Protein AF-A0A4W5NTS2-F1 (afdb_monomer_lite)

Structure (mmCIF, N/CA/C/O backbone):
data_AF-A0A4W5NTS2-F1
#
_entry.id   AF-A0A4W5NTS2-F1
#
loop_
_atom_site.group_PDB
_atom_site.id
_atom_site.type_symbol
_atom_site.label_atom_id
_atom_site.label_alt_id
_atom_site.label_comp_id
_atom_site.label_asym_id
_atom_site.label_entity_id
_atom_site.label_seq_id
_atom_site.pdbx_PDB_ins_code
_atom_site.Cartn_x
_atom_site.Cartn_y
_atom_site.Cartn_z
_atom_site.occupancy
_atom_site.B_iso_or_equiv
_atom_site.auth_seq_id
_atom_site.auth_comp_id
_atom_site.auth_asym_id
_atom_site.auth_atom_i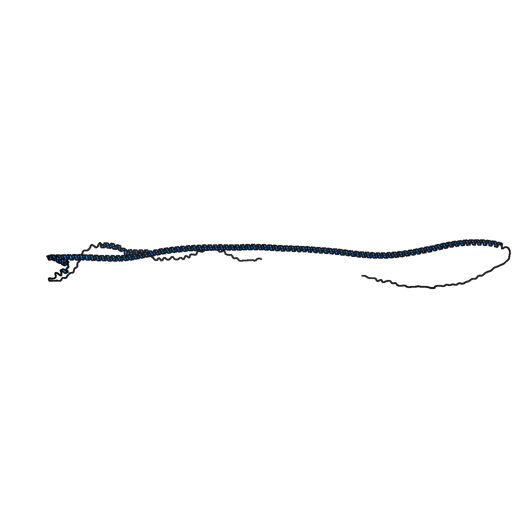d
_atom_site.pdbx_PDB_model_num
ATOM 1 N N . MET A 1 1 ? 4.007 -16.583 24.875 1.00 43.75 1 MET A N 1
ATOM 2 C CA . MET A 1 1 ? 4.146 -17.502 23.730 1.00 43.75 1 MET A CA 1
ATOM 3 C C . MET A 1 1 ? 5.255 -16.947 22.867 1.00 43.75 1 MET A C 1
ATOM 5 O O . MET A 1 1 ? 5.023 -16.055 22.067 1.00 43.75 1 MET A O 1
ATOM 9 N N . GLU A 1 2 ? 6.475 -17.385 23.153 1.00 40.34 2 GLU A N 1
ATOM 10 C CA . GLU A 1 2 ? 7.651 -17.094 22.343 1.00 40.34 2 GLU A CA 1
ATOM 11 C C . GLU A 1 2 ? 7.673 -18.106 21.200 1.00 40.34 2 GLU A C 1
ATOM 13 O O . GLU A 1 2 ? 7.729 -19.311 21.439 1.00 40.34 2 GLU A O 1
ATOM 18 N N . THR A 1 3 ? 7.603 -17.629 19.961 1.00 50.09 3 THR A N 1
ATOM 19 C CA . THR A 1 3 ? 7.915 -18.444 18.787 1.00 50.09 3 THR A CA 1
ATOM 20 C C . THR A 1 3 ? 9.036 -17.777 18.017 1.00 50.09 3 THR A C 1
ATOM 22 O O . THR A 1 3 ? 8.852 -16.801 17.295 1.00 50.09 3 THR A O 1
ATOM 25 N N . ASN A 1 4 ? 10.205 -18.355 18.261 1.00 42.41 4 ASN A N 1
ATOM 26 C CA . ASN A 1 4 ? 11.424 -18.355 17.478 1.00 42.41 4 ASN A CA 1
ATOM 27 C C . ASN A 1 4 ? 11.143 -18.469 15.964 1.00 42.41 4 ASN A C 1
ATOM 29 O O . ASN A 1 4 ? 10.501 -19.424 15.530 1.00 42.41 4 ASN A O 1
ATOM 33 N N . VAL A 1 5 ? 11.665 -17.529 15.172 1.00 49.34 5 VAL A N 1
ATOM 34 C CA . VAL A 1 5 ? 11.820 -17.681 13.719 1.00 49.34 5 VAL A CA 1
ATOM 35 C C . VAL A 1 5 ? 13.259 -17.318 13.366 1.00 49.34 5 VAL A C 1
ATOM 37 O O . VAL A 1 5 ? 13.614 -16.155 13.198 1.00 49.34 5 VAL A O 1
ATOM 40 N N . GLN A 1 6 ? 14.094 -18.349 13.265 1.00 46.59 6 GLN A N 1
ATOM 41 C CA . GLN A 1 6 ? 15.315 -18.321 12.470 1.00 46.59 6 GLN A CA 1
ATOM 42 C C . GLN A 1 6 ? 14.924 -18.395 10.993 1.00 46.59 6 GLN A C 1
ATOM 44 O O . GLN A 1 6 ? 14.276 -19.353 10.579 1.00 46.59 6 GLN A O 1
ATOM 49 N N . SER A 1 7 ? 15.356 -17.425 10.187 1.00 42.47 7 SER A N 1
ATOM 50 C CA . SER A 1 7 ? 15.433 -17.604 8.738 1.00 42.47 7 SER A CA 1
ATOM 51 C C . SER A 1 7 ? 16.663 -16.907 8.171 1.00 42.47 7 SER A C 1
ATOM 53 O O . SER A 1 7 ? 16.779 -15.687 8.192 1.00 42.47 7 SER A O 1
ATOM 55 N N . ALA A 1 8 ? 17.577 -17.772 7.741 1.00 40.56 8 ALA A N 1
ATOM 56 C CA . ALA A 1 8 ? 18.496 -17.694 6.616 1.00 40.56 8 ALA A CA 1
ATOM 57 C C . ALA A 1 8 ? 18.899 -16.317 6.059 1.00 40.56 8 ALA A C 1
ATOM 59 O O . ALA A 1 8 ? 18.120 -15.562 5.486 1.00 40.56 8 ALA A O 1
ATOM 60 N N . VAL A 1 9 ? 20.211 -16.120 6.140 1.00 45.34 9 VAL A N 1
ATOM 61 C CA . VAL A 1 9 ? 21.066 -15.272 5.316 1.00 45.34 9 VAL A CA 1
ATOM 62 C C . VAL A 1 9 ? 20.806 -15.503 3.821 1.00 45.34 9 VAL A C 1
ATOM 64 O O . VAL A 1 9 ? 21.000 -16.613 3.335 1.00 45.34 9 VAL A O 1
ATOM 67 N N . GLU A 1 10 ? 20.506 -14.435 3.084 1.00 36.31 10 GLU A N 1
ATOM 68 C CA . GLU A 1 10 ? 20.810 -14.339 1.654 1.00 36.31 10 GLU A CA 1
ATOM 69 C C . GLU A 1 10 ? 21.403 -12.948 1.388 1.00 36.31 10 GLU A C 1
ATOM 71 O O . GLU A 1 10 ? 20.713 -11.937 1.259 1.00 36.31 10 GLU A O 1
ATOM 76 N N . VAL A 1 11 ? 22.736 -12.886 1.424 1.00 43.81 11 VAL A N 1
ATOM 77 C CA . VAL A 1 11 ? 23.516 -11.709 1.036 1.00 43.81 11 VAL A CA 1
ATOM 78 C C . VAL A 1 11 ? 23.519 -11.664 -0.486 1.00 43.81 11 VAL A C 1
ATOM 80 O O . VAL A 1 11 ? 24.195 -12.456 -1.136 1.00 43.81 11 VAL A O 1
ATOM 83 N N . ILE A 1 12 ? 22.752 -10.736 -1.048 1.00 45.06 12 ILE A N 1
ATOM 84 C CA . ILE A 1 12 ? 22.774 -10.402 -2.473 1.00 45.06 12 ILE A CA 1
ATOM 85 C C . ILE A 1 12 ? 24.112 -9.700 -2.766 1.00 45.06 12 ILE A C 1
ATOM 87 O O . ILE A 1 12 ? 24.365 -8.636 -2.192 1.00 45.06 12 ILE A O 1
ATOM 91 N N . PRO A 1 13 ? 24.990 -10.230 -3.639 1.00 41.84 13 PRO A N 1
ATOM 92 C CA . PRO A 1 13 ? 26.181 -9.505 -4.036 1.00 41.84 13 PRO A CA 1
ATOM 93 C C . PRO A 1 13 ? 25.791 -8.457 -5.082 1.00 41.84 13 PRO A C 1
ATOM 95 O O . PRO A 1 13 ? 25.379 -8.779 -6.195 1.00 41.84 13 PRO A O 1
ATOM 98 N N . ALA A 1 14 ? 25.948 -7.182 -4.733 1.00 41.41 14 ALA A N 1
ATOM 99 C CA . ALA A 1 14 ? 25.940 -6.093 -5.697 1.00 41.41 14 ALA A CA 1
ATOM 100 C C . ALA A 1 14 ? 27.223 -6.164 -6.544 1.00 41.41 14 ALA A C 1
ATOM 102 O O . ALA A 1 14 ? 28.257 -5.601 -6.189 1.00 41.41 14 ALA A O 1
ATOM 103 N N . GLN A 1 15 ? 27.159 -6.878 -7.666 1.00 44.47 15 GLN A N 1
ATOM 104 C CA . GLN A 1 15 ? 28.092 -6.723 -8.778 1.00 44.47 15 GLN A CA 1
ATOM 105 C C . GLN A 1 15 ? 27.332 -6.169 -9.982 1.00 44.47 15 GLN A C 1
ATOM 107 O O . GLN A 1 15 ? 26.681 -6.897 -10.722 1.00 44.47 15 GLN A O 1
ATOM 112 N N . THR A 1 16 ? 27.452 -4.863 -10.198 1.00 39.44 16 THR A N 1
ATOM 113 C CA . THR A 1 16 ? 27.257 -4.250 -11.515 1.00 39.44 16 THR A CA 1
ATOM 114 C C . THR A 1 16 ? 28.528 -3.488 -11.851 1.00 39.44 16 THR A C 1
ATOM 116 O O . THR A 1 16 ? 28.622 -2.275 -11.674 1.00 39.44 16 THR A O 1
ATOM 119 N N . SER A 1 17 ? 29.544 -4.230 -12.291 1.00 37.09 17 SER A N 1
ATOM 120 C CA . SER A 1 17 ? 30.648 -3.685 -13.070 1.00 37.09 17 SER A CA 1
ATOM 121 C C . SER A 1 17 ? 30.093 -3.258 -14.427 1.00 37.09 17 SER A C 1
ATOM 123 O O . SER A 1 17 ? 29.791 -4.076 -15.297 1.00 37.09 17 SER A O 1
ATOM 125 N N . VAL A 1 18 ? 29.934 -1.948 -14.607 1.00 44.69 18 VAL A N 1
ATOM 126 C CA . VAL A 1 18 ? 29.717 -1.350 -15.924 1.00 44.69 18 VAL A CA 1
ATOM 127 C C . VAL A 1 18 ? 30.998 -1.579 -16.720 1.00 44.69 18 VAL A C 1
ATOM 129 O O . VAL A 1 18 ? 32.002 -0.898 -16.526 1.00 44.69 18 VAL A O 1
ATOM 132 N N . THR A 1 19 ? 30.978 -2.605 -17.564 1.00 41.19 19 THR A N 1
ATOM 133 C CA . THR A 1 19 ? 32.044 -2.886 -18.524 1.00 41.19 19 THR A CA 1
ATOM 134 C C . THR A 1 19 ? 31.707 -2.087 -19.786 1.00 41.19 19 THR A C 1
ATOM 136 O O . THR A 1 19 ? 30.581 -2.213 -20.273 1.00 41.19 19 THR A O 1
ATOM 139 N N . PRO A 1 20 ? 32.606 -1.237 -20.311 1.00 49.47 20 PRO A N 1
ATOM 140 C CA . PRO A 1 20 ? 32.353 -0.548 -21.569 1.00 49.47 20 PRO A CA 1
ATOM 141 C C . PRO A 1 20 ? 32.294 -1.574 -22.711 1.00 49.47 20 PRO A C 1
ATOM 143 O O . PRO A 1 20 ? 32.979 -2.600 -22.629 1.00 49.47 20 PRO A O 1
ATOM 146 N N . PRO A 1 21 ? 31.503 -1.337 -23.772 1.00 46.16 21 PRO A N 1
ATOM 147 C CA . PRO A 1 21 ? 31.478 -2.239 -24.911 1.00 46.16 21 PRO A CA 1
ATOM 148 C C . PRO A 1 21 ? 32.874 -2.263 -25.539 1.00 46.16 21 PRO A C 1
ATOM 150 O O . PRO A 1 21 ? 33.400 -1.235 -25.965 1.00 46.16 21 PRO A O 1
ATOM 153 N N . GLN A 1 22 ? 33.485 -3.447 -25.545 1.00 40.84 22 GLN A N 1
ATOM 154 C CA . GLN A 1 22 ? 34.707 -3.711 -26.286 1.00 40.84 22 GLN A CA 1
ATOM 155 C C . GLN A 1 22 ? 34.420 -3.478 -27.769 1.00 40.84 22 GLN A C 1
ATOM 157 O O . GLN A 1 22 ? 33.568 -4.139 -28.363 1.00 40.84 22 GLN A O 1
ATOM 162 N N . SER A 1 23 ? 35.130 -2.514 -28.349 1.00 41.50 23 SER A N 1
ATOM 163 C CA . SER A 1 23 ? 35.236 -2.329 -29.790 1.00 41.50 23 SER A CA 1
ATOM 164 C C . SER A 1 23 ? 35.627 -3.658 -30.445 1.00 41.50 23 SER A C 1
ATOM 166 O O . SER A 1 23 ? 36.499 -4.352 -29.908 1.00 41.50 23 SER A O 1
ATOM 168 N N . PRO A 1 24 ? 35.034 -4.036 -31.589 1.00 44.62 24 PRO A N 1
ATOM 169 C CA . PRO A 1 24 ? 35.482 -5.217 -32.303 1.00 44.62 24 PRO A CA 1
ATOM 170 C C . PRO A 1 24 ? 36.940 -5.007 -32.711 1.00 44.62 24 PRO A C 1
ATOM 172 O O . PRO A 1 24 ? 37.288 -4.013 -33.347 1.00 44.62 24 PRO A O 1
ATOM 175 N N . VAL A 1 25 ? 37.789 -5.947 -32.298 1.00 38.09 25 VAL A N 1
ATOM 176 C CA . VAL A 1 25 ? 39.155 -6.104 -32.786 1.00 38.09 25 VAL A CA 1
ATOM 177 C C . VAL A 1 25 ? 39.059 -6.294 -34.293 1.00 38.09 25 VAL A C 1
ATOM 179 O O . VAL A 1 25 ? 38.683 -7.362 -34.779 1.00 38.09 25 VAL A O 1
ATOM 182 N N . THR A 1 26 ? 39.358 -5.232 -35.036 1.00 35.19 26 THR A N 1
ATOM 183 C CA . THR A 1 26 ? 39.599 -5.297 -36.469 1.00 35.19 26 THR A CA 1
ATOM 184 C C . THR A 1 26 ? 40.774 -6.243 -36.653 1.00 35.19 26 THR A C 1
ATOM 186 O O . THR A 1 26 ? 41.913 -5.926 -36.319 1.00 35.19 26 THR A O 1
ATOM 189 N N . THR A 1 27 ? 40.479 -7.456 -37.105 1.00 36.06 27 THR A N 1
ATOM 190 C CA . THR A 1 27 ? 41.502 -8.377 -37.579 1.00 36.06 27 THR A CA 1
ATOM 191 C C . THR A 1 27 ? 42.070 -7.725 -38.833 1.00 36.06 27 THR A C 1
ATOM 193 O O . THR A 1 27 ? 41.413 -7.710 -39.873 1.00 36.06 27 THR A O 1
ATOM 196 N N . GLU A 1 28 ? 43.244 -7.104 -38.716 1.00 35.00 28 GLU A N 1
ATOM 197 C CA . GLU A 1 28 ? 44.073 -6.746 -39.862 1.00 35.00 28 GLU A CA 1
ATOM 198 C C . GLU A 1 28 ? 44.445 -8.045 -40.582 1.00 35.00 28 GLU A C 1
ATOM 200 O O . GLU A 1 28 ? 45.487 -8.653 -40.347 1.00 35.00 28 GLU A O 1
ATOM 205 N N . ASN A 1 29 ? 43.568 -8.490 -41.478 1.00 37.94 29 ASN A N 1
ATOM 206 C CA . ASN A 1 29 ? 43.998 -9.295 -42.602 1.00 37.94 29 ASN A CA 1
ATOM 207 C C . ASN A 1 29 ? 44.860 -8.376 -43.467 1.00 37.94 29 ASN A C 1
ATOM 209 O O . ASN A 1 29 ? 44.348 -7.611 -44.285 1.00 37.94 29 ASN A O 1
ATOM 213 N N . GLN A 1 30 ? 46.175 -8.452 -43.254 1.00 38.06 30 GLN A N 1
ATOM 214 C CA . GLN A 1 30 ? 47.163 -8.098 -44.261 1.00 38.06 30 GLN A CA 1
ATOM 215 C C . GLN A 1 30 ? 46.837 -8.895 -45.525 1.00 38.06 30 GLN A C 1
ATOM 217 O O . GLN A 1 30 ? 47.223 -10.051 -45.684 1.00 38.06 30 GLN A O 1
ATOM 222 N N . VAL A 1 31 ? 46.085 -8.270 -46.424 1.00 41.03 31 VAL A N 1
ATOM 223 C CA . VAL A 1 31 ? 46.102 -8.634 -47.833 1.00 41.03 31 VAL A CA 1
ATOM 224 C C . VAL A 1 31 ? 47.518 -8.292 -48.310 1.00 41.03 31 VAL A C 1
ATOM 226 O O . VAL A 1 31 ? 47.934 -7.141 -48.145 1.00 41.03 31 VAL A O 1
ATOM 229 N N . PRO A 1 32 ? 48.298 -9.255 -48.835 1.00 43.22 32 PRO A N 1
ATOM 230 C CA . PRO A 1 32 ? 49.589 -8.939 -49.425 1.00 43.22 32 PRO A CA 1
ATOM 231 C C . PRO A 1 32 ? 49.357 -7.901 -50.528 1.00 43.22 32 PRO A C 1
ATOM 233 O O . PRO A 1 32 ? 48.352 -8.012 -51.238 1.00 43.22 32 PRO A O 1
ATOM 236 N N . PRO A 1 33 ? 50.240 -6.902 -50.704 1.00 41.69 33 PRO A N 1
ATOM 237 C CA . PRO A 1 33 ? 50.120 -5.999 -51.840 1.00 41.69 33 PRO A CA 1
ATOM 238 C C . PRO A 1 33 ? 50.031 -6.853 -53.112 1.00 41.69 33 PRO A C 1
ATOM 240 O O . PRO A 1 33 ? 50.764 -7.848 -53.205 1.00 41.69 33 PRO A O 1
ATOM 243 N N . PRO A 1 34 ? 49.151 -6.525 -54.079 1.00 42.44 34 PRO A N 1
ATOM 244 C CA . PRO A 1 34 ? 49.198 -7.187 -55.367 1.00 42.44 34 PRO A CA 1
ATOM 245 C C . PRO A 1 34 ? 50.619 -6.985 -55.872 1.00 42.44 34 PRO A C 1
ATOM 247 O O . PRO A 1 34 ? 51.061 -5.848 -56.045 1.00 42.44 34 PRO A O 1
ATOM 250 N N . GLN A 1 35 ? 51.358 -8.084 -56.017 1.00 37.28 35 GLN A N 1
ATOM 251 C CA . GLN A 1 35 ? 52.607 -8.074 -56.748 1.00 37.28 35 GLN A CA 1
ATOM 252 C C . GLN A 1 35 ? 52.262 -7.482 -58.106 1.00 37.28 35 GLN A C 1
ATOM 254 O O . GLN A 1 35 ? 51.579 -8.117 -58.911 1.00 37.28 35 GLN A O 1
ATOM 259 N N . ALA A 1 36 ? 52.680 -6.236 -58.317 1.00 38.81 36 ALA A N 1
ATOM 260 C CA . ALA A 1 36 ? 52.790 -5.674 -59.636 1.00 38.81 36 ALA A CA 1
ATOM 261 C C . ALA A 1 36 ? 53.751 -6.607 -60.365 1.00 38.81 36 ALA A C 1
ATOM 263 O O . ALA A 1 36 ? 54.966 -6.552 -60.189 1.00 38.81 36 ALA A O 1
ATOM 264 N N . GLN A 1 37 ? 53.186 -7.544 -61.120 1.00 36.75 37 GLN A N 1
ATOM 265 C CA . GLN A 1 37 ? 53.881 -8.080 -62.263 1.00 36.75 37 GLN A CA 1
ATOM 266 C C . GLN A 1 37 ? 54.134 -6.854 -63.131 1.00 36.75 37 GLN A C 1
ATOM 268 O O . GLN A 1 37 ? 53.241 -6.386 -63.834 1.00 36.75 37 GLN A O 1
ATOM 273 N N . GLU A 1 38 ? 55.338 -6.298 -63.008 1.00 38.47 38 GLU A N 1
ATOM 274 C CA . GLU A 1 38 ? 55.969 -5.474 -64.028 1.00 38.47 38 GLU A CA 1
ATOM 275 C C . GLU A 1 38 ? 56.100 -6.352 -65.278 1.00 38.47 38 GLU A C 1
ATOM 277 O O . GLU A 1 38 ? 57.172 -6.808 -65.668 1.00 38.47 38 GLU A O 1
ATOM 282 N N . ALA A 1 39 ? 54.963 -6.644 -65.910 1.00 37.28 39 ALA A N 1
ATOM 283 C CA . ALA A 1 39 ? 54.946 -6.826 -67.334 1.00 37.28 39 ALA A CA 1
ATOM 284 C C . ALA A 1 39 ? 55.526 -5.522 -67.867 1.00 37.28 39 ALA A C 1
ATOM 286 O O . ALA A 1 39 ? 55.004 -4.445 -67.579 1.00 37.28 39 ALA A O 1
ATOM 287 N N . GLN A 1 40 ? 56.648 -5.628 -68.569 1.00 45.22 40 GLN A N 1
ATOM 288 C CA . GLN A 1 40 ? 57.203 -4.566 -69.390 1.00 45.22 40 GLN A CA 1
ATOM 289 C C . GLN A 1 40 ? 56.165 -4.219 -70.463 1.00 45.22 40 GLN A C 1
ATOM 291 O O . GLN A 1 40 ? 56.273 -4.612 -71.619 1.00 45.22 40 GLN A O 1
ATOM 296 N N . HIS A 1 41 ? 55.098 -3.543 -70.057 1.00 48.09 41 HIS A N 1
ATOM 297 C CA . HIS A 1 41 ? 54.136 -2.942 -70.942 1.00 48.09 41 HIS A CA 1
ATOM 298 C C . HIS A 1 41 ? 54.815 -1.666 -71.403 1.00 48.09 41 HIS A C 1
ATOM 300 O O . HIS A 1 41 ? 54.695 -0.619 -70.767 1.00 48.09 41 HIS A O 1
ATOM 306 N N . MET A 1 42 ? 55.630 -1.792 -72.452 1.00 58.00 42 MET A N 1
ATOM 307 C CA . MET A 1 42 ? 56.110 -0.626 -73.182 1.00 58.00 42 MET A CA 1
ATOM 308 C C . MET A 1 42 ? 54.893 0.252 -73.461 1.00 58.00 42 MET A C 1
ATOM 310 O O . MET A 1 42 ? 53.845 -0.256 -73.871 1.00 58.00 42 MET A O 1
ATOM 314 N N . ASP A 1 43 ? 54.994 1.539 -73.134 1.00 76.94 43 ASP A N 1
ATOM 315 C CA . ASP A 1 43 ? 53.912 2.476 -73.400 1.00 76.94 43 ASP A CA 1
ATOM 316 C C . ASP A 1 43 ? 53.601 2.378 -74.904 1.00 76.94 43 ASP A C 1
ATOM 318 O O . ASP A 1 43 ? 54.517 2.541 -75.716 1.00 76.94 43 ASP A O 1
ATOM 322 N N . PRO A 1 44 ? 52.356 2.078 -75.316 1.00 79.62 44 PRO A N 1
ATOM 323 C CA . PRO A 1 44 ? 52.009 1.996 -76.731 1.00 79.62 44 PRO A CA 1
ATOM 324 C C . PRO A 1 44 ? 52.373 3.277 -77.499 1.00 79.62 44 PRO A C 1
ATOM 326 O O . PRO A 1 44 ? 52.594 3.237 -78.709 1.00 79.62 44 PRO A O 1
ATOM 329 N N . MET A 1 45 ? 52.476 4.416 -76.802 1.00 82.19 45 MET A N 1
ATOM 330 C CA . MET A 1 45 ? 52.984 5.670 -77.358 1.00 82.19 45 MET A CA 1
ATOM 331 C C . MET A 1 45 ? 54.498 5.642 -77.623 1.00 82.19 45 MET A C 1
ATOM 333 O O . MET A 1 45 ? 54.968 6.199 -78.616 1.00 82.19 45 MET A O 1
ATOM 337 N N . GLU A 1 46 ? 55.264 4.978 -76.760 1.00 85.94 46 GLU A N 1
ATOM 338 C CA . GLU A 1 46 ? 56.704 4.774 -76.915 1.00 85.94 46 GLU A CA 1
ATOM 339 C C . GLU A 1 46 ? 57.003 3.793 -78.061 1.00 85.94 46 GLU A C 1
ATOM 341 O O . GLU A 1 46 ? 57.908 4.032 -78.862 1.00 85.94 46 GLU A O 1
ATOM 346 N N . GLU A 1 47 ? 56.200 2.734 -78.210 1.00 85.50 47 GLU A N 1
ATOM 347 C CA . GLU A 1 47 ? 56.302 1.792 -79.332 1.00 85.50 47 GLU A CA 1
ATOM 348 C C . GLU A 1 47 ? 55.935 2.450 -80.675 1.00 85.50 47 GLU A C 1
ATOM 350 O O . GLU A 1 47 ? 56.671 2.307 -81.655 1.00 85.50 47 GLU A O 1
ATOM 355 N N . PHE A 1 48 ? 54.870 3.260 -80.706 1.00 88.62 48 PHE A N 1
ATOM 356 C CA . PHE A 1 48 ? 54.508 4.080 -81.867 1.00 88.62 48 PHE A CA 1
ATOM 357 C C . PHE A 1 48 ? 55.648 5.027 -82.278 1.00 88.62 48 PHE A C 1
ATOM 359 O O . PHE A 1 48 ? 55.967 5.138 -83.464 1.00 88.62 48 PHE A O 1
ATOM 366 N N . GLY A 1 49 ? 56.287 5.685 -81.301 1.00 87.38 49 GLY A N 1
ATOM 367 C CA . GLY A 1 49 ? 57.426 6.575 -81.534 1.00 87.38 49 GLY A CA 1
ATOM 368 C C . GLY A 1 49 ? 58.602 5.863 -82.206 1.00 87.38 49 GLY A C 1
ATOM 369 O O . GLY A 1 49 ? 59.118 6.351 -83.214 1.00 87.38 49 GLY A O 1
ATOM 370 N N . ARG A 1 50 ? 58.974 4.673 -81.715 1.00 89.50 50 ARG A N 1
ATOM 371 C CA . ARG A 1 50 ? 60.061 3.864 -82.299 1.00 89.50 50 ARG A CA 1
ATOM 372 C C . ARG A 1 50 ? 59.750 3.412 -83.726 1.00 89.50 50 ARG A C 1
ATOM 374 O O . ARG A 1 50 ? 60.603 3.520 -84.604 1.00 89.50 50 ARG A O 1
ATOM 381 N N . GLN A 1 51 ? 58.532 2.933 -83.978 1.00 87.81 51 GLN A N 1
ATOM 382 C CA . GLN A 1 51 ? 58.128 2.481 -85.313 1.00 87.81 51 GLN A CA 1
ATOM 383 C C . GLN A 1 51 ? 58.068 3.640 -86.324 1.00 87.81 51 GLN A C 1
ATOM 385 O O . GLN A 1 51 ? 58.420 3.467 -87.494 1.00 87.81 51 GLN A O 1
ATOM 390 N N . LEU A 1 52 ? 57.668 4.841 -85.889 1.00 89.25 52 LEU A N 1
ATOM 391 C CA . LEU A 1 52 ? 57.695 6.043 -86.725 1.00 89.25 52 LEU A CA 1
ATOM 392 C C . LEU A 1 52 ? 59.132 6.429 -87.105 1.00 89.25 52 LEU A C 1
ATOM 394 O O . LEU A 1 52 ? 59.408 6.717 -88.272 1.00 89.25 52 LEU A O 1
ATOM 398 N N . GLU A 1 53 ? 60.051 6.388 -86.141 1.00 89.38 53 GLU A N 1
ATOM 399 C CA . GLU A 1 53 ? 61.474 6.666 -86.353 1.00 89.38 53 GLU A CA 1
ATOM 400 C C . GLU A 1 53 ? 62.124 5.646 -87.308 1.00 89.38 53 GLU A C 1
ATOM 402 O O . GLU A 1 53 ? 62.873 6.025 -88.211 1.00 89.38 53 GLU A O 1
ATOM 407 N N . GLU A 1 54 ? 61.762 4.363 -87.213 1.00 90.12 54 GLU A N 1
ATOM 408 C CA . GLU A 1 54 ? 62.212 3.316 -88.142 1.00 90.12 54 GLU A CA 1
ATOM 409 C C . GLU A 1 54 ? 61.758 3.580 -89.592 1.00 90.12 54 GLU A C 1
ATOM 411 O O . GLU A 1 54 ? 62.537 3.420 -90.542 1.00 90.12 54 GLU A O 1
ATOM 416 N N . ILE A 1 55 ? 60.511 4.024 -89.788 1.00 87.88 55 ILE A N 1
ATOM 417 C CA . ILE A 1 55 ? 59.990 4.382 -91.116 1.00 87.88 55 ILE A CA 1
ATOM 418 C C . ILE A 1 55 ? 60.730 5.600 -91.674 1.00 87.88 55 ILE A C 1
ATOM 420 O O . ILE A 1 55 ? 6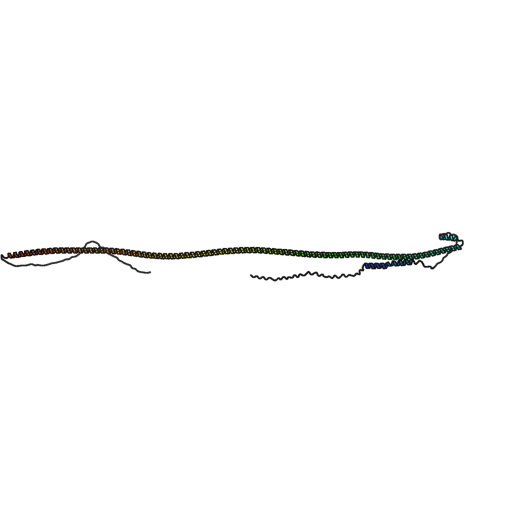1.120 5.590 -92.844 1.00 87.88 55 ILE A O 1
ATOM 424 N N . ILE A 1 56 ? 60.957 6.628 -90.852 1.00 85.38 56 ILE A N 1
ATOM 425 C CA . ILE A 1 56 ? 61.699 7.829 -91.257 1.00 85.38 56 ILE A CA 1
ATOM 426 C C . ILE A 1 56 ? 63.127 7.455 -91.673 1.00 85.38 56 ILE A C 1
ATOM 428 O O . ILE A 1 56 ? 63.562 7.842 -92.758 1.00 85.38 56 ILE A O 1
ATOM 432 N N . ASN A 1 57 ? 63.824 6.631 -90.890 1.00 86.56 57 ASN A N 1
ATOM 433 C CA . ASN A 1 57 ? 65.189 6.198 -91.195 1.00 86.56 57 ASN A CA 1
ATOM 434 C C . ASN A 1 57 ? 65.271 5.351 -92.478 1.00 86.56 57 ASN A C 1
ATOM 436 O O . ASN A 1 57 ? 66.170 5.536 -93.299 1.00 86.56 57 ASN A O 1
ATOM 440 N N . THR A 1 58 ? 64.307 4.455 -92.699 1.00 84.38 58 THR A N 1
ATOM 441 C CA . THR A 1 58 ? 64.317 3.533 -93.850 1.00 84.38 58 THR A CA 1
ATOM 442 C C . THR A 1 58 ? 63.885 4.215 -95.157 1.00 84.38 58 THR A C 1
ATOM 444 O O . THR A 1 58 ? 64.424 3.943 -96.237 1.00 84.38 58 THR A O 1
ATOM 447 N N . TYR A 1 59 ? 62.912 5.128 -95.101 1.00 83.19 59 TYR A N 1
ATOM 448 C CA . TYR A 1 59 ? 62.265 5.696 -96.291 1.00 83.19 59 TYR A CA 1
ATOM 449 C C . TYR A 1 59 ? 62.565 7.189 -96.522 1.00 83.19 59 TYR A C 1
ATOM 451 O O . TYR A 1 59 ? 62.459 7.645 -97.658 1.00 83.19 59 TYR A O 1
ATOM 459 N N . GLY A 1 60 ? 63.019 7.935 -95.509 1.00 71.88 60 GLY A N 1
ATOM 460 C CA . GLY A 1 60 ? 63.278 9.382 -95.585 1.00 71.88 60 GLY A CA 1
ATOM 461 C C . GLY A 1 60 ? 64.528 9.789 -96.376 1.00 71.88 60 GLY A C 1
ATOM 462 O O . GLY A 1 60 ? 64.627 10.921 -96.841 1.00 71.88 60 GLY A O 1
ATOM 463 N N . SER A 1 61 ? 65.463 8.865 -96.617 1.00 64.75 61 SER A N 1
ATOM 464 C CA . SER A 1 61 ? 66.720 9.145 -97.336 1.00 64.75 61 SER A CA 1
ATOM 465 C C . SER A 1 61 ? 66.544 9.436 -98.847 1.00 64.75 61 SER A C 1
ATOM 467 O O . SER A 1 61 ? 67.486 9.862 -99.511 1.00 64.75 61 SER A O 1
ATOM 469 N N . ALA A 1 62 ? 65.340 9.264 -99.410 1.00 57.34 62 ALA A N 1
ATOM 470 C CA . ALA A 1 62 ? 65.066 9.510 -100.833 1.00 57.34 62 ALA A CA 1
ATOM 471 C C . ALA A 1 62 ? 65.289 10.976 -101.277 1.00 57.34 62 ALA A C 1
ATOM 473 O O . ALA A 1 62 ? 65.699 11.206 -102.411 1.00 57.34 62 ALA A O 1
ATOM 474 N N . ALA A 1 63 ? 65.111 11.963 -100.389 1.00 55.69 63 ALA A N 1
ATOM 475 C CA . ALA A 1 63 ? 65.295 13.381 -100.729 1.00 55.69 63 ALA A CA 1
ATOM 476 C C . ALA A 1 63 ? 66.754 13.748 -101.078 1.00 55.69 63 ALA A C 1
ATOM 478 O O . ALA A 1 63 ? 66.987 14.604 -101.926 1.00 55.69 63 ALA A O 1
ATOM 479 N N . SER A 1 64 ? 67.740 13.062 -100.486 1.00 56.88 64 SER A N 1
ATOM 480 C CA . SER A 1 64 ? 69.170 13.313 -100.740 1.00 56.88 64 SER A CA 1
ATOM 481 C C . SER A 1 64 ? 69.659 12.742 -102.081 1.00 56.88 64 SER A C 1
ATOM 483 O O . SER A 1 64 ? 70.689 13.173 -102.600 1.00 56.88 64 SER A O 1
ATOM 485 N N . LEU A 1 65 ? 68.937 11.774 -102.659 1.00 55.44 65 LEU A N 1
ATOM 486 C CA . LEU A 1 65 ? 69.319 11.138 -103.924 1.00 55.44 65 LEU A CA 1
ATOM 487 C C . LEU A 1 65 ? 68.936 11.996 -105.140 1.00 55.44 65 LEU A C 1
ATOM 489 O O . LEU A 1 65 ? 69.715 12.090 -106.086 1.00 55.44 65 LEU A O 1
ATOM 493 N N . ILE A 1 66 ? 67.793 12.687 -105.072 1.00 59.78 66 ILE A N 1
ATOM 494 C CA . ILE A 1 66 ? 67.304 13.600 -106.119 1.00 59.78 66 ILE A CA 1
ATOM 495 C C . ILE A 1 66 ? 68.280 14.770 -106.329 1.00 59.78 66 ILE A C 1
ATOM 497 O O . ILE A 1 66 ? 68.580 15.131 -107.464 1.00 59.78 66 ILE A O 1
ATOM 501 N N . GLU A 1 67 ? 68.849 15.308 -105.246 1.00 57.03 67 GLU A N 1
ATOM 502 C CA . GLU A 1 67 ? 69.824 16.409 -105.299 1.00 57.03 67 GLU A CA 1
ATOM 503 C C . GLU A 1 67 ? 71.132 16.008 -106.007 1.00 57.03 67 GLU A C 1
ATOM 505 O O . GLU A 1 67 ? 71.728 16.808 -106.724 1.00 57.03 67 GLU A O 1
ATOM 510 N N . LYS A 1 68 ? 71.547 14.738 -105.890 1.00 58.16 68 LYS A N 1
ATOM 511 C CA . LYS A 1 68 ? 72.712 14.201 -106.613 1.00 58.16 68 LYS A CA 1
ATOM 512 C C . LYS A 1 68 ? 72.421 13.893 -108.084 1.00 58.16 68 LYS A C 1
ATOM 514 O O . LYS A 1 68 ? 73.329 14.000 -108.903 1.00 58.16 68 LYS A O 1
ATOM 519 N N . GLN A 1 69 ? 71.187 13.521 -108.427 1.00 56.53 69 GLN A N 1
ATOM 520 C CA . GLN A 1 69 ? 70.810 13.145 -109.794 1.00 56.53 69 GLN A CA 1
ATOM 521 C C . GLN A 1 69 ? 70.736 14.366 -110.735 1.00 56.53 69 GLN A C 1
ATOM 523 O O . GLN A 1 69 ? 71.141 14.260 -111.891 1.00 56.53 69 GLN A O 1
ATOM 528 N N . CYS A 1 70 ? 70.312 15.539 -110.240 1.00 51.62 70 CYS A N 1
ATOM 529 C CA . CYS A 1 70 ? 70.285 16.786 -111.024 1.00 51.62 70 CYS A CA 1
ATOM 530 C C . CYS A 1 70 ? 71.680 17.240 -111.497 1.00 51.62 70 CYS A C 1
ATOM 532 O O . CYS A 1 70 ? 71.805 17.789 -112.586 1.00 51.62 70 CYS A O 1
ATOM 534 N N . ILE A 1 71 ? 72.732 16.964 -110.719 1.00 55.47 71 ILE A N 1
ATOM 535 C CA . ILE A 1 71 ? 74.114 17.383 -111.022 1.00 55.47 71 ILE A CA 1
ATOM 536 C C . ILE A 1 71 ? 74.722 16.565 -112.180 1.00 55.47 71 ILE A C 1
ATOM 538 O O . ILE A 1 71 ? 75.539 17.071 -112.948 1.00 55.47 71 ILE A O 1
ATOM 542 N N . VAL A 1 72 ? 74.313 15.302 -112.338 1.00 55.66 72 VAL A N 1
ATOM 543 C CA . VAL A 1 72 ? 74.851 14.403 -113.377 1.00 55.66 72 VAL A CA 1
ATOM 544 C C . VAL A 1 72 ? 74.285 14.732 -114.765 1.00 55.66 72 VAL A C 1
ATOM 546 O O . VAL A 1 72 ? 74.986 14.584 -115.762 1.00 55.66 72 VAL A O 1
ATOM 549 N N . LEU A 1 73 ? 73.056 15.251 -114.849 1.00 53.66 73 LEU A N 1
ATOM 550 C CA . LEU A 1 73 ? 72.448 15.665 -116.121 1.00 53.66 73 LEU A CA 1
ATOM 551 C C . LEU A 1 73 ? 73.088 16.931 -116.725 1.00 53.66 73 LEU A C 1
ATOM 553 O O . LEU A 1 73 ? 73.002 17.125 -117.934 1.00 53.66 73 LEU A O 1
ATOM 557 N N . GLU A 1 74 ? 73.757 17.768 -115.925 1.00 54.06 74 GLU A N 1
ATOM 558 C CA . GLU A 1 74 ? 74.430 18.990 -116.403 1.00 54.06 74 GLU A CA 1
ATOM 559 C C . GLU A 1 74 ? 75.867 18.754 -116.912 1.00 54.06 74 GLU A C 1
ATOM 561 O O . GLU A 1 74 ? 76.451 19.650 -117.519 1.00 54.06 74 GLU A O 1
ATOM 566 N N . THR A 1 75 ? 76.455 17.570 -116.698 1.00 50.59 75 THR A N 1
ATOM 567 C CA . THR A 1 75 ? 77.898 17.331 -116.920 1.00 50.59 75 THR A CA 1
ATOM 568 C C . THR A 1 75 ? 78.256 16.366 -118.062 1.00 50.59 75 THR A C 1
ATOM 570 O O . THR A 1 75 ? 79.434 16.252 -118.388 1.00 50.59 75 THR A O 1
ATOM 573 N N . GLU A 1 76 ? 77.293 15.732 -118.745 1.00 49.31 76 GLU A N 1
ATOM 574 C CA . GLU A 1 76 ? 77.558 14.734 -119.812 1.00 49.31 76 GLU A CA 1
ATOM 575 C C . GLU A 1 76 ? 77.495 15.267 -121.275 1.00 49.31 76 GLU A C 1
ATOM 577 O O . GLU A 1 76 ? 77.443 14.472 -122.214 1.00 49.31 76 GLU A O 1
ATOM 582 N N . GLU A 1 77 ? 77.527 16.586 -121.523 1.00 44.12 77 GLU A N 1
ATOM 583 C CA . GLU A 1 77 ? 77.437 17.166 -122.890 1.00 44.12 77 GLU A CA 1
ATOM 584 C C . GLU A 1 77 ? 78.782 17.336 -123.638 1.00 44.12 77 GLU A C 1
ATOM 586 O O . GLU A 1 77 ? 78.775 17.704 -124.812 1.00 44.12 77 GLU A O 1
ATOM 591 N N . VAL A 1 78 ? 79.948 17.048 -123.046 1.00 39.72 78 VAL A N 1
ATOM 592 C CA . VAL A 1 78 ? 81.240 17.223 -123.742 1.00 39.72 78 VAL A CA 1
ATOM 593 C C . VAL A 1 78 ? 82.203 16.092 -123.394 1.00 39.72 78 VAL A C 1
ATOM 595 O O . VAL A 1 78 ? 82.900 16.196 -122.396 1.00 39.72 78 VAL A O 1
ATOM 598 N N . ASP A 1 79 ? 82.243 15.027 -124.205 1.00 33.03 79 ASP A N 1
ATOM 599 C CA . ASP A 1 79 ? 83.507 14.340 -124.513 1.00 33.03 79 ASP A CA 1
ATOM 600 C C . ASP A 1 79 ? 83.403 13.249 -125.601 1.00 33.03 79 ASP A C 1
ATOM 602 O O . ASP A 1 79 ? 82.389 12.559 -125.746 1.00 33.03 79 ASP A O 1
ATOM 606 N N . GLU A 1 80 ? 84.541 13.097 -126.295 1.00 35.47 80 GLU A N 1
ATOM 607 C CA . GLU A 1 80 ? 85.044 11.962 -127.097 1.00 35.47 80 GLU A CA 1
ATOM 608 C C . GLU A 1 80 ? 84.892 11.964 -128.641 1.00 35.47 80 GLU A C 1
ATOM 610 O O . GLU A 1 80 ? 83.941 11.450 -129.241 1.00 35.47 80 GLU A O 1
ATOM 615 N N . GLU A 1 81 ? 85.971 12.440 -129.283 1.00 29.67 81 GLU A N 1
ATOM 616 C CA . GLU A 1 81 ? 86.560 11.920 -130.527 1.00 29.67 81 GLU A CA 1
ATOM 617 C C . GLU A 1 81 ? 87.469 10.705 -130.230 1.00 29.67 81 GLU A C 1
ATOM 619 O O . GLU A 1 81 ? 88.365 10.835 -129.407 1.00 29.67 81 GLU A O 1
ATOM 624 N N . ALA A 1 82 ? 87.318 9.591 -130.971 1.00 31.27 82 ALA A N 1
ATOM 625 C CA . ALA A 1 82 ? 88.399 8.827 -131.643 1.00 31.27 82 ALA A CA 1
ATOM 626 C C . ALA A 1 82 ? 87.993 7.373 -132.007 1.00 31.27 82 ALA A C 1
ATOM 628 O O . ALA A 1 82 ? 87.961 6.460 -131.190 1.00 31.27 82 ALA A O 1
ATOM 629 N N . SER A 1 83 ? 87.720 7.182 -133.302 1.00 30.53 83 SER A N 1
ATOM 630 C CA . SER A 1 83 ? 88.105 6.074 -134.200 1.00 30.53 83 SER A CA 1
ATOM 631 C C . SER A 1 83 ? 88.315 4.630 -133.698 1.00 30.53 83 SER A C 1
ATOM 633 O O . SER A 1 83 ? 89.244 4.347 -132.950 1.00 30.53 83 SER A O 1
ATOM 635 N N . ARG A 1 84 ? 87.658 3.672 -134.379 1.00 32.06 84 ARG A N 1
ATOM 636 C CA . ARG A 1 84 ? 88.351 2.653 -135.209 1.00 32.06 84 ARG A CA 1
ATOM 637 C C . ARG A 1 84 ? 87.393 1.874 -136.120 1.00 32.06 84 ARG A C 1
ATOM 639 O O . ARG A 1 84 ? 86.303 1.479 -135.720 1.00 32.06 84 ARG A O 1
ATOM 646 N N . GLU A 1 85 ? 87.845 1.712 -137.358 1.00 29.61 85 GLU A N 1
ATOM 647 C CA . GLU A 1 85 ? 87.244 0.976 -138.470 1.00 29.61 85 GLU A CA 1
ATOM 648 C C . GLU A 1 85 ? 87.442 -0.543 -138.335 1.00 29.61 85 GLU A C 1
ATOM 650 O O . GLU A 1 85 ? 88.428 -0.989 -137.751 1.00 29.61 85 GLU A O 1
ATOM 655 N N . GLN A 1 86 ? 86.574 -1.323 -138.982 1.00 33.16 86 GLN A N 1
ATOM 656 C CA . GLN A 1 86 ? 86.962 -2.557 -139.673 1.00 33.16 86 GLN A CA 1
ATOM 657 C C . GLN A 1 86 ? 85.940 -2.848 -140.779 1.00 33.16 86 GLN A C 1
ATOM 659 O O . GLN A 1 86 ? 84.733 -2.833 -140.536 1.00 33.16 86 GLN A O 1
ATOM 664 N N . GLY A 1 87 ? 86.443 -3.009 -142.002 1.00 26.50 87 GLY A N 1
ATOM 665 C CA . GLY A 1 87 ? 85.678 -3.371 -143.190 1.00 26.50 87 GLY A CA 1
ATOM 666 C C . GLY A 1 87 ? 85.691 -4.873 -143.463 1.00 26.50 87 GLY A C 1
ATOM 667 O O . GLY A 1 87 ? 86.430 -5.609 -142.819 1.00 26.50 87 GLY A O 1
ATOM 668 N N . ASP A 1 88 ? 84.876 -5.278 -144.435 1.00 29.05 88 ASP A N 1
ATOM 669 C CA . ASP A 1 88 ? 85.013 -6.496 -145.249 1.00 29.05 88 ASP A CA 1
ATOM 670 C C . ASP A 1 88 ? 84.070 -6.289 -146.462 1.00 29.05 88 ASP A C 1
ATOM 672 O O . ASP A 1 88 ? 82.888 -6.002 -146.267 1.00 29.05 88 ASP A O 1
ATOM 676 N N . GLU A 1 89 ? 84.509 -5.977 -147.684 1.00 26.00 89 GLU A N 1
ATOM 677 C CA . GLU A 1 89 ? 85.257 -6.720 -148.718 1.00 26.00 89 GLU A CA 1
ATOM 678 C C . GLU A 1 89 ? 84.410 -7.704 -149.578 1.00 26.00 89 GLU A C 1
ATOM 680 O O . GLU A 1 89 ? 83.808 -8.649 -149.089 1.00 26.00 89 GLU A O 1
ATOM 685 N N . VAL A 1 90 ? 84.442 -7.436 -150.901 1.00 26.64 90 VAL A N 1
ATOM 686 C CA . VAL A 1 90 ? 84.278 -8.308 -152.102 1.00 26.64 90 VAL A CA 1
ATOM 687 C C . VAL A 1 90 ? 82.916 -9.013 -152.321 1.00 26.64 90 VAL A C 1
ATOM 689 O O . VAL A 1 90 ? 82.429 -9.785 -151.514 1.00 26.64 90 VAL A O 1
ATOM 692 N N . THR A 1 91 ? 82.244 -8.887 -153.473 1.00 27.92 91 THR A N 1
ATOM 693 C CA . THR A 1 91 ? 82.654 -9.578 -154.711 1.00 27.92 91 THR A CA 1
ATOM 694 C C . THR A 1 91 ? 81.847 -9.152 -155.940 1.00 27.92 91 THR A C 1
ATOM 696 O O . THR A 1 91 ? 80.629 -8.999 -155.916 1.00 27.92 91 THR A O 1
ATOM 699 N N . ALA A 1 92 ? 82.580 -8.998 -157.041 1.00 29.25 92 ALA A N 1
ATOM 700 C CA . ALA A 1 92 ? 82.129 -8.673 -158.385 1.00 29.25 92 ALA A CA 1
ATOM 701 C C . ALA A 1 92 ? 81.658 -9.906 -159.179 1.00 29.25 92 ALA A C 1
ATOM 703 O O . ALA A 1 92 ? 82.201 -10.988 -158.995 1.00 29.25 92 ALA A O 1
ATOM 704 N N . THR A 1 93 ? 80.763 -9.708 -160.155 1.00 29.73 93 THR A N 1
ATOM 705 C CA . THR A 1 93 ? 80.705 -10.431 -161.451 1.00 29.73 93 THR A CA 1
ATOM 706 C C . THR A 1 93 ? 80.017 -9.498 -162.472 1.00 29.73 93 THR A C 1
ATOM 708 O O . THR A 1 93 ? 78.971 -8.936 -162.168 1.00 29.73 93 THR A O 1
ATOM 711 N N . LYS A 1 94 ? 80.719 -9.015 -163.516 1.00 28.42 94 LYS A N 1
ATOM 712 C CA . LYS A 1 94 ? 80.815 -9.559 -164.899 1.00 28.42 94 LYS A CA 1
ATOM 713 C C . LYS A 1 94 ? 79.454 -9.846 -165.553 1.00 28.42 94 LYS A C 1
ATOM 715 O O . LYS A 1 94 ? 78.627 -10.488 -164.933 1.00 28.42 94 LYS A O 1
ATOM 720 N N . ASP A 1 95 ? 79.158 -9.556 -166.817 1.00 25.33 95 ASP A N 1
ATOM 721 C CA . ASP A 1 95 ? 79.801 -8.845 -167.927 1.00 25.33 95 ASP A CA 1
ATOM 722 C C . ASP A 1 95 ? 78.724 -8.704 -169.035 1.00 25.33 95 ASP A C 1
ATOM 724 O O . ASP A 1 95 ? 77.815 -9.525 -169.123 1.00 25.33 95 ASP A O 1
ATOM 728 N N . ALA A 1 96 ? 78.906 -7.712 -169.908 1.00 27.38 96 ALA A N 1
ATOM 729 C CA . ALA A 1 96 ? 78.525 -7.682 -171.329 1.00 27.38 96 ALA A CA 1
ATOM 730 C C . ALA A 1 96 ? 77.041 -7.678 -171.797 1.00 27.38 96 ALA A C 1
ATOM 732 O O . ALA A 1 96 ? 76.362 -8.695 -171.861 1.00 27.38 96 ALA A O 1
ATOM 733 N N . SER A 1 97 ? 76.679 -6.525 -172.390 1.00 32.66 97 SER A N 1
ATOM 734 C CA . SER A 1 97 ? 76.001 -6.352 -173.698 1.00 32.66 97 SER A CA 1
ATOM 735 C C . SER A 1 97 ? 74.583 -6.938 -173.869 1.00 32.66 97 SER A C 1
ATOM 737 O O . SER A 1 97 ? 74.371 -8.138 -173.841 1.00 32.66 97 SER A O 1
ATOM 739 N N . THR A 1 98 ? 73.536 -6.171 -174.164 1.00 34.84 98 THR A N 1
ATOM 740 C CA . THR A 1 98 ? 73.347 -5.406 -175.406 1.00 34.84 98 THR A CA 1
ATOM 741 C C . THR A 1 98 ? 72.095 -4.522 -175.265 1.00 34.84 98 THR A C 1
ATOM 743 O O . THR A 1 98 ? 71.045 -4.967 -174.819 1.00 34.84 98 THR A O 1
ATOM 746 N N . ASP A 1 99 ? 72.249 -3.248 -175.619 1.00 39.97 99 ASP A N 1
ATOM 747 C CA . ASP A 1 99 ? 71.263 -2.265 -176.094 1.00 39.97 99 ASP A CA 1
ATOM 748 C C . ASP A 1 99 ? 69.746 -2.579 -175.943 1.00 39.97 99 ASP A C 1
ATOM 750 O O . ASP A 1 99 ? 69.047 -2.797 -176.934 1.00 39.97 99 ASP A O 1
ATOM 754 N N . LYS A 1 100 ? 69.205 -2.610 -174.706 1.00 42.34 100 LYS A N 1
ATOM 755 C CA . LYS A 1 100 ? 67.742 -2.485 -174.446 1.00 42.34 100 LYS A CA 1
ATOM 756 C C . LYS A 1 100 ? 67.279 -2.152 -173.005 1.00 42.34 100 LYS A C 1
ATOM 758 O O . LYS A 1 100 ? 66.074 -2.016 -172.793 1.00 42.34 100 LYS A O 1
ATOM 763 N N . ASP A 1 101 ? 68.177 -1.945 -172.029 1.00 47.06 101 ASP A N 1
ATOM 764 C CA . ASP A 1 101 ? 67.838 -1.903 -170.581 1.00 47.06 101 ASP A CA 1
ATOM 765 C C . ASP A 1 101 ? 67.863 -0.531 -169.863 1.00 47.06 101 ASP A C 1
ATOM 767 O O . ASP A 1 101 ? 67.535 -0.438 -168.675 1.00 47.06 101 ASP A O 1
ATOM 771 N N . THR A 1 102 ? 68.139 0.580 -170.552 1.00 52.38 102 THR A N 1
ATOM 772 C CA . THR A 1 102 ? 68.228 1.922 -169.926 1.00 52.38 102 THR A CA 1
ATOM 773 C C . THR A 1 102 ? 66.939 2.390 -169.229 1.00 52.38 102 THR A C 1
ATOM 775 O O . THR A 1 102 ? 66.986 3.231 -168.330 1.00 52.38 102 THR A O 1
ATOM 778 N N . LYS A 1 103 ? 65.773 1.818 -169.566 1.00 56.62 103 LYS A N 1
ATOM 779 C CA . LYS A 1 103 ? 64.473 2.226 -168.999 1.00 56.62 103 LYS A CA 1
ATOM 780 C C . LYS A 1 103 ? 64.089 1.511 -167.692 1.00 56.62 103 LYS A C 1
ATOM 782 O O . LYS A 1 103 ? 63.304 2.067 -166.926 1.00 56.62 103 LYS A O 1
ATOM 787 N N . LYS A 1 104 ? 64.626 0.314 -167.399 1.00 59.91 104 LYS A N 1
ATOM 788 C CA . LYS A 1 104 ? 64.340 -0.417 -166.139 1.00 59.91 104 LYS A CA 1
ATOM 789 C C . LYS A 1 104 ? 65.200 0.073 -164.972 1.00 59.91 104 LYS A C 1
ATOM 791 O O . LYS A 1 104 ? 64.681 0.210 -163.866 1.00 59.91 104 LYS A O 1
ATOM 796 N N . LEU A 1 105 ? 66.461 0.427 -165.230 1.00 58.69 105 LEU A N 1
ATOM 797 C CA . LEU A 1 105 ? 67.382 0.957 -164.217 1.00 58.69 105 LEU A CA 1
ATOM 798 C C . LEU A 1 105 ? 66.864 2.265 -163.584 1.00 58.69 105 LEU A C 1
ATOM 800 O O . LEU A 1 105 ? 66.881 2.420 -162.366 1.00 58.69 105 LEU A O 1
ATOM 804 N N . MET A 1 106 ? 66.292 3.160 -164.397 1.00 57.12 106 MET A N 1
ATOM 805 C CA . MET A 1 106 ? 65.699 4.424 -163.932 1.00 57.12 106 MET A CA 1
ATOM 806 C C . MET A 1 106 ? 64.509 4.241 -162.977 1.00 57.12 106 MET A C 1
ATOM 808 O O . MET A 1 106 ? 64.242 5.119 -162.165 1.00 57.12 106 MET A O 1
ATOM 812 N N . LYS A 1 107 ? 63.793 3.108 -163.037 1.00 63.97 107 LYS A N 1
ATOM 813 C CA . LYS A 1 107 ? 62.650 2.850 -162.144 1.00 63.97 107 LYS A CA 1
ATOM 814 C C . LYS A 1 107 ? 63.084 2.310 -160.776 1.00 63.97 107 LYS A C 1
ATOM 816 O O . LYS A 1 107 ? 62.403 2.575 -159.792 1.00 63.97 107 LYS A O 1
ATOM 821 N N . ALA A 1 108 ? 64.201 1.584 -160.711 1.00 60.31 108 ALA A N 1
ATOM 822 C CA . ALA A 1 108 ? 64.730 1.009 -159.472 1.00 60.31 108 ALA A CA 1
ATOM 823 C C . ALA A 1 108 ? 65.461 2.041 -158.593 1.00 60.31 108 ALA A C 1
ATOM 825 O O . ALA A 1 108 ? 65.402 1.951 -157.373 1.00 60.31 108 ALA A O 1
ATOM 826 N N . LEU A 1 109 ? 66.093 3.052 -159.200 1.00 59.44 109 LEU A N 1
ATOM 827 C CA . LEU A 1 109 ? 66.841 4.096 -158.483 1.00 59.44 109 LEU A CA 1
ATOM 828 C C . LEU A 1 109 ? 65.949 5.220 -157.902 1.00 59.44 109 LEU A C 1
ATOM 830 O O . LEU A 1 109 ? 66.450 6.184 -157.325 1.00 59.44 109 LEU A O 1
ATOM 834 N N . GLY A 1 110 ? 64.624 5.115 -158.043 1.00 70.25 110 GLY A N 1
ATOM 835 C CA . GLY A 1 110 ? 63.670 6.077 -157.490 1.00 70.25 110 GLY A CA 1
ATOM 836 C C . GLY A 1 110 ? 63.770 7.490 -158.086 1.00 70.25 110 GLY A C 1
ATOM 837 O O . GLY A 1 110 ? 64.489 7.760 -159.053 1.00 70.25 110 GLY A O 1
ATOM 838 N N . LYS A 1 111 ? 63.002 8.427 -157.515 1.00 70.00 111 LYS A N 1
ATOM 839 C CA . LYS A 1 111 ? 62.959 9.827 -157.979 1.00 70.00 111 LYS A CA 1
ATOM 840 C C . LYS A 1 111 ? 64.318 10.524 -157.847 1.00 70.00 111 LYS A C 1
ATOM 842 O O . LYS A 1 111 ? 64.691 11.283 -158.737 1.00 70.00 111 LYS A O 1
ATOM 847 N N . GLU A 1 112 ? 65.074 10.224 -156.794 1.00 68.75 112 GLU A N 1
ATOM 848 C CA . GLU A 1 112 ? 66.414 10.782 -156.585 1.00 68.75 112 GLU A CA 1
ATOM 849 C C . GLU A 1 112 ? 67.435 10.254 -157.587 1.00 68.75 112 GLU A C 1
ATOM 851 O O . GLU A 1 112 ? 68.183 11.037 -158.168 1.00 68.75 112 GLU A O 1
ATOM 856 N N . GLY A 1 113 ? 67.413 8.954 -157.884 1.00 66.44 113 GLY A N 1
ATOM 857 C CA . GLY A 1 113 ? 68.271 8.391 -158.919 1.00 66.44 113 GLY A CA 1
ATOM 858 C C . GLY A 1 113 ? 67.988 8.948 -160.311 1.00 66.44 113 GLY A C 1
ATOM 859 O O . GLY A 1 113 ? 68.912 9.169 -161.093 1.00 66.44 113 GLY A O 1
ATOM 860 N N . THR A 1 114 ? 66.719 9.251 -160.606 1.00 68.75 114 THR A N 1
ATOM 861 C CA . THR A 1 114 ? 66.320 9.909 -161.862 1.00 68.75 114 THR A CA 1
ATOM 862 C C . THR A 1 114 ? 66.882 11.337 -161.953 1.00 68.75 114 THR A C 1
ATOM 864 O O . THR A 1 114 ? 67.387 11.738 -163.004 1.00 68.75 114 THR A O 1
ATOM 867 N N . LEU A 1 115 ? 66.834 12.096 -160.852 1.00 74.19 115 LEU A N 1
ATOM 868 C CA . LEU A 1 115 ? 67.394 13.451 -160.738 1.00 74.19 115 LEU A CA 1
ATOM 869 C C . LEU A 1 115 ? 68.924 13.462 -160.855 1.00 74.19 115 LEU A C 1
ATOM 871 O O . LEU A 1 115 ? 69.472 14.317 -161.551 1.00 74.19 115 LEU A O 1
ATOM 875 N N . LEU A 1 116 ? 69.602 12.483 -160.249 1.00 74.50 116 LEU A N 1
ATOM 876 C CA . LEU A 1 116 ? 71.052 12.314 -160.365 1.00 74.50 116 LEU A CA 1
ATOM 877 C C . LEU A 1 116 ? 71.469 12.018 -161.812 1.00 74.50 116 LEU A C 1
ATOM 879 O O . LEU A 1 116 ? 72.421 12.595 -162.327 1.00 74.50 116 LEU A O 1
ATOM 883 N N . MET A 1 117 ? 70.722 11.167 -162.517 1.00 73.12 117 MET A N 1
ATOM 884 C CA . MET A 1 117 ? 71.002 10.873 -163.925 1.00 73.12 117 MET A CA 1
ATOM 885 C C . MET A 1 117 ? 70.832 12.116 -164.817 1.00 73.12 117 MET A C 1
ATOM 887 O O . MET A 1 117 ? 71.625 12.354 -165.730 1.00 73.12 117 MET A O 1
ATOM 891 N N . GLN A 1 118 ? 69.814 12.943 -164.553 1.00 73.50 118 GLN A N 1
ATOM 892 C CA . GLN A 1 118 ? 69.612 14.204 -165.274 1.00 73.50 118 GLN A CA 1
ATOM 893 C C . GLN A 1 118 ? 70.703 15.239 -164.983 1.00 73.50 118 GLN A C 1
ATOM 895 O O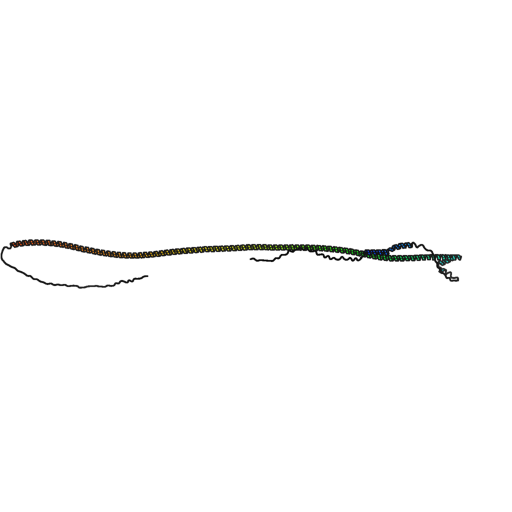 . GLN A 1 118 ? 71.088 15.962 -165.902 1.00 73.50 118 GLN A O 1
ATOM 900 N N . SER A 1 119 ? 71.203 15.333 -163.746 1.00 74.19 119 SER A N 1
ATOM 901 C CA . SER A 1 119 ? 72.305 16.246 -163.423 1.00 74.19 119 SER A CA 1
ATOM 902 C C . SER A 1 119 ? 73.611 15.800 -164.082 1.00 74.19 119 SER A C 1
ATOM 904 O O . SER A 1 119 ? 74.295 16.629 -164.679 1.00 74.19 119 SER A O 1
ATOM 906 N N . LEU A 1 120 ? 73.895 14.494 -164.101 1.00 71.62 120 LEU A N 1
ATOM 907 C CA . LEU A 1 120 ? 75.063 13.932 -164.782 1.00 71.62 120 LEU A CA 1
ATOM 908 C C . LEU A 1 120 ? 75.021 14.158 -166.299 1.00 71.62 120 LEU A C 1
ATOM 910 O O . LEU A 1 120 ? 76.049 14.449 -166.900 1.00 71.62 120 LEU A O 1
ATOM 914 N N . ASN A 1 121 ? 73.851 14.084 -166.941 1.00 74.88 121 ASN A N 1
ATOM 915 C CA . ASN A 1 121 ? 73.718 14.341 -168.382 1.00 74.88 121 ASN A CA 1
ATOM 916 C C . ASN A 1 121 ? 73.975 15.799 -168.797 1.00 74.88 121 ASN A C 1
ATOM 918 O O . ASN A 1 121 ? 74.222 16.042 -169.975 1.00 74.88 121 ASN A O 1
ATOM 922 N N . LYS A 1 122 ? 73.942 16.761 -167.863 1.00 75.12 122 LYS A N 1
ATOM 923 C CA . LYS A 1 122 ? 74.274 18.171 -168.144 1.00 75.12 122 LYS A CA 1
ATOM 924 C C . LYS A 1 122 ? 75.784 18.418 -168.246 1.00 75.12 122 LYS A C 1
ATOM 926 O O . LYS A 1 122 ? 76.196 19.441 -168.788 1.00 75.12 122 LYS A O 1
ATOM 931 N N . LEU A 1 123 ? 76.597 17.486 -167.761 1.00 75.50 123 LEU A N 1
ATOM 932 C CA . LEU A 1 123 ? 78.054 17.570 -167.761 1.00 75.50 123 LEU A CA 1
ATOM 933 C C . LEU A 1 123 ? 78.587 16.926 -169.044 1.00 75.50 123 LEU A C 1
ATOM 935 O O . LEU A 1 123 ? 78.195 15.811 -169.394 1.00 75.50 123 LEU A O 1
ATOM 939 N N . HIS A 1 124 ? 79.422 17.643 -169.794 1.00 68.56 124 HIS A N 1
ATOM 940 C CA . HIS A 1 124 ? 79.823 17.220 -171.145 1.00 68.56 124 HIS A CA 1
ATOM 941 C C . HIS A 1 124 ? 81.128 16.423 -171.149 1.00 68.56 124 HIS A C 1
ATOM 943 O O . HIS A 1 124 ? 81.377 15.671 -172.092 1.00 68.56 124 HIS A O 1
ATOM 949 N N . THR A 1 125 ? 81.926 16.518 -170.081 1.00 71.69 125 THR A N 1
ATOM 950 C CA . THR A 1 125 ? 83.140 15.718 -169.935 1.00 71.69 125 THR A CA 1
ATOM 951 C C . THR A 1 125 ? 82.899 14.511 -169.020 1.00 71.69 125 THR A C 1
ATOM 953 O O . THR A 1 125 ? 82.196 14.608 -168.009 1.00 71.69 125 THR A O 1
ATOM 956 N N . PRO A 1 126 ? 83.465 13.335 -169.347 1.00 75.12 126 PRO A N 1
ATOM 957 C CA . PRO A 1 126 ? 83.369 12.160 -168.481 1.00 75.12 126 PRO A CA 1
ATOM 958 C C . PRO A 1 126 ? 84.010 12.397 -167.102 1.00 75.12 126 PRO A C 1
ATOM 960 O O . PRO A 1 126 ? 83.556 11.810 -166.122 1.00 75.12 126 PRO A O 1
ATOM 963 N N . GLN A 1 127 ? 84.993 13.301 -167.012 1.00 76.88 127 GLN A N 1
ATOM 964 C CA . GLN A 1 127 ? 85.650 13.671 -165.758 1.00 76.88 127 GLN A CA 1
ATOM 965 C C . GLN A 1 127 ? 84.698 14.411 -164.801 1.00 76.88 127 GLN A C 1
ATOM 967 O O . GLN A 1 127 ? 84.571 14.021 -163.646 1.00 76.88 127 GLN A O 1
ATOM 972 N N . GLU A 1 128 ? 83.936 15.396 -165.294 1.00 77.81 128 GLU A N 1
ATOM 973 C CA . GLU A 1 128 ? 82.948 16.131 -164.485 1.00 77.81 128 GLU A CA 1
ATOM 974 C C . GLU A 1 128 ? 81.828 15.223 -163.950 1.00 77.81 128 GLU A C 1
ATOM 976 O O . GLU A 1 128 ? 81.347 15.406 -162.826 1.00 77.81 128 GLU A O 1
ATOM 981 N N . LYS A 1 129 ? 81.405 14.228 -164.747 1.00 78.56 129 LYS A N 1
ATOM 982 C CA . LYS A 1 129 ? 80.408 13.231 -164.322 1.00 78.56 129 LYS A CA 1
ATOM 983 C C . LYS A 1 129 ? 80.933 12.367 -163.179 1.00 78.56 129 LYS A C 1
ATOM 985 O O . LYS A 1 129 ? 80.191 12.108 -162.233 1.00 78.56 129 LYS A O 1
ATOM 990 N N . LEU A 1 130 ? 82.192 11.938 -163.260 1.00 81.81 130 LEU A N 1
ATOM 991 C CA . LEU A 1 130 ? 82.832 11.159 -162.204 1.00 81.81 130 LEU A CA 1
ATOM 992 C C . LEU A 1 130 ? 82.984 11.988 -160.922 1.00 81.81 130 LEU A C 1
ATOM 994 O O . LEU A 1 130 ? 82.592 11.513 -159.859 1.00 81.81 130 LEU A O 1
ATOM 998 N N . ASP A 1 131 ? 83.448 13.235 -161.025 1.00 80.00 131 ASP A N 1
ATOM 999 C CA . ASP A 1 131 ? 83.607 14.131 -159.872 1.00 80.00 131 ASP A CA 1
ATOM 1000 C C . ASP A 1 131 ? 82.269 14.431 -159.183 1.00 80.00 131 ASP A C 1
ATOM 1002 O O . ASP A 1 131 ? 82.176 14.419 -157.956 1.00 80.00 131 ASP A O 1
ATOM 1006 N N . SER A 1 132 ? 81.197 14.630 -159.955 1.00 81.62 132 SER A N 1
ATOM 1007 C CA . SER A 1 132 ? 79.853 14.833 -159.397 1.00 81.62 132 SER A CA 1
ATOM 1008 C C . SER A 1 132 ? 79.311 13.583 -158.702 1.00 81.62 132 SER A C 1
ATOM 1010 O O . SER A 1 132 ? 78.657 13.692 -157.663 1.00 81.62 132 SER A O 1
ATOM 1012 N N . LEU A 1 133 ? 79.592 12.391 -159.240 1.00 83.75 133 LEU A N 1
ATOM 1013 C CA . LEU A 1 133 ? 79.204 11.132 -158.606 1.00 83.75 133 LEU A CA 1
ATOM 1014 C C . LEU A 1 133 ? 80.005 10.884 -157.322 1.00 83.75 133 LEU A C 1
ATOM 1016 O O . LEU A 1 133 ? 79.412 10.513 -156.312 1.00 83.75 133 LEU A O 1
ATOM 1020 N N . LEU A 1 134 ? 81.318 11.138 -157.339 1.00 83.06 134 LEU A N 1
ATOM 1021 C CA . LEU A 1 134 ? 82.184 11.056 -156.161 1.00 83.06 134 LEU A CA 1
ATOM 1022 C C . LEU A 1 134 ? 81.729 12.029 -155.074 1.00 83.06 134 LEU A C 1
ATOM 1024 O O . LEU A 1 134 ? 81.602 11.630 -153.918 1.00 83.06 134 LEU A O 1
ATOM 1028 N N . LYS A 1 135 ? 81.398 13.271 -155.444 1.00 85.31 135 LYS A N 1
ATOM 1029 C CA . LYS A 1 135 ? 80.837 14.259 -154.519 1.00 85.31 135 LYS A CA 1
ATOM 1030 C C . LYS A 1 135 ? 79.520 13.779 -153.916 1.00 85.31 135 LYS A C 1
ATOM 1032 O O . LYS A 1 135 ? 79.342 13.869 -152.706 1.00 85.31 135 LYS A O 1
ATOM 1037 N N . LYS A 1 136 ? 78.623 13.201 -154.724 1.00 84.69 136 LYS A N 1
ATOM 1038 C CA . LYS A 1 136 ? 77.349 12.693 -154.206 1.00 84.69 136 LYS A CA 1
ATOM 1039 C C . LYS A 1 136 ? 77.523 11.480 -153.293 1.00 84.69 136 LYS A C 1
ATOM 1041 O O . LYS A 1 136 ? 76.825 11.367 -152.290 1.00 84.69 136 LYS A O 1
ATOM 1046 N N . TYR A 1 137 ? 78.470 10.599 -153.608 1.00 84.44 137 TYR A N 1
ATOM 1047 C CA . TYR A 1 137 ? 78.834 9.483 -152.736 1.00 84.44 137 TYR A CA 1
ATOM 1048 C C . TYR A 1 137 ? 79.452 9.962 -151.419 1.00 84.44 137 TYR A C 1
ATOM 1050 O O . TYR A 1 137 ? 79.145 9.389 -150.376 1.00 84.44 137 TYR A O 1
ATOM 1058 N N . ALA A 1 138 ? 80.277 11.013 -151.450 1.00 84.56 138 ALA A N 1
ATOM 1059 C CA . ALA A 1 138 ? 80.831 11.637 -150.252 1.00 84.56 138 ALA A CA 1
ATOM 1060 C C . ALA A 1 138 ? 79.731 12.261 -149.379 1.00 84.56 138 ALA A C 1
ATOM 1062 O O . ALA A 1 138 ? 79.700 11.987 -148.184 1.00 84.56 138 ALA A O 1
ATOM 1063 N N . GLU A 1 139 ? 78.782 12.997 -149.974 1.00 85.88 139 GLU A N 1
ATOM 1064 C CA . GLU A 1 139 ? 77.604 13.535 -149.272 1.00 85.88 139 GLU A CA 1
ATOM 1065 C C . GLU A 1 139 ? 76.785 12.419 -148.595 1.00 85.88 139 GLU A C 1
ATOM 1067 O O . GLU A 1 139 ? 76.465 12.524 -147.417 1.00 85.88 139 GLU A O 1
ATOM 1072 N N . LEU A 1 140 ? 76.501 11.316 -149.299 1.00 86.62 140 LEU A N 1
ATOM 1073 C CA . LEU A 1 140 ? 75.783 10.155 -148.744 1.00 86.62 140 LEU A CA 1
ATOM 1074 C C . LEU A 1 140 ? 76.559 9.450 -147.622 1.00 86.62 140 LEU A C 1
ATOM 1076 O O . LEU A 1 140 ? 75.967 8.949 -146.666 1.00 86.62 140 LEU A O 1
ATOM 1080 N N . LEU A 1 141 ? 77.888 9.377 -147.733 1.00 86.50 141 LEU A N 1
ATOM 1081 C CA . LEU A 1 141 ? 78.753 8.841 -146.681 1.00 86.50 141 LEU A CA 1
ATOM 1082 C C . LEU A 1 141 ? 78.761 9.746 -145.446 1.00 86.50 141 LEU A C 1
ATOM 1084 O O . LEU A 1 141 ? 78.740 9.228 -144.329 1.00 86.50 141 LEU A O 1
ATOM 1088 N N . GLU A 1 142 ? 78.777 11.067 -145.627 1.00 86.69 142 GLU A N 1
ATOM 1089 C CA . GLU A 1 142 ? 78.648 12.035 -144.535 1.00 86.69 142 GLU A CA 1
ATOM 1090 C C . GLU A 1 142 ? 77.267 11.980 -143.882 1.00 86.69 142 GLU A C 1
ATOM 1092 O O . GLU A 1 142 ? 77.195 11.944 -142.656 1.00 86.69 142 GLU A O 1
ATOM 1097 N N . GLU A 1 143 ? 76.191 11.879 -144.663 1.00 87.31 143 GLU A N 1
ATOM 1098 C CA . GLU A 1 143 ? 74.824 11.723 -144.160 1.00 87.31 143 GLU A CA 1
ATOM 1099 C C . GLU A 1 143 ? 74.681 10.423 -143.365 1.00 87.31 143 GLU A C 1
ATOM 1101 O O . GLU A 1 143 ? 74.278 10.461 -142.205 1.00 87.31 143 GLU A O 1
ATOM 1106 N N . ARG A 1 144 ? 75.154 9.287 -143.901 1.00 88.38 144 ARG A N 1
ATOM 1107 C CA . ARG A 1 144 ? 75.175 8.014 -143.162 1.00 88.38 144 ARG A CA 1
ATOM 1108 C C . ARG A 1 144 ? 76.011 8.123 -141.880 1.00 88.38 144 ARG A C 1
ATOM 1110 O O . ARG A 1 144 ? 75.615 7.591 -140.844 1.00 88.38 144 ARG A O 1
ATOM 1117 N N . ARG A 1 145 ? 77.166 8.802 -141.912 1.00 89.62 145 ARG A N 1
ATOM 1118 C CA . ARG A 1 145 ? 77.980 9.057 -140.705 1.00 89.62 145 ARG A CA 1
ATOM 1119 C C . ARG A 1 145 ? 77.229 9.943 -139.702 1.00 89.62 145 ARG A C 1
ATOM 1121 O O . ARG A 1 145 ? 77.324 9.684 -138.503 1.00 89.62 145 ARG A O 1
ATOM 1128 N N . GLY A 1 146 ? 76.485 10.946 -140.164 1.00 89.69 146 GLY A N 1
ATOM 1129 C CA . GLY A 1 146 ? 75.642 11.825 -139.352 1.00 89.69 146 GLY A CA 1
ATOM 1130 C C . GLY A 1 146 ? 74.478 11.081 -138.700 1.00 89.69 146 GLY A C 1
ATOM 1131 O O . GLY A 1 146 ? 74.329 11.121 -137.480 1.00 89.69 146 GLY A O 1
ATOM 1132 N N . GLU A 1 147 ? 73.720 10.312 -139.478 1.00 89.56 147 GLU A N 1
ATOM 1133 C CA . GLU A 1 147 ? 72.651 9.439 -138.989 1.00 89.56 147 GLU A CA 1
ATOM 1134 C C . GLU A 1 147 ? 73.179 8.400 -138.000 1.00 89.56 147 GLU A C 1
ATOM 1136 O O . GLU A 1 147 ? 72.558 8.155 -136.969 1.00 89.56 147 GLU A O 1
ATOM 1141 N N . GLN A 1 148 ? 74.353 7.815 -138.253 1.00 89.94 148 GLN A N 1
ATOM 1142 C CA . GLN A 1 148 ? 74.944 6.841 -137.340 1.00 89.94 148 GLN A CA 1
ATOM 1143 C C . GLN A 1 148 ? 75.385 7.477 -136.014 1.00 89.94 148 GLN A C 1
ATOM 1145 O O . GLN A 1 148 ? 75.229 6.853 -134.961 1.00 89.94 148 GLN A O 1
ATOM 1150 N N . LYS A 1 149 ? 75.888 8.719 -136.032 1.00 90.81 149 LYS A N 1
ATOM 1151 C CA . LYS A 1 149 ? 76.131 9.501 -134.808 1.00 90.81 149 LYS A CA 1
ATOM 1152 C C . LYS A 1 149 ? 74.818 9.785 -134.073 1.00 90.81 149 LYS A C 1
ATOM 1154 O O . LYS A 1 149 ? 74.742 9.536 -132.871 1.00 90.81 149 LYS A O 1
ATOM 1159 N N . GLN A 1 150 ? 73.778 10.209 -134.791 1.00 91.69 150 GLN A N 1
ATOM 1160 C CA . GLN A 1 150 ? 72.460 10.482 -134.216 1.00 91.69 150 GLN A CA 1
ATOM 1161 C C . GLN A 1 150 ? 71.824 9.225 -133.609 1.00 91.69 150 GLN A C 1
ATOM 1163 O O . GLN A 1 150 ? 71.272 9.280 -132.513 1.00 91.69 150 GLN A O 1
ATOM 1168 N N . LEU A 1 151 ? 71.947 8.073 -134.270 1.00 90.19 151 LEU A N 1
ATOM 1169 C CA . LEU A 1 151 ? 71.460 6.792 -133.768 1.00 90.19 151 LEU A CA 1
ATOM 1170 C C . LEU A 1 151 ? 72.186 6.392 -132.480 1.00 90.19 151 LEU A C 1
ATOM 1172 O O . LEU A 1 151 ? 71.534 6.013 -131.511 1.00 90.19 151 LEU A O 1
ATOM 1176 N N . ARG A 1 152 ? 73.520 6.528 -132.434 1.00 91.00 152 ARG A N 1
ATOM 1177 C CA . ARG A 1 152 ? 74.301 6.275 -131.210 1.00 91.00 152 ARG A CA 1
ATOM 1178 C C . ARG A 1 152 ? 73.891 7.213 -130.070 1.00 91.00 152 ARG A C 1
ATOM 1180 O O . ARG A 1 152 ? 73.771 6.756 -128.935 1.00 91.00 152 ARG A O 1
ATOM 1187 N N . PHE A 1 153 ? 73.640 8.491 -130.357 1.00 92.00 153 PHE A N 1
ATOM 1188 C CA . PHE A 1 153 ? 73.148 9.460 -129.372 1.00 92.00 153 PHE A CA 1
ATOM 1189 C C . PHE A 1 153 ? 71.757 9.085 -128.844 1.00 92.00 153 PHE A C 1
ATOM 1191 O O . PHE A 1 153 ? 71.553 9.000 -127.633 1.00 92.00 153 PHE A O 1
ATOM 1198 N N . LEU A 1 154 ? 70.812 8.779 -129.737 1.00 91.88 154 LEU A N 1
ATOM 1199 C CA . LEU A 1 154 ? 69.464 8.354 -129.358 1.00 91.88 154 LEU A CA 1
ATOM 1200 C C . LEU A 1 154 ? 69.478 7.045 -128.563 1.00 91.88 154 LEU A C 1
ATOM 1202 O O . LEU A 1 154 ? 68.719 6.916 -127.607 1.00 91.88 154 LEU A O 1
ATOM 1206 N N . GLN A 1 155 ? 70.367 6.106 -128.892 1.00 90.56 155 GLN A N 1
ATOM 1207 C CA . GLN A 1 155 ? 70.523 4.857 -128.150 1.00 90.56 155 GLN A CA 1
ATOM 1208 C C . GLN A 1 155 ? 71.061 5.094 -126.728 1.00 90.56 155 GLN A C 1
ATOM 1210 O O . GLN A 1 155 ? 70.544 4.508 -125.776 1.00 90.56 155 GLN A O 1
ATOM 1215 N N . LYS A 1 156 ? 72.043 5.995 -126.554 1.00 91.62 156 LYS A N 1
ATOM 1216 C CA . LYS A 1 156 ? 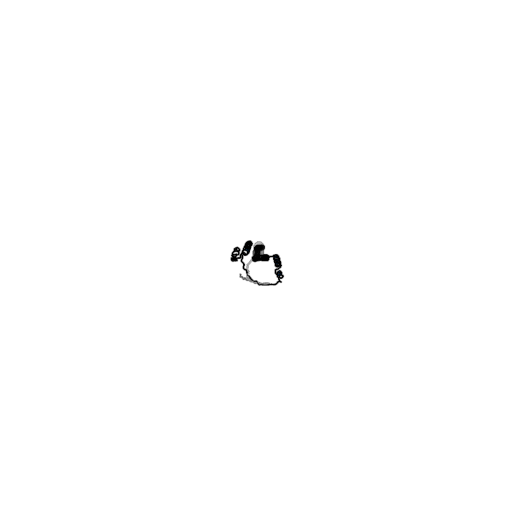72.504 6.431 -125.221 1.00 91.62 156 LYS A CA 1
ATOM 1217 C C . LYS A 1 156 ? 71.372 7.097 -124.435 1.00 91.62 156 LYS A C 1
ATOM 1219 O O . LYS A 1 156 ? 71.123 6.718 -123.292 1.00 91.62 156 LYS A O 1
ATOM 1224 N N . LYS A 1 157 ? 70.635 8.020 -125.064 1.00 92.50 157 LYS A N 1
ATOM 1225 C CA . LYS A 1 157 ? 69.492 8.712 -124.451 1.00 92.50 157 LYS A CA 1
ATOM 1226 C C . LYS A 1 157 ? 68.379 7.742 -124.049 1.00 92.50 157 LYS A C 1
ATOM 1228 O O . LYS A 1 157 ? 67.842 7.856 -122.955 1.00 92.50 157 LYS A O 1
ATOM 1233 N N . GLN A 1 158 ? 68.071 6.747 -124.881 1.00 90.50 158 GLN A N 1
ATOM 1234 C CA . GLN A 1 158 ? 67.110 5.691 -124.554 1.00 90.50 158 GLN A CA 1
ATOM 1235 C C . GLN A 1 158 ? 67.565 4.868 -123.340 1.00 90.50 158 GLN A C 1
ATOM 1237 O O . GLN A 1 158 ? 66.752 4.573 -122.466 1.00 90.50 158 GLN A O 1
ATOM 1242 N N . GLY A 1 159 ? 68.854 4.520 -123.262 1.00 91.50 159 GLY A N 1
ATOM 1243 C CA . GLY A 1 159 ? 69.423 3.836 -122.101 1.00 91.50 159 GLY A CA 1
ATOM 1244 C C . GLY A 1 159 ? 69.343 4.673 -120.821 1.00 91.50 159 GLY A C 1
ATOM 1245 O O . GLY A 1 159 ? 69.015 4.135 -119.765 1.00 91.50 159 GLY A O 1
ATOM 1246 N N . HIS A 1 160 ? 69.591 5.981 -120.917 1.00 90.31 160 HIS A N 1
ATOM 1247 C CA . HIS A 1 160 ? 69.471 6.911 -119.794 1.00 90.31 160 HIS A CA 1
ATOM 1248 C C . HIS A 1 160 ? 68.021 7.019 -119.299 1.00 90.31 160 HIS A C 1
ATOM 1250 O O . HIS A 1 160 ? 67.752 6.732 -118.136 1.00 90.31 160 HIS A O 1
ATOM 1256 N N . VAL A 1 161 ? 67.071 7.287 -120.201 1.00 91.00 161 VAL A N 1
ATOM 1257 C CA . VAL A 1 161 ? 65.634 7.358 -119.875 1.00 91.00 161 VAL A CA 1
ATOM 1258 C C . VAL A 1 161 ? 65.115 6.029 -119.309 1.00 91.00 161 VAL A C 1
ATOM 1260 O O . VAL A 1 161 ? 64.265 6.017 -118.422 1.00 91.00 161 VAL A O 1
ATOM 1263 N N . GLY A 1 162 ? 65.636 4.889 -119.779 1.00 92.44 162 GLY A N 1
ATOM 1264 C CA . GLY A 1 162 ? 65.324 3.576 -119.210 1.00 92.44 162 GLY A CA 1
ATOM 1265 C C . GLY A 1 162 ? 65.750 3.449 -117.744 1.00 92.44 162 GLY A C 1
ATOM 1266 O O . GLY A 1 162 ? 64.950 3.021 -116.915 1.00 92.44 162 GLY A O 1
ATOM 1267 N N . LYS A 1 163 ? 66.974 3.882 -117.411 1.00 92.12 163 LYS A N 1
ATOM 1268 C CA . LYS A 1 163 ? 67.475 3.900 -116.027 1.00 92.12 163 LYS A CA 1
ATOM 1269 C C . LYS A 1 163 ? 66.685 4.866 -115.145 1.00 92.12 163 LYS A C 1
ATOM 1271 O O . LYS A 1 163 ? 66.350 4.504 -114.024 1.00 92.12 163 LYS A O 1
ATOM 1276 N N . GLU A 1 164 ? 66.357 6.057 -115.645 1.00 88.38 164 GLU A N 1
ATOM 1277 C CA . GLU A 1 164 ? 65.526 7.026 -114.917 1.00 88.38 164 GLU A CA 1
ATOM 1278 C C . GLU A 1 164 ? 64.130 6.470 -114.629 1.00 88.38 164 GLU A C 1
ATOM 1280 O O . GLU A 1 164 ? 63.644 6.575 -113.505 1.00 88.38 164 GLU A O 1
ATOM 1285 N N . ARG A 1 165 ? 63.495 5.816 -115.610 1.00 92.94 165 ARG A N 1
ATOM 1286 C CA . ARG A 1 165 ? 62.200 5.154 -115.413 1.00 92.94 165 ARG A CA 1
ATOM 1287 C C . ARG A 1 165 ? 62.281 4.095 -114.316 1.00 92.94 165 ARG A C 1
ATOM 1289 O O . ARG A 1 165 ? 61.413 4.065 -113.448 1.00 92.94 165 ARG A O 1
ATOM 1296 N N . ASP A 1 166 ? 63.292 3.232 -114.360 1.00 92.50 166 ASP A N 1
ATOM 1297 C CA . ASP A 1 166 ? 63.447 2.149 -113.385 1.00 92.50 166 ASP A CA 1
ATOM 1298 C C . ASP A 1 166 ? 63.746 2.702 -111.981 1.00 92.50 166 ASP A C 1
ATOM 1300 O O . ASP A 1 166 ? 63.175 2.226 -110.997 1.00 92.50 166 ASP A O 1
ATOM 1304 N N . GLN A 1 167 ? 64.553 3.764 -111.886 1.00 90.38 167 GLN A N 1
ATOM 1305 C CA . GLN A 1 167 ? 64.817 4.484 -110.640 1.00 90.38 167 GLN A CA 1
ATOM 1306 C C . GLN A 1 167 ? 63.537 5.113 -110.068 1.00 90.38 167 GLN A C 1
ATOM 1308 O O . GLN A 1 167 ? 63.212 4.893 -108.901 1.00 90.38 167 GLN A O 1
ATOM 1313 N N . LEU A 1 168 ? 62.758 5.824 -110.889 1.00 91.06 168 LEU A N 1
ATOM 1314 C CA . LEU A 1 168 ? 61.480 6.411 -110.478 1.00 91.06 168 LEU A CA 1
ATOM 1315 C C . LEU A 1 168 ? 60.457 5.341 -110.082 1.00 91.06 168 LEU A C 1
ATOM 1317 O O . LEU A 1 168 ? 59.702 5.525 -109.129 1.00 91.06 168 LEU A O 1
ATOM 1321 N N . GLN A 1 169 ? 60.428 4.201 -110.774 1.00 92.31 169 GLN A N 1
ATOM 1322 C CA . GLN A 1 169 ? 59.548 3.086 -110.431 1.00 92.31 169 GLN A CA 1
ATOM 1323 C C . GLN A 1 169 ? 59.938 2.450 -109.088 1.00 92.31 169 GLN A C 1
ATOM 1325 O O . GLN A 1 169 ? 59.060 2.101 -108.288 1.00 92.31 169 GLN A O 1
ATOM 1330 N N . TYR A 1 170 ? 61.239 2.325 -108.815 1.00 90.94 170 TYR A N 1
ATOM 1331 C CA . TYR A 1 170 ? 61.751 1.880 -107.521 1.00 90.94 170 TYR A CA 1
ATOM 1332 C C . TYR A 1 170 ? 61.384 2.866 -106.404 1.00 90.94 170 TYR A C 1
ATOM 1334 O O . TYR A 1 170 ? 60.830 2.458 -105.381 1.00 90.94 170 TYR A O 1
ATOM 1342 N N . GLU A 1 171 ? 61.610 4.163 -106.613 1.00 88.50 171 GLU A N 1
ATOM 1343 C CA . GLU A 1 171 ? 61.247 5.217 -105.661 1.00 88.50 171 GLU A CA 1
ATOM 1344 C C . GLU A 1 171 ? 59.740 5.269 -105.405 1.00 88.50 171 GLU A C 1
ATOM 1346 O O . GLU A 1 171 ? 59.313 5.367 -104.256 1.00 88.50 171 GLU A O 1
ATOM 1351 N N . HIS A 1 172 ? 58.924 5.111 -106.447 1.00 90.56 172 HIS A N 1
ATOM 1352 C CA . HIS A 1 172 ? 57.473 5.043 -106.325 1.00 90.56 172 HIS A CA 1
ATOM 1353 C C . HIS A 1 172 ? 57.024 3.833 -105.493 1.00 90.56 172 HIS A C 1
ATOM 1355 O O . HIS A 1 172 ? 56.226 3.975 -104.565 1.00 90.56 172 HIS A O 1
ATOM 1361 N N . SER A 1 173 ? 57.580 2.650 -105.768 1.00 92.12 173 SER A N 1
ATOM 1362 C CA . SER A 1 173 ? 57.288 1.426 -105.005 1.00 92.12 173 SER A CA 1
ATOM 1363 C C . SER A 1 173 ? 57.696 1.575 -103.535 1.00 92.12 173 SER A C 1
ATOM 1365 O O . SER A 1 173 ? 56.946 1.215 -102.624 1.00 92.12 173 SER A O 1
ATOM 1367 N N . ARG A 1 174 ? 58.860 2.185 -103.290 1.00 91.38 174 ARG A N 1
ATOM 1368 C CA . ARG A 1 174 ? 59.369 2.508 -101.955 1.00 91.38 174 ARG A CA 1
ATOM 1369 C C . ARG A 1 174 ? 58.473 3.521 -101.226 1.00 91.38 174 ARG A C 1
ATOM 1371 O O . ARG A 1 174 ? 58.185 3.329 -100.046 1.00 91.38 174 ARG A O 1
ATOM 1378 N N . ALA A 1 175 ? 57.981 4.553 -101.912 1.00 89.94 175 ALA A N 1
ATOM 1379 C CA . ALA A 1 175 ? 57.064 5.544 -101.349 1.00 89.94 175 ALA A CA 1
ATOM 1380 C C . ALA A 1 175 ? 55.699 4.937 -100.974 1.00 89.94 175 ALA A C 1
ATOM 1382 O O . ALA A 1 175 ? 55.144 5.274 -99.927 1.00 89.94 175 ALA A O 1
ATOM 1383 N N . ILE A 1 176 ? 55.173 3.999 -101.773 1.00 92.25 176 ILE A N 1
ATOM 1384 C CA . ILE A 1 176 ? 53.929 3.278 -101.453 1.00 92.25 176 ILE A CA 1
ATOM 1385 C C . ILE A 1 176 ? 54.073 2.481 -100.152 1.00 92.25 176 ILE A C 1
ATOM 1387 O O . ILE A 1 176 ? 53.173 2.525 -99.311 1.00 92.25 176 ILE A O 1
ATOM 1391 N N . LEU A 1 177 ? 55.197 1.782 -99.963 1.00 91.69 177 LEU A N 1
ATOM 1392 C CA . LEU A 1 177 ? 55.465 1.024 -98.737 1.00 91.69 177 LEU A CA 1
ATOM 1393 C C . LEU A 1 177 ? 55.561 1.942 -97.514 1.00 91.69 177 LEU A C 1
ATOM 1395 O O . LEU A 1 177 ? 54.934 1.658 -96.492 1.00 91.69 177 LEU A O 1
ATOM 1399 N N . ALA A 1 178 ? 56.273 3.067 -97.633 1.00 91.25 178 ALA A N 1
ATOM 1400 C CA . ALA A 1 178 ? 56.347 4.077 -96.578 1.00 91.25 178 ALA A CA 1
ATOM 1401 C C . ALA A 1 178 ? 54.952 4.599 -96.203 1.00 91.25 178 ALA A C 1
ATOM 1403 O O . ALA A 1 178 ? 54.588 4.614 -95.027 1.00 91.25 178 ALA A O 1
ATOM 1404 N N . ARG A 1 179 ? 54.135 4.946 -97.208 1.00 92.44 179 ARG A N 1
ATOM 1405 C CA . ARG A 1 179 ? 52.754 5.397 -97.010 1.00 92.44 179 ARG A CA 1
ATOM 1406 C C . ARG A 1 179 ? 51.911 4.338 -96.305 1.00 92.44 179 ARG A C 1
ATOM 1408 O O . ARG A 1 179 ? 51.237 4.662 -95.339 1.00 92.44 179 ARG A O 1
ATOM 1415 N N . SER A 1 180 ? 51.974 3.080 -96.743 1.00 93.62 180 SER A N 1
ATOM 1416 C CA . SER A 1 180 ? 51.209 1.992 -96.124 1.00 93.62 180 SER A CA 1
ATOM 1417 C C . SER A 1 180 ? 51.588 1.780 -94.657 1.00 93.62 180 SER A C 1
ATOM 1419 O O . SER A 1 180 ? 50.704 1.525 -93.840 1.00 93.62 180 SER A O 1
ATOM 1421 N N . LYS A 1 181 ? 52.879 1.890 -94.308 1.00 93.44 181 LYS A N 1
ATOM 1422 C CA . LYS A 1 181 ? 53.333 1.786 -92.915 1.00 93.44 181 LYS A CA 1
ATOM 1423 C C . LYS A 1 181 ? 52.858 2.976 -92.070 1.00 93.44 181 LYS A C 1
ATOM 1425 O O . LYS A 1 181 ? 52.344 2.765 -90.976 1.00 93.44 181 LYS A O 1
ATOM 1430 N N . LEU A 1 182 ? 52.948 4.203 -92.590 1.00 92.88 182 LEU A N 1
ATOM 1431 C CA . LEU A 1 182 ? 52.440 5.401 -91.906 1.00 92.88 182 LEU A CA 1
ATOM 1432 C C . LEU A 1 182 ? 50.917 5.365 -91.723 1.00 92.88 182 LEU A C 1
ATOM 1434 O O . LEU A 1 182 ? 50.423 5.698 -90.652 1.00 92.88 182 LEU A O 1
ATOM 1438 N N . GLU A 1 183 ? 50.163 4.918 -92.729 1.00 93.06 183 GLU A N 1
ATOM 1439 C CA . GLU A 1 183 ? 48.711 4.733 -92.618 1.00 93.06 183 GLU A CA 1
ATOM 1440 C C . GLU A 1 183 ? 48.348 3.690 -91.549 1.00 93.06 183 GLU A C 1
ATOM 1442 O O . GLU A 1 183 ? 47.365 3.870 -90.826 1.00 93.06 183 GLU A O 1
ATOM 1447 N N . GLY A 1 184 ? 49.141 2.618 -91.427 1.00 92.75 184 GLY A N 1
ATOM 1448 C CA . GLY A 1 184 ? 49.022 1.624 -90.357 1.00 92.75 184 GLY A CA 1
ATOM 1449 C C . GLY A 1 184 ? 49.210 2.248 -88.976 1.00 92.75 184 GLY A C 1
ATOM 1450 O O . GLY A 1 184 ? 48.297 2.187 -88.150 1.00 92.75 184 GLY A O 1
ATOM 1451 N N . LEU A 1 185 ? 50.328 2.953 -88.785 1.00 92.75 185 LEU A N 1
ATOM 1452 C CA . LEU A 1 185 ? 50.624 3.702 -87.564 1.00 92.75 185 LEU A CA 1
ATOM 1453 C C . LEU A 1 185 ? 49.510 4.694 -87.215 1.00 92.75 185 LEU A C 1
ATOM 1455 O O . LEU A 1 185 ? 49.019 4.707 -86.088 1.00 92.75 185 LEU A O 1
ATOM 1459 N N . CYS A 1 186 ? 49.034 5.496 -88.169 1.00 91.19 186 CYS A N 1
ATOM 1460 C CA . CYS A 1 186 ? 47.947 6.445 -87.923 1.00 91.19 186 CYS A CA 1
ATOM 1461 C C . CYS A 1 186 ? 46.660 5.754 -87.442 1.00 91.19 186 CYS A C 1
ATOM 1463 O O . CYS A 1 186 ? 45.989 6.269 -86.544 1.00 91.19 186 CYS A O 1
ATOM 1465 N N . ARG A 1 187 ? 46.311 4.584 -87.998 1.00 95.19 187 ARG A N 1
ATOM 1466 C CA . ARG A 1 187 ? 45.148 3.802 -87.539 1.00 95.19 187 ARG A CA 1
ATOM 1467 C C . ARG A 1 187 ? 45.357 3.265 -86.128 1.00 95.19 187 ARG A C 1
ATOM 1469 O O . ARG A 1 187 ? 44.415 3.279 -85.340 1.00 95.19 187 ARG A O 1
ATOM 1476 N N . GLU A 1 188 ? 46.553 2.791 -85.806 1.00 91.94 188 GLU A N 1
ATOM 1477 C CA . GLU A 1 188 ? 46.896 2.300 -84.468 1.00 91.94 188 GLU A CA 1
ATOM 1478 C C . GLU A 1 188 ? 46.873 3.417 -83.430 1.00 91.94 188 GLU A C 1
ATOM 1480 O O . GLU A 1 188 ? 46.197 3.275 -82.414 1.00 91.94 188 GLU A O 1
ATOM 1485 N N . LEU A 1 189 ? 47.463 4.575 -83.730 1.00 91.44 189 LEU A N 1
ATOM 1486 C CA . LEU A 1 189 ? 47.391 5.758 -82.875 1.00 91.44 189 LEU A CA 1
ATOM 1487 C C . LEU A 1 189 ? 45.945 6.209 -82.652 1.00 91.44 189 LEU A C 1
ATOM 1489 O O . LEU A 1 189 ? 45.571 6.576 -81.536 1.00 91.44 189 LEU A O 1
ATOM 1493 N N . GLN A 1 190 ? 45.109 6.171 -83.693 1.00 93.00 190 GLN A N 1
ATOM 1494 C CA . GLN A 1 190 ? 43.694 6.517 -83.576 1.00 93.00 190 GLN A CA 1
ATOM 1495 C C . GLN A 1 190 ? 42.929 5.508 -82.708 1.00 93.00 190 GLN A C 1
ATOM 1497 O O . GLN A 1 190 ? 42.097 5.920 -81.896 1.00 93.00 190 GLN A O 1
ATOM 1502 N N . ARG A 1 191 ? 43.217 4.203 -82.835 1.00 94.19 191 ARG A N 1
ATOM 1503 C CA . ARG A 1 191 ? 42.657 3.166 -81.952 1.00 94.19 191 ARG A CA 1
ATOM 1504 C C . ARG A 1 191 ? 43.112 3.369 -80.513 1.00 94.19 191 ARG A C 1
ATOM 1506 O O . ARG A 1 191 ? 42.257 3.411 -79.641 1.00 94.19 191 ARG A O 1
ATOM 1513 N N . HIS A 1 192 ? 44.406 3.574 -80.275 1.00 91.81 192 HIS A N 1
ATOM 1514 C CA . HIS A 1 192 ? 44.947 3.799 -78.938 1.00 91.81 192 HIS A CA 1
ATOM 1515 C C . HIS A 1 192 ? 44.330 5.040 -78.282 1.00 91.81 192 HIS A C 1
ATOM 1517 O O . HIS A 1 192 ? 43.850 4.966 -77.159 1.00 91.81 192 HIS A O 1
ATOM 1523 N N . ASN A 1 193 ? 44.223 6.160 -79.007 1.00 91.62 193 ASN A N 1
ATOM 1524 C CA . ASN A 1 193 ? 43.536 7.358 -78.510 1.00 91.62 193 ASN A CA 1
ATOM 1525 C C . ASN A 1 193 ? 42.059 7.104 -78.184 1.00 91.62 193 ASN A C 1
ATOM 1527 O O . ASN A 1 193 ? 41.531 7.683 -77.235 1.00 91.62 193 ASN A O 1
ATOM 1531 N N . LYS A 1 194 ? 41.371 6.275 -78.976 1.00 94.69 194 LYS A N 1
ATOM 1532 C CA . LYS A 1 194 ? 39.984 5.894 -78.700 1.00 94.69 194 LYS A CA 1
ATOM 1533 C C . LYS A 1 194 ? 39.898 5.045 -77.428 1.00 94.69 194 LYS A C 1
ATOM 1535 O O . LYS A 1 194 ? 39.122 5.397 -76.547 1.00 94.69 194 LYS A O 1
ATOM 1540 N N . THR A 1 195 ? 40.730 4.013 -77.306 1.00 93.00 195 THR A N 1
ATOM 1541 C CA . THR A 1 195 ? 40.803 3.152 -76.117 1.00 93.00 195 THR A CA 1
ATOM 1542 C C . THR A 1 195 ? 41.155 3.953 -74.868 1.00 93.00 195 THR A C 1
ATOM 1544 O O . THR A 1 195 ? 40.467 3.832 -73.866 1.00 93.00 195 THR A O 1
ATOM 1547 N N . LEU A 1 196 ? 42.148 4.845 -74.934 1.00 92.81 196 LEU A N 1
ATOM 1548 C CA . LEU A 1 196 ? 42.554 5.686 -73.807 1.00 92.81 196 LEU A CA 1
ATOM 1549 C C . LEU A 1 196 ? 41.417 6.608 -73.346 1.00 92.81 196 LEU A C 1
ATOM 1551 O O . LEU A 1 196 ? 41.196 6.777 -72.148 1.00 92.81 196 LEU A O 1
ATOM 1555 N N . LYS A 1 197 ? 40.661 7.194 -74.287 1.00 94.69 197 LYS A N 1
ATOM 1556 C CA . LYS A 1 197 ? 39.468 7.994 -73.963 1.00 94.69 197 LYS A CA 1
ATOM 1557 C C . LYS A 1 197 ? 38.383 7.146 -73.304 1.00 94.69 197 LYS A C 1
ATOM 1559 O O . LYS A 1 197 ? 37.786 7.594 -72.330 1.00 94.69 197 LYS A O 1
ATOM 1564 N N . GLU A 1 198 ? 38.126 5.950 -73.825 1.00 94.75 198 GLU A N 1
ATOM 1565 C CA . GLU A 1 198 ? 37.152 5.012 -73.261 1.00 94.75 198 GLU A CA 1
ATOM 1566 C C . GLU A 1 198 ? 37.566 4.543 -71.858 1.00 94.75 198 GLU A C 1
ATOM 1568 O O . GLU A 1 198 ? 36.736 4.575 -70.955 1.00 94.75 198 GLU A O 1
ATOM 1573 N N . GLU A 1 199 ? 38.841 4.211 -71.640 1.00 93.38 199 GLU A N 1
ATOM 1574 C CA . GLU A 1 199 ? 39.384 3.817 -70.335 1.00 93.38 199 GLU A CA 1
ATOM 1575 C C . GLU A 1 199 ? 39.350 4.977 -69.337 1.00 93.38 199 GLU A C 1
ATOM 1577 O O . GLU A 1 199 ? 38.923 4.796 -68.201 1.00 93.38 199 GLU A O 1
ATOM 1582 N N . THR A 1 200 ? 39.719 6.191 -69.757 1.00 92.81 200 THR A N 1
ATOM 1583 C CA . THR A 1 200 ? 39.642 7.382 -68.895 1.00 92.81 200 THR A CA 1
ATOM 1584 C C . THR A 1 200 ? 38.196 7.647 -68.477 1.00 92.81 200 THR A C 1
ATOM 1586 O O . THR A 1 200 ? 37.926 7.879 -67.302 1.00 92.81 200 THR A O 1
ATOM 1589 N N . LEU A 1 201 ? 37.243 7.561 -69.414 1.00 95.12 201 LEU A N 1
ATOM 1590 C CA . LEU A 1 201 ? 35.819 7.706 -69.107 1.00 95.12 201 LEU A CA 1
ATOM 1591 C C . LEU A 1 201 ? 35.303 6.581 -68.202 1.00 95.12 201 LEU A C 1
ATOM 1593 O O . LEU A 1 201 ? 34.503 6.851 -67.308 1.00 95.12 201 LEU A O 1
ATOM 1597 N N . ALA A 1 202 ? 35.742 5.340 -68.418 1.00 95.62 202 ALA A N 1
ATOM 1598 C CA . ALA A 1 202 ? 35.387 4.207 -67.572 1.00 95.62 202 ALA A CA 1
ATOM 1599 C C . ALA A 1 202 ? 35.929 4.386 -66.148 1.00 95.62 202 ALA A C 1
ATOM 1601 O O . ALA A 1 202 ? 35.162 4.265 -65.198 1.00 95.62 202 ALA A O 1
ATOM 1602 N N . ARG A 1 203 ? 37.198 4.786 -66.002 1.00 95.56 203 ARG A N 1
ATOM 1603 C CA . ARG A 1 203 ? 37.829 5.081 -64.709 1.00 95.56 203 ARG A CA 1
ATOM 1604 C C . ARG A 1 203 ? 37.110 6.214 -63.980 1.00 95.56 203 ARG A C 1
ATOM 1606 O O . ARG A 1 203 ? 36.794 6.077 -62.806 1.00 95.56 203 ARG A O 1
ATOM 1613 N N . CYS A 1 204 ? 36.762 7.297 -64.681 1.00 94.88 204 CYS A N 1
ATOM 1614 C CA . CYS A 1 204 ? 35.960 8.372 -64.095 1.00 94.88 204 CYS A CA 1
ATOM 1615 C C . CYS A 1 204 ? 34.584 7.882 -63.616 1.00 94.88 204 CYS A C 1
ATOM 1617 O O . CYS A 1 204 ? 34.120 8.323 -62.569 1.00 94.88 204 CYS A O 1
ATOM 1619 N N . ARG A 1 205 ? 33.923 6.983 -64.360 1.00 95.56 205 ARG A N 1
ATOM 1620 C CA . ARG A 1 205 ? 32.638 6.399 -63.940 1.00 95.56 205 ARG A CA 1
ATOM 1621 C C . ARG A 1 205 ? 32.790 5.506 -62.714 1.00 95.56 205 ARG A C 1
ATOM 1623 O O . ARG A 1 205 ? 31.969 5.615 -61.813 1.00 95.56 205 ARG A O 1
ATOM 1630 N N . GLU A 1 206 ? 33.823 4.672 -62.675 1.00 95.38 206 GLU A N 1
ATOM 1631 C CA . GLU A 1 206 ? 34.107 3.787 -61.544 1.00 95.38 206 GLU A CA 1
ATOM 1632 C C . GLU A 1 206 ? 34.427 4.588 -60.272 1.00 95.38 206 GLU A C 1
ATOM 1634 O O . GLU A 1 206 ? 33.883 4.304 -59.208 1.00 95.38 206 GLU A O 1
ATOM 1639 N N . ASP A 1 207 ? 35.250 5.634 -60.374 1.00 95.12 207 ASP A N 1
ATOM 1640 C CA . ASP A 1 207 ? 35.570 6.505 -59.237 1.00 95.12 207 ASP A CA 1
ATOM 1641 C C . ASP A 1 207 ? 34.338 7.277 -58.735 1.00 95.12 207 ASP A C 1
ATOM 1643 O O . ASP A 1 207 ? 34.163 7.463 -57.526 1.00 95.12 207 ASP A O 1
ATOM 1647 N N . GLU A 1 208 ? 33.461 7.708 -59.646 1.00 95.31 208 GLU A N 1
ATOM 1648 C CA . GLU A 1 208 ? 32.189 8.349 -59.299 1.00 95.31 208 GLU A CA 1
ATOM 1649 C C . GLU A 1 208 ? 31.217 7.361 -58.634 1.00 95.31 208 GLU A C 1
ATOM 1651 O O . GLU A 1 208 ? 30.516 7.715 -57.686 1.00 95.31 208 GLU A O 1
ATOM 1656 N N . GLU A 1 209 ? 31.189 6.108 -59.087 1.00 95.81 209 GLU A N 1
ATOM 1657 C CA . GLU A 1 209 ? 30.384 5.042 -58.489 1.00 95.81 209 GLU A CA 1
ATOM 1658 C C . GLU A 1 209 ? 30.884 4.683 -57.088 1.00 95.81 209 GLU A C 1
ATOM 1660 O O . GLU A 1 209 ? 30.087 4.706 -56.153 1.00 95.81 209 GLU A O 1
ATOM 1665 N N . LYS A 1 210 ? 32.199 4.525 -56.890 1.00 97.12 210 LYS A N 1
ATOM 1666 C CA . LYS A 1 210 ? 32.804 4.348 -55.557 1.00 97.12 210 LYS A CA 1
ATOM 1667 C C . LYS A 1 210 ? 32.479 5.513 -54.625 1.00 97.12 210 LYS A C 1
ATOM 1669 O O . LYS A 1 210 ? 32.124 5.304 -53.465 1.00 97.12 210 LYS A O 1
ATOM 1674 N N . ARG A 1 211 ? 32.560 6.759 -55.112 1.00 97.44 211 ARG A N 1
ATOM 1675 C CA . ARG A 1 211 ? 32.151 7.941 -54.330 1.00 97.44 211 ARG A CA 1
ATOM 1676 C C . ARG A 1 211 ? 30.682 7.877 -53.932 1.00 97.44 211 ARG A C 1
ATOM 1678 O O . ARG A 1 211 ? 30.350 8.194 -52.786 1.00 97.44 211 ARG A O 1
ATOM 1685 N N . ARG A 1 212 ? 29.811 7.478 -54.859 1.00 97.44 212 ARG A N 1
ATOM 1686 C CA . ARG A 1 212 ? 28.378 7.323 -54.607 1.00 97.44 212 ARG A CA 1
ATOM 1687 C C . ARG A 1 212 ? 28.120 6.230 -53.575 1.00 97.44 212 ARG A C 1
ATOM 1689 O O . ARG A 1 212 ? 27.431 6.502 -52.602 1.00 97.44 212 ARG A O 1
ATOM 1696 N N . GLU A 1 213 ? 28.722 5.055 -53.730 1.00 97.19 213 GLU A N 1
ATOM 1697 C CA . GLU A 1 213 ? 28.605 3.927 -52.798 1.00 97.19 213 GLU A CA 1
ATOM 1698 C C . GLU A 1 213 ? 29.052 4.303 -51.387 1.00 97.19 213 GLU A C 1
ATOM 1700 O O . GLU A 1 213 ? 28.312 4.080 -50.430 1.00 97.19 213 GLU A O 1
ATOM 1705 N N . ILE A 1 214 ? 30.215 4.949 -51.250 1.00 96.56 214 ILE A N 1
ATOM 1706 C CA . ILE A 1 214 ? 30.723 5.419 -49.955 1.00 96.56 214 ILE A CA 1
ATOM 1707 C C . ILE A 1 214 ? 29.743 6.419 -49.332 1.00 96.56 214 ILE A C 1
ATOM 1709 O O . ILE A 1 214 ? 29.407 6.316 -48.152 1.00 96.56 214 ILE A O 1
ATOM 1713 N N . THR A 1 215 ? 29.243 7.369 -50.124 1.00 96.50 215 THR A N 1
ATOM 1714 C CA . THR A 1 215 ? 28.285 8.376 -49.650 1.00 96.50 215 THR A CA 1
ATOM 1715 C C . THR A 1 215 ? 26.978 7.727 -49.197 1.00 96.50 215 THR A C 1
ATOM 1717 O O . THR A 1 215 ? 26.485 8.036 -48.114 1.00 96.50 215 THR A O 1
ATOM 1720 N N . THR A 1 216 ? 26.435 6.796 -49.982 1.00 97.88 216 THR A N 1
ATOM 1721 C CA . THR A 1 216 ? 25.225 6.044 -49.641 1.00 97.88 216 THR A CA 1
ATOM 1722 C C . THR A 1 216 ? 25.434 5.188 -48.395 1.00 97.88 216 THR A C 1
ATOM 1724 O O . THR A 1 216 ? 24.574 5.189 -47.520 1.00 97.88 216 THR A O 1
ATOM 1727 N N . HIS A 1 217 ? 26.582 4.521 -48.255 1.00 97.88 217 HIS A N 1
ATOM 1728 C CA . HIS A 1 217 ? 26.912 3.738 -47.065 1.00 97.88 217 HIS A CA 1
ATOM 1729 C C . HIS A 1 217 ? 26.977 4.616 -45.808 1.00 97.88 217 HIS A C 1
ATOM 1731 O O . HIS A 1 217 ? 26.387 4.272 -44.781 1.00 97.88 217 HIS A O 1
ATOM 1737 N N . PHE A 1 218 ? 27.639 5.777 -45.877 1.00 97.69 218 PHE A N 1
ATOM 1738 C CA . PHE A 1 218 ? 27.679 6.725 -44.760 1.00 97.69 218 PHE A CA 1
ATOM 1739 C C . PHE A 1 218 ? 26.293 7.264 -44.407 1.00 97.69 218 PHE A C 1
ATOM 1741 O O . PHE A 1 218 ? 25.950 7.319 -43.227 1.00 97.69 218 PHE A O 1
ATOM 1748 N N . GLN A 1 219 ? 25.484 7.629 -45.404 1.00 97.94 219 GLN A N 1
ATOM 1749 C CA . GLN A 1 219 ? 24.115 8.092 -45.175 1.00 97.94 219 GLN A CA 1
ATOM 1750 C C . GLN A 1 219 ? 23.249 6.998 -44.543 1.00 97.94 219 GLN A C 1
ATOM 1752 O O . GLN A 1 219 ? 22.596 7.267 -43.541 1.00 97.94 219 GLN A O 1
ATOM 1757 N N . SER A 1 220 ? 23.307 5.764 -45.054 1.00 97.75 220 SER A N 1
ATOM 1758 C CA . SER A 1 220 ? 22.594 4.617 -44.479 1.00 97.75 220 SER A CA 1
ATOM 1759 C C . SER A 1 220 ? 23.008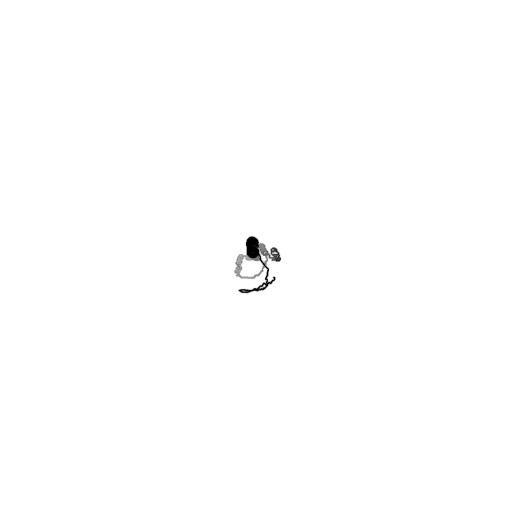 4.378 -43.030 1.00 97.75 220 SER A C 1
ATOM 1761 O O . SER A 1 220 ? 22.154 4.290 -42.157 1.00 97.75 220 SER A O 1
ATOM 1763 N N . THR A 1 221 ? 24.315 4.371 -42.750 1.00 97.38 221 THR A N 1
ATOM 1764 C CA . THR A 1 221 ? 24.834 4.167 -41.389 1.00 97.38 221 THR A CA 1
ATOM 1765 C C . THR A 1 221 ? 24.369 5.277 -40.441 1.00 97.38 221 THR A C 1
ATOM 1767 O O . THR A 1 221 ? 24.002 5.005 -39.300 1.00 97.38 221 THR A O 1
ATOM 1770 N N . LEU A 1 222 ? 24.349 6.536 -40.894 1.00 97.69 222 LEU A N 1
ATOM 1771 C CA . LEU A 1 222 ? 23.818 7.651 -40.105 1.00 97.69 222 LEU A CA 1
ATOM 1772 C C . LEU A 1 222 ? 22.324 7.483 -39.817 1.00 97.69 222 LEU A C 1
ATOM 1774 O O . LEU A 1 222 ? 21.907 7.702 -38.680 1.00 97.69 222 LEU A O 1
ATOM 1778 N N . THR A 1 223 ? 21.533 7.073 -40.810 1.00 98.00 223 THR A N 1
ATOM 1779 C CA . THR A 1 223 ? 20.106 6.781 -40.628 1.00 98.00 223 THR A CA 1
ATOM 1780 C C . THR A 1 223 ? 19.890 5.626 -39.650 1.00 98.00 223 THR A C 1
ATOM 1782 O O . THR A 1 223 ? 19.041 5.738 -38.770 1.00 98.00 223 THR A O 1
ATOM 1785 N N . ASP A 1 224 ? 20.694 4.565 -39.721 1.00 97.88 224 ASP A N 1
ATOM 1786 C CA . ASP A 1 224 ? 20.606 3.426 -38.802 1.00 97.88 224 ASP A CA 1
ATOM 1787 C C . ASP A 1 224 ? 20.957 3.825 -37.362 1.00 97.88 224 ASP A C 1
ATOM 1789 O O . ASP A 1 224 ? 20.262 3.441 -36.419 1.00 97.88 224 ASP A O 1
ATOM 1793 N N . ILE A 1 225 ? 21.993 4.652 -37.173 1.00 97.81 225 ILE A N 1
ATOM 1794 C CA . ILE A 1 225 ? 22.351 5.199 -35.855 1.00 97.81 225 ILE A CA 1
ATOM 1795 C C . ILE A 1 225 ? 21.216 6.079 -35.315 1.00 97.81 225 ILE A C 1
ATOM 1797 O O . ILE A 1 225 ? 20.844 5.952 -34.147 1.00 97.81 225 ILE A O 1
ATOM 1801 N N . GLN A 1 226 ? 20.633 6.948 -36.145 1.00 97.19 226 GLN A N 1
ATOM 1802 C CA . GLN A 1 226 ? 19.487 7.776 -35.755 1.00 97.19 226 GLN A CA 1
ATOM 1803 C C . GLN A 1 226 ? 18.283 6.916 -35.351 1.00 97.19 226 GLN A C 1
ATOM 1805 O O . GLN A 1 226 ? 17.700 7.153 -34.292 1.00 97.19 226 GLN A O 1
ATOM 1810 N N . ALA A 1 227 ? 17.967 5.878 -36.129 1.00 98.06 227 ALA A N 1
ATOM 1811 C CA . ALA A 1 227 ? 16.890 4.942 -35.827 1.00 98.06 227 ALA A CA 1
ATOM 1812 C C . ALA A 1 227 ? 17.135 4.189 -34.509 1.00 98.06 227 ALA A C 1
ATOM 1814 O O . ALA A 1 227 ? 16.210 4.032 -33.712 1.00 98.06 227 ALA A O 1
ATOM 1815 N N . GLN A 1 228 ? 18.375 3.776 -34.227 1.00 97.62 228 GLN A N 1
ATOM 1816 C CA . GLN A 1 228 ? 18.727 3.150 -32.948 1.00 97.62 228 GLN A CA 1
ATOM 1817 C C . GLN A 1 228 ? 18.583 4.115 -31.764 1.00 97.62 228 GLN A C 1
ATOM 1819 O O . GLN A 1 228 ? 18.050 3.724 -30.723 1.00 97.62 228 GLN A O 1
ATOM 1824 N N . ILE A 1 229 ? 19.013 5.374 -31.907 1.00 97.00 229 ILE A N 1
ATOM 1825 C CA . ILE A 1 229 ? 18.839 6.405 -30.870 1.00 97.00 229 ILE A CA 1
ATOM 1826 C C . ILE A 1 229 ? 17.350 6.634 -30.597 1.00 97.00 229 ILE A C 1
ATOM 1828 O O . ILE A 1 229 ? 16.931 6.667 -29.438 1.00 97.00 229 ILE A O 1
ATOM 1832 N N . GLU A 1 230 ? 16.538 6.751 -31.646 1.00 97.31 230 GLU A N 1
ATOM 1833 C CA . GLU A 1 230 ? 15.095 6.944 -31.524 1.00 97.31 230 GLU A CA 1
ATOM 1834 C C . GLU A 1 230 ? 14.411 5.721 -30.900 1.00 97.31 230 GLU A C 1
ATOM 1836 O O . GLU A 1 230 ? 13.604 5.860 -29.980 1.00 97.31 230 GLU A O 1
ATOM 1841 N N . GLN A 1 231 ? 14.789 4.507 -31.306 1.00 97.25 231 GLN A N 1
ATOM 1842 C CA . GLN A 1 231 ? 14.301 3.268 -30.704 1.00 97.25 231 GLN A CA 1
ATOM 1843 C C . GLN A 1 231 ? 14.658 3.187 -29.213 1.00 97.25 231 GLN A C 1
ATOM 1845 O O . GLN A 1 231 ? 13.806 2.825 -28.396 1.00 97.25 231 GLN A O 1
ATOM 1850 N N . HIS A 1 232 ? 15.892 3.537 -28.842 1.00 97.62 232 HIS A N 1
ATOM 1851 C CA . HIS A 1 232 ? 16.331 3.555 -27.449 1.00 97.62 232 HIS A CA 1
ATOM 1852 C C . HIS A 1 232 ? 15.577 4.616 -26.636 1.00 97.62 232 HIS A C 1
ATOM 1854 O O . HIS A 1 232 ? 15.095 4.321 -25.543 1.00 97.62 232 HIS A O 1
ATOM 1860 N N . SER A 1 233 ? 15.404 5.822 -27.185 1.00 97.56 233 SER A N 1
ATOM 1861 C CA . SER A 1 233 ? 14.599 6.893 -26.586 1.00 97.56 233 SER A CA 1
ATOM 1862 C C . SER A 1 233 ? 13.149 6.452 -26.361 1.00 97.56 233 SER A C 1
ATOM 1864 O O . SER A 1 233 ? 12.625 6.567 -25.254 1.00 97.56 233 SER A O 1
ATOM 1866 N N . ASN A 1 234 ? 12.521 5.834 -27.365 1.00 97.62 234 ASN A N 1
ATOM 1867 C CA . ASN A 1 234 ? 11.160 5.305 -27.276 1.00 97.62 234 ASN A CA 1
ATOM 1868 C C . ASN A 1 234 ? 11.038 4.185 -26.237 1.00 97.62 234 ASN A C 1
ATOM 1870 O O . ASN A 1 234 ? 10.087 4.168 -25.452 1.00 97.62 234 ASN A O 1
ATOM 1874 N N . ARG A 1 235 ? 12.011 3.268 -26.180 1.00 97.50 235 ARG A N 1
ATOM 1875 C CA . ARG A 1 235 ? 12.064 2.223 -25.149 1.00 97.50 235 ARG A CA 1
ATOM 1876 C C . ARG A 1 235 ? 12.203 2.832 -23.753 1.00 97.50 235 ARG A C 1
ATOM 1878 O O . ARG A 1 235 ? 11.491 2.409 -22.847 1.00 97.50 235 ARG A O 1
ATOM 1885 N N . ASN A 1 236 ? 13.069 3.829 -23.586 1.00 98.12 236 ASN A N 1
ATOM 1886 C CA . ASN A 1 236 ? 13.250 4.534 -22.321 1.00 98.12 236 ASN A CA 1
ATOM 1887 C C . ASN A 1 236 ? 11.967 5.265 -21.889 1.00 98.12 236 ASN A C 1
ATOM 1889 O O . ASN A 1 236 ? 11.517 5.096 -20.761 1.00 98.12 236 ASN A O 1
ATOM 1893 N N . ASN A 1 237 ? 11.313 5.990 -22.801 1.00 97.62 237 ASN A N 1
ATOM 1894 C CA . ASN A 1 237 ? 10.030 6.648 -22.538 1.00 97.62 237 ASN A CA 1
ATOM 1895 C C . ASN A 1 237 ? 8.945 5.644 -22.128 1.00 97.62 237 ASN A C 1
ATOM 1897 O O . ASN A 1 237 ? 8.185 5.902 -21.194 1.00 97.62 237 ASN A O 1
ATOM 1901 N N . LYS A 1 238 ? 8.899 4.476 -22.782 1.00 98.12 238 LYS A N 1
ATOM 1902 C CA . LYS A 1 238 ? 7.973 3.398 -22.423 1.00 98.12 238 LYS A CA 1
ATOM 1903 C C . LYS A 1 238 ? 8.241 2.861 -21.015 1.00 98.12 238 LYS A C 1
ATOM 1905 O O . LYS A 1 238 ? 7.295 2.713 -20.249 1.00 98.12 238 LYS A O 1
ATOM 1910 N N . LEU A 1 239 ? 9.504 2.641 -20.648 1.00 98.00 239 LEU A N 1
ATOM 1911 C CA . LEU A 1 239 ? 9.883 2.228 -19.292 1.00 98.00 239 LEU A CA 1
ATOM 1912 C C . LEU A 1 239 ? 9.530 3.293 -18.246 1.00 98.00 239 LEU A C 1
ATOM 1914 O O . LEU A 1 239 ? 9.006 2.956 -17.188 1.00 98.00 239 LEU A O 1
ATOM 1918 N N . CYS A 1 240 ? 9.752 4.577 -18.540 1.00 97.75 240 CYS A N 1
ATOM 1919 C CA . CYS A 1 240 ? 9.330 5.675 -17.668 1.00 97.75 240 CYS A CA 1
ATOM 1920 C C . CYS A 1 240 ? 7.810 5.681 -17.454 1.00 97.75 240 CYS A C 1
ATOM 1922 O O . CYS A 1 240 ? 7.354 5.829 -16.322 1.00 97.75 240 CYS A O 1
ATOM 1924 N N . LEU A 1 241 ? 7.026 5.472 -18.517 1.00 97.88 241 LEU A N 1
ATOM 1925 C CA . LEU A 1 241 ? 5.567 5.399 -18.438 1.00 97.88 241 LEU A CA 1
ATOM 1926 C C . LEU A 1 241 ? 5.095 4.167 -17.650 1.00 97.88 241 LEU A C 1
ATOM 1928 O O . LEU A 1 241 ? 4.189 4.268 -16.828 1.00 97.88 241 LEU A O 1
ATOM 1932 N N . GLU A 1 242 ? 5.708 3.004 -17.874 1.00 97.50 242 GLU A N 1
ATOM 1933 C CA . GLU A 1 242 ? 5.419 1.783 -17.116 1.00 97.50 242 GLU A CA 1
ATOM 1934 C C . GLU A 1 242 ? 5.751 1.956 -15.629 1.00 97.50 242 GLU A C 1
ATOM 1936 O O . GLU A 1 242 ? 4.923 1.619 -14.784 1.00 97.50 242 GLU A O 1
ATOM 1941 N N . ASN A 1 243 ? 6.892 2.563 -15.297 1.00 97.94 243 ASN A N 1
ATOM 1942 C CA . ASN A 1 243 ? 7.260 2.886 -13.918 1.00 97.94 243 ASN A CA 1
ATOM 1943 C C . ASN A 1 243 ? 6.279 3.870 -13.269 1.00 97.94 243 ASN A C 1
ATOM 1945 O O . ASN A 1 243 ? 5.881 3.656 -12.125 1.00 97.94 243 ASN A O 1
ATOM 1949 N N . ALA A 1 244 ? 5.843 4.907 -13.992 1.00 98.06 244 ALA A N 1
ATOM 1950 C CA . ALA A 1 244 ? 4.820 5.833 -13.507 1.00 98.06 244 ALA A CA 1
ATOM 1951 C C . ALA A 1 244 ? 3.490 5.106 -13.234 1.00 98.06 244 ALA A C 1
ATOM 1953 O O . ALA A 1 244 ? 2.933 5.223 -12.146 1.00 98.06 244 ALA A O 1
ATOM 1954 N N . ASN A 1 245 ? 3.040 4.257 -14.164 1.00 98.12 245 ASN A N 1
ATOM 1955 C CA . ASN A 1 245 ? 1.832 3.446 -13.994 1.00 98.12 245 ASN A CA 1
ATOM 1956 C C . ASN A 1 245 ? 1.932 2.478 -12.804 1.00 98.12 245 ASN A C 1
ATOM 1958 O O . ASN A 1 245 ? 0.945 2.238 -12.108 1.00 98.12 245 ASN A O 1
ATOM 1962 N N . LEU A 1 246 ? 3.104 1.879 -12.575 1.00 98.31 246 LEU A N 1
ATOM 1963 C CA . LEU A 1 246 ? 3.344 1.012 -11.420 1.00 98.31 246 LEU A CA 1
ATOM 1964 C C . LEU A 1 246 ? 3.321 1.808 -10.111 1.00 98.31 246 LEU A C 1
ATOM 1966 O O . LEU A 1 246 ? 2.699 1.357 -9.148 1.00 98.31 246 LEU A O 1
ATOM 1970 N N . ALA A 1 247 ? 3.927 2.996 -10.082 1.00 98.31 247 ALA A N 1
ATOM 1971 C CA . ALA A 1 247 ? 3.872 3.894 -8.933 1.00 98.31 247 ALA A CA 1
ATOM 1972 C C . ALA A 1 247 ? 2.428 4.316 -8.612 1.00 98.31 247 ALA A C 1
ATOM 1974 O O . ALA A 1 247 ? 2.022 4.268 -7.451 1.00 98.31 247 ALA A O 1
ATOM 1975 N N . ASP A 1 248 ? 1.621 4.633 -9.627 1.00 98.31 248 ASP A N 1
ATOM 1976 C CA . ASP A 1 248 ? 0.205 4.971 -9.452 1.00 98.31 248 ASP A CA 1
ATOM 1977 C C . ASP A 1 248 ? -0.616 3.785 -8.932 1.00 98.31 248 ASP A C 1
ATOM 1979 O O . ASP A 1 248 ? -1.445 3.950 -8.035 1.00 98.31 248 ASP A O 1
ATOM 1983 N N . LYS A 1 249 ? -0.356 2.566 -9.423 1.00 98.38 249 LYS A N 1
ATOM 1984 C CA . LYS A 1 249 ? -0.985 1.345 -8.891 1.00 98.38 249 LYS A CA 1
ATOM 1985 C C . LYS A 1 249 ? -0.617 1.110 -7.428 1.00 98.38 249 LYS A C 1
ATOM 1987 O O . LYS A 1 249 ? -1.503 0.811 -6.631 1.00 98.38 249 LYS A O 1
ATOM 1992 N N . LEU A 1 250 ? 0.656 1.265 -7.062 1.00 98.25 250 LEU A N 1
ATOM 1993 C CA . LEU A 1 250 ? 1.105 1.153 -5.672 1.00 98.25 250 LEU A CA 1
ATOM 1994 C C . LEU A 1 250 ? 0.436 2.210 -4.792 1.00 98.25 250 LEU A C 1
ATOM 1996 O O . LEU A 1 250 ? -0.105 1.872 -3.743 1.00 98.25 250 LEU A O 1
ATOM 2000 N N . LYS A 1 251 ? 0.386 3.463 -5.249 1.00 98.44 251 LYS A N 1
ATOM 2001 C CA . LYS A 1 251 ? -0.301 4.556 -4.554 1.00 98.44 251 LYS A CA 1
ATOM 2002 C C . LYS A 1 251 ? -1.791 4.266 -4.364 1.00 98.44 251 LYS A C 1
ATOM 2004 O O . LYS A 1 251 ? -2.330 4.510 -3.288 1.00 98.44 251 LYS A O 1
ATOM 2009 N N . HIS A 1 252 ? -2.452 3.712 -5.379 1.00 98.38 252 HIS A N 1
ATOM 2010 C CA . HIS A 1 252 ? -3.853 3.314 -5.287 1.00 98.38 252 HIS A CA 1
ATOM 2011 C C . HIS A 1 252 ? -4.067 2.190 -4.266 1.00 98.38 252 HIS A C 1
ATOM 2013 O O . HIS A 1 252 ? -4.996 2.266 -3.466 1.00 98.38 252 HIS A O 1
ATOM 2019 N N . ILE A 1 253 ? -3.199 1.174 -4.258 1.00 98.31 253 ILE A N 1
ATOM 2020 C CA . ILE A 1 253 ? -3.249 0.082 -3.278 1.00 98.31 253 ILE A CA 1
ATOM 2021 C C . ILE A 1 253 ? -3.048 0.627 -1.861 1.00 98.31 253 ILE A C 1
ATOM 2023 O O . ILE A 1 253 ? -3.851 0.315 -0.987 1.00 98.31 253 ILE A O 1
ATOM 2027 N N . ILE A 1 254 ? -2.039 1.477 -1.641 1.00 98.12 254 ILE A N 1
ATOM 2028 C CA . ILE A 1 254 ? -1.790 2.122 -0.342 1.00 98.12 254 ILE A CA 1
ATOM 2029 C C . ILE A 1 254 ? -3.038 2.881 0.119 1.00 98.12 254 ILE A C 1
ATOM 2031 O O . ILE A 1 254 ? -3.534 2.623 1.210 1.00 98.12 254 ILE A O 1
ATOM 2035 N N . SER A 1 255 ? -3.622 3.716 -0.746 1.00 98.06 255 SER A N 1
ATOM 2036 C CA . SER A 1 255 ? -4.838 4.464 -0.412 1.00 98.06 255 SER A CA 1
ATOM 2037 C C . SER A 1 255 ? -6.032 3.553 -0.090 1.00 98.06 255 SER A C 1
ATOM 2039 O O . SER A 1 255 ? -6.802 3.845 0.823 1.00 98.06 255 SER A O 1
ATOM 2041 N N . GLN A 1 256 ? -6.184 2.414 -0.780 1.00 98.12 256 GLN A N 1
ATOM 2042 C CA . GLN A 1 256 ? -7.205 1.424 -0.418 1.00 98.12 256 GLN A CA 1
ATOM 2043 C C . GLN A 1 256 ? -6.961 0.799 0.962 1.00 98.12 256 GLN A C 1
ATOM 2045 O O . GLN A 1 256 ? -7.925 0.509 1.673 1.00 98.12 256 GLN A O 1
ATOM 2050 N N . TYR A 1 257 ? -5.705 0.536 1.329 1.00 98.38 257 TYR A N 1
ATOM 2051 C CA . TYR A 1 257 ? -5.368 0.003 2.650 1.00 98.38 257 TYR A CA 1
ATOM 2052 C C . TYR A 1 257 ? -5.621 1.030 3.749 1.00 98.38 257 TYR A C 1
ATOM 2054 O O . TYR A 1 257 ? -6.256 0.673 4.735 1.00 98.38 257 TYR A O 1
ATOM 2062 N N . GLU A 1 258 ? -5.245 2.291 3.541 1.00 98.00 258 GLU A N 1
ATOM 2063 C CA . GLU A 1 258 ? -5.550 3.391 4.466 1.00 98.00 258 GLU A CA 1
ATOM 2064 C C . GLU A 1 258 ? -7.067 3.522 4.691 1.00 98.00 258 GLU A C 1
ATOM 2066 O O . GLU A 1 258 ? -7.531 3.588 5.827 1.00 98.00 258 GLU A O 1
ATOM 2071 N N . GLN A 1 259 ? -7.872 3.460 3.622 1.00 98.06 259 GLN A N 1
ATOM 2072 C CA . GLN A 1 259 ? -9.338 3.480 3.732 1.00 98.06 259 GLN A CA 1
ATOM 2073 C C . GLN A 1 259 ? -9.895 2.258 4.479 1.00 98.06 259 GLN A C 1
ATOM 2075 O O . GLN A 1 259 ? -10.835 2.384 5.269 1.00 98.06 259 GLN A O 1
ATOM 2080 N N . ARG A 1 260 ? -9.340 1.060 4.237 1.00 98.06 260 ARG A N 1
ATOM 2081 C CA . ARG A 1 260 ? -9.728 -0.152 4.977 1.00 98.06 260 ARG A CA 1
ATOM 2082 C C . ARG A 1 260 ? -9.365 -0.046 6.453 1.00 98.06 260 ARG A C 1
ATOM 2084 O O . ARG A 1 260 ? -10.184 -0.427 7.283 1.00 98.06 260 ARG A O 1
ATOM 2091 N N . GLU A 1 261 ? -8.182 0.461 6.775 1.00 97.94 261 GLU A N 1
ATOM 2092 C CA . GLU A 1 261 ? -7.720 0.665 8.146 1.00 97.94 261 GLU A CA 1
ATOM 2093 C C . GLU A 1 261 ? -8.621 1.662 8.883 1.00 97.94 261 GLU A C 1
ATOM 2095 O O . GLU A 1 261 ? -9.124 1.346 9.959 1.00 97.94 261 GLU A O 1
ATOM 2100 N N . GLU A 1 262 ? -8.961 2.793 8.256 1.00 97.94 262 GLU A N 1
ATOM 2101 C CA . GLU A 1 262 ? -9.895 3.768 8.827 1.00 97.94 262 GLU A CA 1
ATOM 2102 C C . GLU A 1 262 ? -11.290 3.154 9.067 1.00 97.94 262 GLU A C 1
ATOM 2104 O O . GLU A 1 262 ? -11.931 3.400 10.094 1.00 97.94 262 GLU A O 1
ATOM 2109 N N . SER A 1 263 ? -11.775 2.321 8.138 1.00 97.81 263 SER A N 1
ATOM 2110 C CA . SER A 1 263 ? -13.037 1.591 8.308 1.00 97.81 263 SER A CA 1
ATOM 2111 C C . SER A 1 263 ? -12.971 0.580 9.453 1.00 97.81 263 SER A C 1
ATOM 2113 O O . SER A 1 263 ? -13.931 0.470 10.218 1.00 97.81 263 SER A O 1
ATOM 2115 N N . LEU A 1 264 ? -11.872 -0.167 9.579 1.00 97.94 264 LEU A N 1
ATOM 2116 C CA . LEU A 1 264 ? -11.668 -1.112 10.676 1.00 97.94 264 LEU A CA 1
ATOM 2117 C C . LEU A 1 264 ? -11.606 -0.381 12.014 1.00 97.94 264 LEU A C 1
ATOM 2119 O O . LEU A 1 264 ? -12.254 -0.810 12.963 1.00 97.94 264 LEU A O 1
ATOM 2123 N N . GLU A 1 265 ? -10.920 0.757 12.089 1.00 98.19 265 GLU A N 1
ATOM 2124 C CA . GLU A 1 265 ? -10.858 1.546 13.315 1.00 98.19 265 GLU A CA 1
ATOM 2125 C C . GLU A 1 265 ? -12.236 2.093 13.722 1.00 98.19 265 GLU A C 1
ATOM 2127 O O . GLU A 1 265 ? -12.583 2.089 14.906 1.00 98.19 265 GLU A O 1
ATOM 2132 N N . LYS A 1 266 ? -13.078 2.494 12.759 1.00 98.25 266 LYS A N 1
ATOM 2133 C CA . LYS A 1 266 ? -14.485 2.848 13.026 1.00 98.25 266 LYS A CA 1
ATOM 2134 C C . LYS A 1 266 ? -15.277 1.662 13.584 1.00 98.25 266 LYS A C 1
ATOM 2136 O O . LYS A 1 266 ? -16.040 1.846 14.532 1.00 98.25 266 LYS A O 1
ATOM 2141 N N . ILE A 1 267 ? -15.086 0.459 13.037 1.00 98.00 267 ILE A N 1
ATOM 2142 C CA . ILE A 1 267 ? -15.727 -0.772 13.531 1.00 98.00 267 ILE A CA 1
ATOM 2143 C C . ILE A 1 267 ? -15.251 -1.096 14.951 1.00 98.00 267 ILE A C 1
ATOM 2145 O O . ILE A 1 267 ? -16.087 -1.362 15.812 1.00 98.00 267 ILE A O 1
ATOM 2149 N N . PHE A 1 268 ? -13.947 -1.010 15.226 1.00 98.12 268 PHE A N 1
ATOM 2150 C CA . PHE A 1 268 ? -13.399 -1.215 16.569 1.00 98.12 268 PHE A CA 1
ATOM 2151 C C . PHE A 1 268 ? -13.974 -0.214 17.570 1.00 98.12 268 PHE A C 1
ATOM 2153 O O . PHE A 1 268 ? -14.468 -0.620 18.616 1.00 98.12 268 PHE A O 1
ATOM 2160 N N . LYS A 1 269 ? -14.019 1.080 17.226 1.00 98.31 269 LYS A N 1
ATOM 2161 C CA . LYS A 1 269 ? -14.646 2.108 18.073 1.00 98.31 269 LYS A CA 1
ATOM 2162 C C . LYS A 1 269 ? -16.125 1.815 18.331 1.00 98.31 269 LYS A C 1
ATOM 2164 O O . LYS A 1 269 ? -16.587 1.981 19.457 1.00 98.31 269 LYS A O 1
ATOM 2169 N N . HIS A 1 270 ? -16.871 1.374 17.317 1.00 98.12 270 HIS A N 1
ATOM 2170 C CA . HIS A 1 270 ? -18.273 0.991 17.483 1.00 98.12 270 HIS A CA 1
ATOM 2171 C C . HIS A 1 270 ? -18.430 -0.212 18.424 1.00 98.12 270 HIS A C 1
ATOM 2173 O O . HIS A 1 270 ? -19.237 -0.154 19.351 1.00 98.12 270 HIS A O 1
ATOM 2179 N N . HIS A 1 271 ? -17.630 -1.262 18.224 1.00 98.25 271 HIS A N 1
ATOM 2180 C CA . HIS A 1 271 ? -17.640 -2.462 19.055 1.00 98.25 271 HIS A CA 1
ATOM 2181 C C . HIS A 1 271 ? -17.245 -2.159 20.508 1.00 98.25 271 HIS A C 1
ATOM 2183 O O . HIS A 1 271 ? -17.934 -2.588 21.427 1.00 98.25 271 HIS A O 1
ATOM 2189 N N . ASP A 1 272 ? -16.205 -1.353 20.739 1.00 98.19 272 ASP A N 1
ATOM 2190 C CA . ASP A 1 272 ? -15.786 -0.930 22.081 1.00 98.19 272 ASP A CA 1
ATOM 2191 C C . ASP A 1 272 ? -16.872 -0.127 22.802 1.00 98.19 272 ASP A C 1
ATOM 2193 O O . ASP A 1 272 ? -17.116 -0.325 23.994 1.00 98.19 272 ASP A O 1
ATOM 2197 N N . LEU A 1 273 ? -17.544 0.790 22.097 1.00 98.31 273 LEU A N 1
ATOM 2198 C CA . LEU A 1 273 ? -18.667 1.540 22.660 1.00 98.31 273 LEU A CA 1
ATOM 2199 C C . LEU A 1 273 ? -19.853 0.623 22.975 1.00 98.31 273 LEU A C 1
ATOM 2201 O O . LEU A 1 273 ? -20.484 0.780 24.021 1.00 98.31 273 LEU A O 1
ATOM 2205 N N . GLN A 1 274 ? -20.143 -0.347 22.106 1.00 97.88 274 GLN A N 1
ATOM 2206 C CA . GLN A 1 274 ? -21.187 -1.344 22.330 1.00 97.88 274 GLN A CA 1
ATOM 2207 C C . GLN A 1 274 ? -20.869 -2.238 23.537 1.00 97.88 274 GLN A C 1
ATOM 2209 O O . GLN A 1 274 ? -21.751 -2.465 24.367 1.00 97.88 274 GLN A O 1
ATOM 2214 N N . GLN A 1 275 ? -19.618 -2.684 23.672 1.00 98.19 275 GLN A N 1
ATOM 2215 C CA . GLN A 1 275 ? -19.137 -3.465 24.810 1.00 98.19 275 GLN A CA 1
ATOM 2216 C C . GLN A 1 275 ? -19.273 -2.666 26.109 1.00 98.19 275 GLN A C 1
ATOM 2218 O O . GLN A 1 275 ? -19.935 -3.126 27.033 1.00 98.19 275 GLN A O 1
ATOM 2223 N N . LYS A 1 276 ? -18.772 -1.422 26.150 1.00 98.06 276 LYS A N 1
ATOM 2224 C CA . LYS A 1 276 ? -18.912 -0.531 27.318 1.00 98.06 276 LYS A CA 1
ATOM 2225 C C . LYS A 1 276 ? -20.370 -0.295 27.708 1.00 98.06 276 LYS A C 1
ATOM 2227 O O . LYS A 1 276 ? -20.694 -0.245 28.892 1.00 98.06 276 LYS A O 1
ATOM 2232 N N . LEU A 1 277 ? -21.261 -0.152 26.726 1.00 98.06 277 LEU A N 1
ATOM 2233 C CA . LEU A 1 277 ? -22.694 -0.001 26.974 1.00 98.06 277 LEU A CA 1
ATOM 2234 C C . LEU A 1 277 ? -23.315 -1.284 27.545 1.00 98.06 277 LEU A C 1
ATOM 2236 O O . LEU A 1 277 ? -24.166 -1.201 28.429 1.00 98.06 277 LEU A O 1
ATOM 2240 N N . SER A 1 278 ? -22.899 -2.457 27.065 1.00 97.62 278 SER A N 1
ATOM 2241 C CA . SER A 1 278 ? -23.320 -3.746 27.621 1.00 97.62 278 SER A CA 1
ATOM 2242 C C . SER A 1 278 ? -22.815 -3.936 29.053 1.00 97.62 278 SER A C 1
ATOM 2244 O O . SER A 1 278 ? -23.605 -4.278 29.931 1.00 97.62 278 SER A O 1
ATOM 2246 N N . ASP A 1 279 ? -21.539 -3.644 29.306 1.00 98.19 279 ASP A N 1
ATOM 2247 C CA . ASP A 1 279 ? -20.913 -3.764 30.626 1.00 98.19 279 ASP A CA 1
ATOM 2248 C C . ASP A 1 279 ? -21.566 -2.819 31.638 1.00 98.19 279 ASP A C 1
ATOM 2250 O O . ASP A 1 279 ? -21.930 -3.240 32.733 1.00 98.19 279 ASP A O 1
ATOM 2254 N N . SER A 1 280 ? -21.832 -1.567 31.249 1.00 97.50 280 SER A N 1
ATOM 2255 C CA . SER A 1 280 ? -22.529 -0.604 32.108 1.00 97.50 280 SER A CA 1
ATOM 2256 C C . SER A 1 280 ? -23.971 -1.028 32.419 1.00 97.50 280 SER A C 1
ATOM 2258 O O . SER A 1 280 ? -24.426 -0.870 33.552 1.00 97.50 280 SER A O 1
ATOM 2260 N N . LYS A 1 281 ? -24.694 -1.619 31.454 1.00 98.19 281 LYS A N 1
ATOM 2261 C CA . LYS A 1 281 ? -26.034 -2.184 31.696 1.00 98.19 281 LYS A CA 1
ATOM 2262 C C . LYS A 1 281 ? -25.991 -3.385 32.639 1.00 98.19 281 LYS A C 1
ATOM 2264 O O . LYS A 1 281 ? -26.867 -3.511 33.492 1.00 98.19 281 LYS A O 1
ATOM 2269 N N . LEU A 1 282 ? -24.994 -4.256 32.485 1.00 98.12 282 LEU A N 1
ATOM 2270 C CA . LEU A 1 282 ? -24.781 -5.397 33.372 1.00 98.12 282 LEU A CA 1
ATOM 2271 C C . LEU A 1 282 ? -24.481 -4.921 34.799 1.00 98.12 282 LEU A C 1
ATOM 2273 O O . LEU A 1 282 ? -25.092 -5.403 35.749 1.00 98.12 282 LEU A O 1
ATOM 2277 N N . GLU A 1 283 ? -23.585 -3.946 34.948 1.00 97.38 283 GLU A N 1
ATOM 2278 C CA . GLU A 1 283 ? -23.224 -3.364 36.240 1.00 97.38 283 GLU A CA 1
ATOM 2279 C C . GLU A 1 283 ? -24.422 -2.675 36.906 1.00 97.38 283 GLU A C 1
ATOM 2281 O O . GLU A 1 283 ? -24.682 -2.898 38.089 1.00 97.38 283 GLU A O 1
ATOM 2286 N N . GLN A 1 284 ? -25.228 -1.932 36.140 1.00 97.75 284 GLN A N 1
ATOM 2287 C CA . GLN A 1 284 ? -26.473 -1.340 36.630 1.00 97.75 284 GLN A CA 1
ATOM 2288 C C . GLN A 1 284 ? -27.468 -2.405 37.122 1.00 97.75 284 GLN A C 1
ATOM 2290 O O . GLN A 1 284 ? -28.053 -2.243 38.194 1.00 97.75 284 GLN A O 1
ATOM 2295 N N . ALA A 1 285 ? -27.666 -3.489 36.366 1.00 97.31 285 ALA A N 1
ATOM 2296 C CA . ALA A 1 285 ? -28.565 -4.576 36.756 1.00 97.31 285 ALA A CA 1
ATOM 2297 C C . ALA A 1 285 ? -28.070 -5.305 38.018 1.00 97.31 285 ALA A C 1
ATOM 2299 O O . ALA A 1 285 ? -28.860 -5.574 38.923 1.00 97.31 285 ALA A O 1
ATOM 2300 N N . ASN A 1 286 ? -26.763 -5.563 38.115 1.00 97.75 286 ASN A N 1
ATOM 2301 C CA . ASN A 1 286 ? -26.146 -6.158 39.301 1.00 97.75 286 ASN A CA 1
ATOM 2302 C C . ASN A 1 286 ? -26.303 -5.258 40.535 1.00 97.75 286 ASN A C 1
ATOM 2304 O O . ASN A 1 286 ? -26.646 -5.752 41.607 1.00 97.75 286 ASN A O 1
ATOM 2308 N N . ALA A 1 287 ? -26.116 -3.942 40.390 1.00 97.62 287 ALA A N 1
ATOM 2309 C CA . ALA A 1 287 ? -26.312 -2.987 41.478 1.00 97.62 287 ALA A CA 1
ATOM 2310 C C . ALA A 1 287 ? -27.774 -2.951 41.960 1.00 97.62 287 ALA A C 1
ATOM 2312 O O . ALA A 1 287 ? -28.025 -2.948 43.163 1.00 97.62 287 ALA A O 1
ATOM 2313 N N . GLN A 1 288 ? -28.744 -2.987 41.038 1.00 97.25 288 GLN A N 1
ATOM 2314 C CA . GLN A 1 288 ? -30.170 -3.063 41.382 1.00 97.25 288 GLN A CA 1
ATOM 2315 C C . GLN A 1 288 ? -30.527 -4.371 42.096 1.00 97.25 288 GLN A C 1
ATOM 2317 O O . GLN A 1 288 ? -31.294 -4.352 43.060 1.00 97.25 288 GLN A O 1
ATOM 2322 N N . LEU A 1 289 ? -29.963 -5.498 41.649 1.00 97.50 289 LEU A N 1
ATOM 2323 C CA . LEU A 1 289 ? -30.145 -6.793 42.301 1.00 97.50 289 LEU A CA 1
ATOM 2324 C C . LEU A 1 289 ? -29.576 -6.771 43.724 1.00 97.50 289 LEU A C 1
ATOM 2326 O O . LEU A 1 289 ? -30.270 -7.151 44.663 1.00 97.50 289 LEU A O 1
ATOM 2330 N N . GLN A 1 290 ? -28.358 -6.253 43.900 1.00 97.69 290 GLN A N 1
ATOM 2331 C CA . GLN A 1 290 ? -27.735 -6.127 45.214 1.00 97.69 290 GLN A CA 1
ATOM 2332 C C . GLN A 1 290 ? -28.541 -5.201 46.140 1.00 97.69 290 GLN A C 1
ATOM 2334 O O . GLN A 1 290 ? -28.762 -5.536 47.302 1.00 97.69 290 GLN A O 1
ATOM 2339 N N . GLU A 1 291 ? -29.033 -4.063 45.643 1.00 97.62 291 GLU A N 1
ATOM 2340 C CA . GLU A 1 291 ? -29.882 -3.160 46.426 1.00 97.62 291 GLU A CA 1
ATOM 2341 C C . GLU A 1 291 ? -31.186 -3.850 46.863 1.00 97.62 291 GLU A C 1
ATOM 2343 O O . GLU A 1 291 ? -31.615 -3.697 48.012 1.00 97.62 291 GLU A O 1
ATOM 2348 N N . ALA A 1 292 ? -31.811 -4.625 45.972 1.00 97.06 292 ALA A N 1
ATOM 2349 C CA . ALA A 1 292 ? -33.009 -5.401 46.278 1.00 97.06 292 ALA A CA 1
ATOM 2350 C C . ALA A 1 292 ? -32.731 -6.495 47.322 1.00 97.06 292 ALA A C 1
ATOM 2352 O O . ALA A 1 292 ? -33.484 -6.609 48.292 1.00 97.06 292 ALA A O 1
ATOM 2353 N N . ASP A 1 293 ? -31.630 -7.235 47.182 1.00 97.00 293 ASP A N 1
ATOM 2354 C CA . ASP A 1 293 ? -31.203 -8.258 48.140 1.00 97.00 293 ASP A CA 1
ATOM 2355 C C . ASP A 1 293 ? -30.916 -7.655 49.518 1.00 97.00 293 ASP A C 1
ATOM 2357 O O . ASP A 1 293 ? -31.346 -8.191 50.544 1.00 97.00 293 ASP A O 1
ATOM 2361 N N . GLU A 1 294 ? -30.246 -6.503 49.572 1.00 97.50 294 GLU A N 1
ATOM 2362 C CA . GLU A 1 294 ? -30.001 -5.793 50.823 1.00 97.50 294 GLU A CA 1
ATOM 2363 C C . GLU A 1 294 ? -31.295 -5.258 51.449 1.00 97.50 294 GLU A C 1
ATOM 2365 O O . GLU A 1 294 ? -31.460 -5.333 52.668 1.00 97.50 294 GLU A O 1
ATOM 2370 N N . LYS A 1 295 ? -32.231 -4.719 50.654 1.00 97.62 295 LYS A N 1
ATOM 2371 C CA . LYS A 1 295 ? -33.556 -4.294 51.143 1.00 97.62 295 LYS A CA 1
ATOM 2372 C C . LYS A 1 295 ? -34.330 -5.474 51.718 1.00 97.62 295 LYS A C 1
ATOM 2374 O O . LYS A 1 295 ? -34.778 -5.393 52.860 1.00 97.62 295 LYS A O 1
ATOM 2379 N N . HIS A 1 296 ? -34.406 -6.579 50.983 1.00 97.44 296 HIS A N 1
ATOM 2380 C CA . HIS A 1 296 ? -35.059 -7.801 51.436 1.00 97.44 296 HIS A CA 1
ATOM 2381 C C . HIS A 1 296 ? -34.402 -8.354 52.708 1.00 97.44 296 HIS A C 1
ATOM 2383 O O . HIS A 1 296 ? -35.096 -8.734 53.651 1.00 97.44 296 HIS A O 1
ATOM 2389 N N . LYS A 1 297 ? -33.066 -8.338 52.797 1.00 97.69 297 LYS A N 1
ATOM 2390 C CA . LYS A 1 297 ? -32.343 -8.743 54.008 1.00 97.69 297 LYS A CA 1
ATOM 2391 C C . LYS A 1 297 ? -32.688 -7.850 55.203 1.00 97.69 297 LYS A C 1
ATOM 2393 O O . LYS A 1 297 ? -32.985 -8.380 56.272 1.00 97.69 297 LYS A O 1
ATOM 2398 N N . ARG A 1 298 ? -32.702 -6.522 55.029 1.00 97.44 298 ARG A N 1
ATOM 2399 C CA . ARG A 1 298 ? -33.095 -5.565 56.082 1.00 97.44 298 ARG A CA 1
ATOM 2400 C C . ARG A 1 298 ? -34.537 -5.791 56.542 1.00 97.44 298 ARG A C 1
ATOM 2402 O O . ARG A 1 298 ? -34.789 -5.809 57.743 1.00 97.44 298 ARG A O 1
ATOM 2409 N N . GLU A 1 299 ? -35.466 -5.998 55.612 1.00 96.81 299 GLU A N 1
ATOM 2410 C CA . GLU A 1 299 ? -36.875 -6.269 55.923 1.00 96.81 299 GLU A CA 1
ATOM 2411 C C . GLU A 1 299 ? -37.046 -7.598 56.669 1.00 96.81 299 GLU A C 1
ATOM 2413 O O . GLU A 1 299 ? -37.703 -7.653 57.709 1.00 96.81 299 GLU A O 1
ATOM 2418 N N . LYS A 1 300 ? -36.378 -8.660 56.207 1.00 97.94 300 LYS A N 1
ATOM 2419 C CA . LYS A 1 300 ? -36.361 -9.963 56.879 1.00 97.94 300 LYS A CA 1
ATOM 2420 C C . LYS A 1 300 ? -35.825 -9.860 58.309 1.00 97.94 300 LYS A C 1
ATOM 2422 O O . LYS A 1 300 ? -36.413 -10.432 59.226 1.00 97.94 300 LYS A O 1
ATOM 2427 N N . GLU A 1 301 ? -34.718 -9.147 58.513 1.00 97.38 301 GLU A N 1
ATOM 2428 C CA . GLU A 1 301 ? -34.146 -8.916 59.845 1.00 97.38 301 GLU A CA 1
ATOM 2429 C C . GLU A 1 301 ? -35.086 -8.097 60.740 1.00 97.38 301 GLU A C 1
ATOM 2431 O O . GLU A 1 301 ? -35.236 -8.416 61.922 1.00 97.38 301 GLU A O 1
ATOM 2436 N N . TYR A 1 302 ? -35.747 -7.078 60.184 1.00 97.50 302 TYR A N 1
ATOM 2437 C CA . TYR A 1 302 ? -36.737 -6.272 60.894 1.00 97.50 302 TYR A CA 1
ATOM 2438 C C . TYR A 1 302 ? -37.930 -7.117 61.363 1.00 97.50 302 TYR A C 1
ATOM 2440 O O . TYR A 1 302 ? -38.232 -7.132 62.557 1.00 97.50 302 TYR A O 1
ATOM 2448 N N . LEU A 1 303 ? -38.553 -7.882 60.460 1.00 97.62 303 LEU A N 1
ATOM 2449 C CA . LEU A 1 303 ? -39.693 -8.746 60.782 1.00 97.62 303 LEU A CA 1
ATOM 2450 C C . LEU A 1 303 ? -39.323 -9.827 61.801 1.00 97.62 303 LEU A C 1
ATOM 2452 O O . LEU A 1 303 ? -40.104 -10.119 62.708 1.00 97.62 303 LEU A O 1
ATOM 2456 N N . LEU A 1 304 ? -38.119 -10.400 61.700 1.00 97.81 304 LEU A N 1
ATOM 2457 C CA . LEU A 1 304 ? -37.633 -11.375 62.674 1.00 97.81 304 LEU A CA 1
ATOM 2458 C C . LEU A 1 304 ? -37.486 -10.751 64.069 1.00 97.81 304 LEU A C 1
ATOM 2460 O O . LEU A 1 304 ? -37.911 -11.355 65.054 1.00 97.81 304 LEU A O 1
ATOM 2464 N N . ARG A 1 305 ? -36.924 -9.537 64.168 1.00 97.50 305 ARG A N 1
ATOM 2465 C CA . ARG A 1 305 ? -36.834 -8.802 65.443 1.00 97.50 305 ARG A CA 1
ATOM 2466 C C . ARG A 1 305 ? -38.216 -8.494 66.009 1.00 97.50 305 ARG A C 1
ATOM 2468 O O . ARG A 1 305 ? -38.457 -8.766 67.181 1.00 97.50 305 ARG A O 1
ATOM 2475 N N . GLU A 1 306 ? -39.133 -8.001 65.181 1.00 97.50 306 GLU A N 1
ATOM 2476 C CA . GLU A 1 306 ? -40.499 -7.692 65.607 1.00 97.50 306 GLU A CA 1
ATOM 2477 C C . GLU A 1 306 ? -41.234 -8.945 66.113 1.00 97.50 306 GLU A C 1
ATOM 2479 O O . GLU A 1 306 ? -41.896 -8.907 67.155 1.00 97.50 306 GLU A O 1
ATOM 2484 N N . ALA A 1 307 ? -41.082 -10.082 65.426 1.00 96.38 307 ALA A N 1
ATOM 2485 C CA . ALA A 1 307 ? -41.642 -11.361 65.852 1.00 96.38 307 ALA A CA 1
ATOM 2486 C C . ALA A 1 307 ? -41.061 -11.824 67.199 1.00 96.38 307 ALA A C 1
ATOM 2488 O O . ALA A 1 307 ? -41.815 -12.262 68.075 1.00 96.38 307 ALA A O 1
ATOM 2489 N N . ILE A 1 308 ? -39.744 -11.687 67.400 1.00 97.38 308 ILE A N 1
ATOM 2490 C CA . ILE A 1 308 ? -39.081 -11.991 68.677 1.00 97.38 308 ILE A CA 1
ATOM 2491 C C . ILE A 1 308 ? -39.631 -11.099 69.797 1.00 97.38 308 ILE A C 1
ATOM 2493 O O . ILE A 1 308 ? -39.972 -11.609 70.866 1.00 97.38 308 ILE A O 1
ATOM 2497 N N . ASP A 1 309 ? -39.769 -9.793 69.569 1.00 96.94 309 ASP A N 1
ATOM 2498 C CA . ASP A 1 309 ? -40.246 -8.849 70.585 1.00 96.94 309 ASP A CA 1
ATOM 2499 C C . ASP A 1 309 ? -41.719 -9.073 70.946 1.00 96.94 309 ASP A C 1
ATOM 2501 O O . ASP A 1 309 ? -42.071 -9.108 72.131 1.00 96.94 309 ASP A O 1
ATOM 2505 N N . LYS A 1 310 ? -42.585 -9.318 69.952 1.00 96.38 310 LYS A N 1
ATOM 2506 C CA . LYS A 1 310 ? -43.987 -9.707 70.189 1.00 96.38 310 LYS A CA 1
ATOM 2507 C C . LYS A 1 310 ? -44.079 -11.013 70.974 1.00 96.38 310 LYS A C 1
ATOM 2509 O O . LYS A 1 310 ? -44.864 -11.104 71.919 1.00 96.38 310 LYS A O 1
ATOM 2514 N N . THR A 1 311 ? -43.248 -11.997 70.632 1.00 97.06 311 THR A N 1
ATOM 2515 C CA . THR A 1 311 ? -43.184 -13.283 71.337 1.00 97.06 311 THR A CA 1
ATOM 2516 C C . THR A 1 311 ? -42.760 -13.087 72.792 1.00 97.06 311 THR A C 1
ATOM 2518 O O . THR A 1 311 ? -43.460 -13.544 73.695 1.00 97.06 311 THR A O 1
ATOM 2521 N N . LYS A 1 312 ? -41.682 -12.332 73.050 1.00 97.50 312 LYS A N 1
ATOM 2522 C CA . LYS A 1 312 ? -41.240 -11.977 74.412 1.00 97.50 312 LYS A CA 1
ATOM 2523 C C . LYS A 1 312 ? -42.351 -11.294 75.206 1.00 97.50 312 LYS A C 1
ATOM 2525 O O . LYS A 1 312 ? -42.621 -11.692 76.335 1.00 97.50 312 LYS A O 1
ATOM 2530 N N . LYS A 1 313 ? -43.039 -10.313 74.612 1.00 97.12 313 LYS A N 1
ATOM 2531 C CA . LYS A 1 313 ? -44.161 -9.613 75.256 1.00 97.12 313 LYS A CA 1
ATOM 2532 C C . LYS A 1 313 ? -45.299 -10.570 75.618 1.00 97.12 313 LYS A C 1
ATOM 2534 O O . LYS A 1 313 ? -45.844 -10.471 76.715 1.00 97.12 313 LYS A O 1
ATOM 2539 N N . CYS A 1 314 ? -45.631 -11.511 74.734 1.00 96.31 314 CYS A N 1
ATOM 2540 C CA . CYS A 1 314 ? -46.631 -12.544 74.999 1.00 96.31 314 CYS A CA 1
ATOM 2541 C C . CYS A 1 314 ? -46.223 -13.445 76.175 1.00 96.31 314 CYS A C 1
ATOM 2543 O O . CYS A 1 314 ? -47.032 -13.663 77.075 1.00 96.31 314 CYS A O 1
ATOM 2545 N N . TYR A 1 315 ? -44.965 -13.901 76.224 1.00 96.50 315 TYR A N 1
ATOM 2546 C CA . TYR A 1 315 ? -44.448 -14.677 77.357 1.00 96.50 315 TYR A CA 1
ATOM 2547 C C . TYR A 1 315 ? -44.527 -13.902 78.676 1.00 96.50 315 TYR A C 1
ATOM 2549 O O . TYR A 1 315 ? -45.011 -14.447 79.666 1.00 96.50 315 TYR A O 1
ATOM 2557 N N . THR A 1 316 ? -44.129 -12.627 78.689 1.00 96.56 316 THR A N 1
ATOM 2558 C CA . THR A 1 316 ? -44.223 -11.778 79.886 1.00 96.56 316 THR A CA 1
ATOM 2559 C C . THR A 1 316 ? -45.668 -11.620 80.357 1.00 96.56 316 THR A C 1
ATOM 2561 O O . THR A 1 316 ? -45.944 -11.776 81.544 1.00 96.56 316 THR A O 1
ATOM 2564 N N . LEU A 1 317 ? -46.607 -11.354 79.442 1.00 96.44 317 LEU A N 1
ATOM 2565 C CA . LEU A 1 317 ? -48.032 -11.257 79.775 1.00 96.44 317 LEU A CA 1
ATOM 2566 C C . LEU A 1 317 ? -48.585 -12.589 80.292 1.00 96.44 317 LEU A C 1
ATOM 2568 O O . LEU A 1 317 ? -49.352 -12.591 81.247 1.00 96.44 317 LEU A O 1
ATOM 2572 N N . LYS A 1 318 ? -48.175 -13.720 79.709 1.00 96.81 318 LYS A N 1
ATOM 2573 C CA . LYS A 1 318 ? -48.580 -15.057 80.162 1.00 96.81 318 LYS A CA 1
ATOM 2574 C C . LYS A 1 318 ? -48.068 -15.366 81.571 1.00 96.81 318 LYS A C 1
ATOM 2576 O O . LYS A 1 318 ? -48.803 -15.941 82.367 1.00 96.81 318 LYS A O 1
ATOM 2581 N N . GLU A 1 319 ? -46.845 -14.958 81.902 1.00 96.56 319 GLU A N 1
ATOM 2582 C CA . GLU A 1 319 ? -46.308 -15.087 83.261 1.00 96.56 319 GLU A CA 1
ATOM 2583 C C . GLU A 1 319 ? -47.079 -14.201 84.253 1.00 96.56 319 GLU A C 1
ATOM 2585 O O . GLU A 1 319 ? -47.469 -14.665 85.323 1.00 96.56 319 GLU A O 1
ATOM 2590 N N . GLN A 1 320 ? -47.386 -12.953 83.884 1.00 96.62 320 GLN A N 1
ATOM 2591 C CA . GLN A 1 320 ? -48.228 -12.070 84.703 1.00 96.62 320 GLN A CA 1
ATOM 2592 C C . GLN A 1 320 ? -49.636 -12.650 84.915 1.00 96.62 320 GLN A C 1
ATOM 2594 O O . GLN A 1 320 ? -50.151 -12.636 86.032 1.00 96.62 320 GLN A O 1
ATOM 2599 N N . GLU A 1 321 ? -50.243 -13.198 83.862 1.00 95.88 321 GLU A N 1
ATOM 2600 C CA . GLU A 1 321 ? -51.545 -13.870 83.894 1.00 95.88 321 GLU A CA 1
ATOM 2601 C C . GLU A 1 321 ? -51.525 -15.072 84.846 1.00 95.88 321 GLU A C 1
ATOM 2603 O O . GLU A 1 321 ? -52.391 -15.196 85.714 1.00 95.88 321 GLU A O 1
ATOM 2608 N N . LEU A 1 322 ? -50.476 -15.898 84.774 1.00 96.94 322 LEU A N 1
ATOM 2609 C CA . LEU A 1 322 ? -50.262 -17.022 85.683 1.00 96.94 322 LEU A CA 1
ATOM 2610 C C . LEU A 1 322 ? -50.102 -16.559 87.139 1.00 96.94 322 LEU A C 1
ATOM 2612 O O . LEU A 1 322 ? -50.665 -17.170 88.049 1.00 96.94 322 LEU A O 1
ATOM 2616 N N . GLN A 1 323 ? -49.357 -15.480 87.382 1.00 96.44 323 GLN A N 1
ATOM 2617 C CA . GLN A 1 323 ? -49.189 -14.908 88.721 1.00 96.44 323 GLN A CA 1
ATOM 2618 C C . GLN A 1 323 ? -50.504 -14.368 89.287 1.00 96.44 323 GLN A C 1
ATOM 2620 O O . GLN A 1 323 ? -50.805 -14.593 90.461 1.00 96.44 323 GLN A O 1
ATOM 2625 N N . LEU A 1 324 ? -51.312 -13.690 88.469 1.00 96.12 324 LEU A N 1
ATOM 2626 C CA . LEU A 1 324 ? -52.637 -13.217 88.869 1.00 96.12 324 LEU A CA 1
ATOM 2627 C C . LEU A 1 324 ? -53.584 -14.384 89.157 1.00 96.12 324 LEU A C 1
ATOM 2629 O O . LEU A 1 324 ? -54.250 -14.364 90.189 1.00 96.12 324 LEU A O 1
ATOM 2633 N N . LYS A 1 325 ? -53.580 -15.438 88.332 1.00 96.19 325 LYS A N 1
ATOM 2634 C CA . LYS A 1 325 ? -54.316 -16.682 88.610 1.00 96.19 325 LYS A CA 1
ATOM 2635 C C . LYS A 1 325 ? -53.903 -17.310 89.939 1.00 96.19 325 LYS A C 1
ATOM 2637 O O . LYS A 1 325 ? -54.771 -17.664 90.730 1.00 96.19 325 LYS A O 1
ATOM 2642 N N . LYS A 1 326 ? -52.598 -17.404 90.229 1.00 96.38 326 LYS A N 1
ATOM 2643 C CA . LYS A 1 326 ? -52.097 -17.895 91.527 1.00 96.38 326 LYS A CA 1
ATOM 2644 C C . LYS A 1 326 ? -52.621 -17.047 92.692 1.00 96.38 326 LYS A C 1
ATOM 2646 O O . LYS A 1 326 ? -53.081 -17.608 93.683 1.00 96.38 326 LYS A O 1
ATOM 2651 N N . LYS A 1 327 ? -52.601 -15.712 92.566 1.00 95.75 327 LYS A N 1
ATOM 2652 C CA . LYS A 1 327 ? -53.182 -14.801 93.572 1.00 95.75 327 LYS A CA 1
ATOM 2653 C C . LYS A 1 327 ? -54.690 -15.008 93.734 1.00 95.75 327 LYS A C 1
ATOM 2655 O O . LYS A 1 327 ? -55.165 -15.039 94.861 1.00 95.75 327 LYS A O 1
ATOM 2660 N N . LEU A 1 328 ? -55.427 -15.183 92.636 1.00 95.12 328 LEU A N 1
ATOM 2661 C CA . LEU A 1 328 ? -56.869 -15.430 92.656 1.00 95.12 328 LEU A CA 1
ATOM 2662 C C . LEU A 1 328 ? -57.204 -16.732 93.396 1.00 95.12 328 LEU A C 1
ATOM 2664 O O . LEU A 1 328 ? -58.066 -16.727 94.267 1.00 95.12 328 LEU A O 1
ATOM 2668 N N . VAL A 1 329 ? -56.484 -17.822 93.104 1.00 95.31 329 VAL A N 1
ATOM 2669 C CA . VAL A 1 329 ? -56.639 -19.110 93.803 1.00 95.31 329 VAL A CA 1
ATOM 2670 C C . VAL A 1 329 ? -56.349 -18.957 95.294 1.00 95.31 329 VAL A C 1
ATOM 2672 O O . VAL A 1 329 ? -57.136 -19.416 96.116 1.00 95.31 329 VAL A O 1
ATOM 2675 N N . LEU A 1 330 ? -55.266 -18.262 95.654 1.00 95.81 330 LEU A N 1
ATOM 2676 C CA . LEU A 1 330 ? -54.922 -18.007 97.053 1.00 95.81 330 LEU A CA 1
ATOM 2677 C C . LEU A 1 330 ? -56.012 -17.201 97.774 1.00 95.81 330 LEU A C 1
ATOM 2679 O O . LEU A 1 330 ? -56.383 -17.541 98.894 1.00 95.81 330 LEU A O 1
ATOM 2683 N N . TYR A 1 331 ? -56.559 -16.157 97.145 1.00 95.25 331 TYR A N 1
ATOM 2684 C CA . TYR A 1 331 ? -57.664 -15.395 97.729 1.00 95.25 331 TYR A CA 1
ATOM 2685 C C . TYR A 1 331 ? -58.964 -16.201 97.811 1.00 95.25 331 TYR A C 1
ATOM 2687 O O . TYR A 1 331 ? -59.670 -16.068 98.805 1.00 95.25 331 TYR A O 1
ATOM 2695 N N . SER A 1 332 ? -59.253 -17.068 96.836 1.00 94.62 332 SER A N 1
ATOM 2696 C CA . SER A 1 332 ? -60.389 -18.000 96.896 1.00 94.62 332 SER A CA 1
ATOM 2697 C C . SER A 1 332 ? -60.265 -18.941 98.093 1.00 94.62 332 SER A C 1
ATOM 2699 O O . SER A 1 332 ? -61.195 -19.045 98.884 1.00 94.62 332 SER A O 1
ATOM 2701 N N . GLN A 1 333 ? -59.087 -19.545 98.291 1.00 94.44 333 GLN A N 1
ATOM 2702 C CA . GLN A 1 333 ? -58.803 -20.395 99.452 1.00 94.44 333 GLN A CA 1
ATOM 2703 C C . GLN A 1 333 ? -58.951 -19.621 100.766 1.00 94.44 333 GLN A C 1
ATOM 2705 O O . GLN A 1 333 ? -59.587 -20.100 101.699 1.00 94.44 333 GLN A O 1
ATOM 2710 N N . LYS A 1 334 ? -58.429 -18.388 100.839 1.00 94.94 334 LYS A N 1
ATOM 2711 C CA . LYS A 1 334 ? -58.608 -17.521 102.015 1.00 94.94 334 LYS A CA 1
ATOM 2712 C C . LYS A 1 334 ? -60.079 -17.216 102.280 1.00 94.94 334 LYS A C 1
ATOM 2714 O O . LYS A 1 334 ? -60.498 -17.201 103.432 1.00 94.94 334 LYS A O 1
ATOM 2719 N N . PHE A 1 335 ? -60.865 -16.976 101.236 1.00 94.00 335 PHE A N 1
ATOM 2720 C CA . PHE A 1 335 ? -62.294 -16.723 101.371 1.00 94.00 335 PHE A CA 1
ATOM 2721 C C . PHE A 1 335 ? -63.050 -17.969 101.847 1.00 94.00 335 PHE A C 1
ATOM 2723 O O . PHE A 1 335 ? -63.872 -17.859 102.751 1.00 94.00 335 PHE A O 1
ATOM 2730 N N . GLU A 1 336 ? -62.727 -19.153 101.324 1.00 93.19 336 GLU A N 1
ATOM 2731 C CA . GLU A 1 336 ? -63.259 -20.432 101.813 1.00 93.19 336 GLU A CA 1
ATOM 2732 C C . GLU A 1 336 ? -62.883 -20.688 103.281 1.00 93.19 336 GLU A C 1
ATOM 2734 O O . GLU A 1 336 ? -63.730 -21.113 104.068 1.00 93.19 336 GLU A O 1
ATOM 2739 N N . GLU A 1 337 ? -61.647 -20.380 103.690 1.00 92.62 337 GLU A N 1
ATOM 2740 C CA . GLU A 1 337 ? -61.210 -20.431 105.093 1.00 92.62 337 GLU A CA 1
ATOM 2741 C C . GLU A 1 337 ? -62.039 -19.479 105.972 1.00 92.62 337 GLU A C 1
ATOM 2743 O O . GLU A 1 337 ? -62.514 -19.878 107.042 1.00 92.62 337 GLU A O 1
ATOM 2748 N N . PHE A 1 338 ? -62.255 -18.235 105.525 1.00 92.88 338 PHE A N 1
ATOM 2749 C CA . PHE A 1 338 ? -63.110 -17.269 106.220 1.00 92.88 338 PHE A CA 1
ATOM 2750 C C . PHE A 1 338 ? -64.552 -17.751 106.304 1.00 92.88 338 PHE A C 1
ATOM 2752 O O . PHE A 1 338 ? -65.141 -17.689 107.377 1.00 92.88 338 PHE A O 1
ATOM 2759 N N . GLN A 1 339 ? -65.116 -18.268 105.215 1.00 92.88 339 GLN A N 1
ATOM 2760 C CA . GLN A 1 339 ? -66.483 -18.774 105.175 1.00 92.88 339 GLN A CA 1
ATOM 2761 C C . GLN A 1 339 ? -66.650 -19.998 106.081 1.00 92.88 339 GLN A C 1
ATOM 2763 O O . GLN A 1 339 ? -67.615 -20.077 106.838 1.00 92.88 339 GLN A O 1
ATOM 2768 N N . THR A 1 340 ? -65.672 -20.906 106.087 1.00 91.56 340 THR A N 1
ATOM 2769 C CA . THR A 1 340 ? -65.628 -22.057 106.999 1.00 91.56 340 THR A CA 1
ATOM 2770 C C . THR A 1 340 ? -65.548 -21.598 108.455 1.00 91.56 340 THR A C 1
ATOM 2772 O O . THR A 1 340 ? -66.263 -22.116 109.312 1.00 91.56 340 THR A O 1
ATOM 2775 N N . THR A 1 341 ? -64.701 -20.611 108.752 1.00 92.25 341 THR A N 1
ATOM 2776 C CA . THR A 1 341 ? -64.555 -20.044 110.103 1.00 92.25 341 THR A CA 1
ATOM 2777 C C . THR A 1 341 ? -65.822 -19.316 110.541 1.00 92.25 341 THR A C 1
ATOM 2779 O O . THR A 1 341 ? -66.262 -19.484 111.675 1.00 92.25 341 THR A O 1
ATOM 2782 N N . LEU A 1 342 ? -66.449 -18.560 109.640 1.00 92.56 342 LEU A N 1
ATOM 2783 C CA . LEU A 1 342 ? -67.704 -17.859 109.883 1.00 92.56 342 LEU A CA 1
ATOM 2784 C C . LEU A 1 342 ? -68.843 -18.849 110.139 1.00 92.56 342 LEU A C 1
ATOM 2786 O O . LEU A 1 342 ? -69.587 -18.664 111.095 1.00 92.56 342 LEU A O 1
ATOM 2790 N N . SER A 1 343 ? -68.942 -19.924 109.350 1.00 91.75 343 SER A N 1
ATOM 2791 C CA . SER A 1 343 ? -69.917 -20.997 109.572 1.00 91.75 343 SER A CA 1
ATOM 2792 C C . SER A 1 343 ? -69.724 -21.633 110.946 1.00 91.75 343 SER A C 1
ATOM 2794 O O . SER A 1 343 ? -70.667 -21.679 111.728 1.00 91.75 343 SER A O 1
ATOM 2796 N N . LYS A 1 344 ? -68.486 -22.020 111.294 1.00 91.88 344 LYS A N 1
ATOM 2797 C CA . LYS A 1 344 ? -68.156 -22.552 112.627 1.00 91.88 344 LYS A CA 1
ATOM 2798 C C . LYS A 1 344 ? -68.510 -21.563 113.740 1.00 91.88 344 LYS A C 1
ATOM 2800 O O . LYS A 1 344 ? -69.058 -21.960 114.761 1.00 91.88 344 LYS A O 1
ATOM 2805 N N . SER A 1 345 ? -68.216 -20.276 113.557 1.00 89.75 345 SER A N 1
ATOM 2806 C CA . SER A 1 345 ? -68.568 -19.239 114.532 1.00 89.75 345 SER A CA 1
ATOM 2807 C C . SER A 1 345 ? -70.082 -19.073 114.670 1.00 89.75 345 SER A C 1
ATOM 2809 O O . SER A 1 345 ? -70.561 -18.836 115.776 1.00 89.75 345 SER A O 1
ATOM 2811 N N . ASN A 1 346 ? -70.837 -19.193 113.578 1.00 92.56 346 ASN A N 1
ATOM 2812 C CA . ASN A 1 346 ? -72.294 -19.125 113.596 1.00 92.56 346 ASN A CA 1
ATOM 2813 C C . ASN A 1 346 ? -72.897 -20.345 114.312 1.00 92.56 346 ASN A C 1
ATOM 2815 O O . ASN A 1 346 ? -73.816 -20.188 115.113 1.00 92.56 346 ASN A O 1
ATOM 2819 N N . ASP A 1 347 ? -72.325 -21.536 114.110 1.00 91.12 347 ASP A N 1
ATOM 2820 C CA . ASP A 1 347 ? -72.705 -22.757 114.831 1.00 91.12 347 ASP A CA 1
ATOM 2821 C C . ASP A 1 347 ? -72.443 -22.627 116.340 1.00 91.12 347 ASP A C 1
ATOM 2823 O O . ASP A 1 347 ? -73.304 -22.965 117.155 1.00 91.12 347 ASP A O 1
ATOM 2827 N N . VAL A 1 348 ? -71.284 -22.074 116.727 1.00 91.12 348 VAL A N 1
ATOM 2828 C CA . VAL A 1 348 ? -70.957 -21.772 118.133 1.00 91.12 348 VAL A CA 1
ATOM 2829 C C . VAL A 1 348 ? -71.909 -20.723 118.708 1.00 91.12 348 VAL A C 1
ATOM 2831 O O . VAL A 1 348 ? -72.357 -20.854 119.843 1.00 91.12 348 VAL A O 1
ATOM 2834 N N . TYR A 1 349 ? -72.268 -19.694 117.940 1.00 89.06 349 TYR A N 1
ATOM 2835 C CA . TYR A 1 349 ? -73.239 -18.696 118.386 1.00 89.06 349 TYR A CA 1
ATOM 2836 C C . TYR A 1 349 ? -74.630 -19.315 118.594 1.00 89.06 349 TYR A C 1
ATOM 2838 O O . TYR A 1 349 ? -75.291 -19.046 119.598 1.00 89.06 349 TYR A O 1
ATOM 2846 N N . ALA A 1 350 ? -75.065 -20.189 117.683 1.00 90.12 350 ALA A N 1
ATOM 2847 C CA . ALA A 1 350 ? -76.328 -20.909 117.796 1.00 90.12 350 ALA A CA 1
ATOM 2848 C C . ALA A 1 350 ? -76.350 -21.860 119.007 1.00 90.12 350 ALA A C 1
ATOM 2850 O O . ALA A 1 350 ? -77.356 -21.918 119.721 1.00 90.12 350 ALA A O 1
ATOM 2851 N N . SER A 1 351 ? -75.252 -22.576 119.280 1.00 88.50 351 SER A N 1
ATOM 2852 C CA . SER A 1 351 ? -75.143 -23.439 120.461 1.00 88.50 351 SER A CA 1
ATOM 2853 C C . SER A 1 351 ? -75.154 -22.627 121.759 1.00 88.50 351 SER A C 1
ATOM 2855 O O . SER A 1 351 ? -75.942 -22.943 122.650 1.00 88.50 351 SER A O 1
ATOM 2857 N N . PHE A 1 352 ? -74.395 -21.528 121.832 1.00 89.44 352 PHE A N 1
ATOM 2858 C CA . PHE A 1 352 ? -74.411 -20.609 122.973 1.00 89.44 352 PHE A CA 1
ATOM 2859 C C . PHE A 1 352 ? -75.797 -20.018 123.212 1.00 89.44 352 PHE A C 1
ATOM 2861 O O . PHE A 1 352 ? -76.267 -20.003 124.347 1.00 89.44 352 PHE A O 1
ATOM 2868 N N . LYS A 1 353 ? -76.491 -19.570 122.160 1.00 91.56 353 LYS A N 1
ATOM 2869 C CA . LYS A 1 353 ? -77.866 -19.067 122.268 1.00 91.56 353 LYS A CA 1
ATOM 2870 C C . LYS A 1 353 ? -78.802 -20.134 122.842 1.00 91.56 353 LYS A C 1
ATOM 2872 O O . LYS A 1 353 ? -79.562 -19.850 123.767 1.00 91.56 353 LYS A O 1
ATOM 2877 N N . ASN A 1 354 ? -78.706 -21.370 122.348 1.00 89.69 354 ASN A N 1
ATOM 2878 C CA . ASN A 1 354 ? -79.483 -22.500 122.860 1.00 89.69 354 ASN A CA 1
ATOM 2879 C C . ASN A 1 354 ? -79.164 -22.818 124.331 1.00 89.69 354 ASN A C 1
ATOM 2881 O O . ASN A 1 354 ? -80.072 -23.114 125.113 1.00 89.69 354 ASN A O 1
ATOM 2885 N N . GLU A 1 355 ? -77.894 -22.772 124.734 1.00 87.50 355 GLU A N 1
ATOM 2886 C CA . GLU A 1 355 ? -77.491 -22.943 126.132 1.00 87.50 355 GLU A CA 1
ATOM 2887 C C . GLU A 1 355 ? -77.994 -21.805 127.017 1.00 87.50 355 GLU A C 1
ATOM 2889 O O . GLU A 1 355 ? -78.522 -22.069 128.099 1.00 87.50 355 GLU A O 1
ATOM 2894 N N . MET A 1 356 ? -77.920 -20.560 126.543 1.00 87.38 356 MET A N 1
ATOM 2895 C CA . MET A 1 356 ? -78.436 -19.393 127.250 1.00 87.38 356 MET A CA 1
ATOM 2896 C C . MET A 1 356 ? -79.951 -19.506 127.454 1.00 87.38 356 MET A C 1
ATOM 2898 O O . MET A 1 356 ? -80.425 -19.330 128.571 1.00 87.38 356 MET A O 1
ATOM 2902 N N . GLU A 1 357 ? -80.719 -19.913 126.438 1.00 90.19 357 GLU A N 1
ATOM 2903 C CA . GLU A 1 357 ? -82.159 -20.174 126.575 1.00 90.19 357 GLU A CA 1
ATOM 2904 C C . GLU A 1 357 ? -82.466 -21.303 127.570 1.00 90.19 357 GLU A C 1
ATOM 2906 O O . GLU A 1 357 ? -83.401 -21.191 128.372 1.00 90.19 357 GLU A O 1
ATOM 2911 N N . LYS A 1 358 ? -81.687 -22.395 127.557 1.00 90.00 358 LYS A N 1
ATOM 2912 C CA . LYS A 1 358 ? -81.805 -23.472 128.558 1.00 90.00 358 LYS A CA 1
ATOM 2913 C C . LYS A 1 358 ? -81.510 -22.949 129.963 1.00 90.00 358 LYS A C 1
ATOM 2915 O O . LYS A 1 358 ? -82.233 -23.292 130.900 1.00 90.00 358 LYS A O 1
ATOM 2920 N N . MET A 1 359 ? -80.483 -22.118 130.112 1.00 88.38 359 MET A N 1
ATOM 2921 C CA . MET A 1 359 ? -80.101 -21.495 131.376 1.00 88.38 359 MET A CA 1
ATOM 2922 C C . MET A 1 359 ? -81.194 -20.548 131.878 1.00 88.38 359 MET A C 1
ATOM 2924 O O . MET A 1 359 ? -81.633 -20.689 133.015 1.00 88.38 359 MET A O 1
ATOM 2928 N N . THR A 1 360 ? -81.739 -19.678 131.022 1.00 89.38 360 THR A N 1
ATOM 2929 C CA . THR A 1 360 ? -82.878 -18.806 131.347 1.00 89.38 360 THR A CA 1
ATOM 2930 C C . THR A 1 360 ? -84.113 -19.613 131.756 1.00 89.38 360 THR A C 1
ATOM 2932 O O . THR A 1 360 ? -84.798 -19.250 132.711 1.00 89.38 360 THR A O 1
ATOM 2935 N N . LYS A 1 361 ? -84.409 -20.737 131.083 1.00 90.38 361 LYS A N 1
ATOM 2936 C CA . LYS A 1 361 ? -85.508 -21.642 131.471 1.00 90.38 361 LYS A CA 1
ATOM 2937 C C . LYS A 1 361 ? -85.273 -22.270 132.849 1.00 90.38 361 LYS A C 1
ATOM 2939 O O . LYS A 1 361 ? -86.204 -22.301 133.653 1.00 90.38 361 LYS A O 1
ATOM 2944 N N . LYS A 1 362 ? -84.051 -22.737 133.142 1.00 87.69 362 LYS A N 1
ATOM 2945 C CA . LYS A 1 362 ? -83.677 -23.252 134.473 1.00 87.69 362 LYS A CA 1
ATOM 2946 C C . LYS A 1 362 ? -83.802 -22.172 135.548 1.00 87.69 362 LYS A C 1
ATOM 2948 O O . LYS A 1 362 ? -84.391 -22.440 136.588 1.00 87.69 362 LYS A O 1
ATOM 2953 N N . MET A 1 363 ? -83.330 -20.958 135.271 1.00 86.38 363 MET A N 1
ATOM 2954 C CA . MET A 1 363 ? -83.422 -19.820 136.188 1.00 86.38 363 MET A CA 1
ATOM 2955 C C . MET A 1 363 ? -84.881 -19.475 136.511 1.00 86.38 363 MET A C 1
ATOM 2957 O O . MET A 1 363 ? -85.255 -19.455 137.677 1.00 86.38 363 MET A O 1
ATOM 2961 N N . LYS A 1 364 ? -85.755 -19.374 135.497 1.00 88.50 364 LYS A N 1
ATOM 2962 C CA . LYS A 1 364 ? -87.205 -19.186 135.701 1.00 88.50 364 LYS A CA 1
ATOM 2963 C C . LYS A 1 364 ? -87.858 -20.310 136.514 1.00 88.50 364 LYS A C 1
ATOM 2965 O O . LYS A 1 364 ? -88.846 -20.066 137.202 1.00 88.50 364 LYS A O 1
ATOM 2970 N N . LYS A 1 365 ? -87.373 -21.551 136.392 1.00 86.75 365 LYS A N 1
ATOM 2971 C CA . LYS A 1 365 ? -87.879 -22.688 137.176 1.00 86.75 365 LYS A CA 1
ATOM 2972 C C . LYS A 1 365 ? -87.472 -22.560 138.647 1.00 86.75 365 LYS A C 1
ATOM 2974 O O . LYS A 1 365 ? -88.338 -22.680 139.506 1.00 86.75 365 LYS A O 1
ATOM 2979 N N . LEU A 1 366 ? -86.203 -22.251 138.911 1.00 83.19 366 LEU A N 1
ATOM 2980 C CA . LEU A 1 366 ? -85.693 -22.019 140.264 1.00 83.19 366 LEU A CA 1
ATOM 2981 C C . LEU A 1 366 ? -86.380 -20.826 140.944 1.00 83.19 366 LEU A C 1
ATOM 2983 O O . LEU A 1 366 ? -86.746 -20.940 142.107 1.00 83.19 366 LEU A O 1
ATOM 2987 N N . ASP A 1 367 ? -86.645 -19.730 140.227 1.00 85.12 367 ASP A N 1
ATOM 2988 C CA . ASP A 1 367 ? -87.397 -18.589 140.775 1.00 85.12 367 ASP A CA 1
ATOM 2989 C C . ASP A 1 367 ? -88.820 -18.981 141.195 1.00 85.12 367 ASP A C 1
ATOM 2991 O O . ASP A 1 367 ? -89.295 -18.580 142.258 1.00 85.12 367 ASP A O 1
ATOM 2995 N N . LYS A 1 368 ? -89.510 -19.803 140.388 1.00 88.69 368 LYS A N 1
ATOM 2996 C CA . LYS A 1 368 ? -90.841 -20.326 140.740 1.00 88.69 368 LYS A CA 1
ATOM 2997 C C . LYS A 1 368 ? -90.785 -21.218 141.976 1.00 88.69 368 LYS A C 1
ATOM 2999 O O . LYS A 1 368 ? -91.620 -21.066 142.861 1.00 88.69 368 LYS A O 1
ATOM 3004 N N . GLU A 1 369 ? -89.818 -22.131 142.037 1.00 85.50 369 GLU A N 1
ATOM 3005 C CA . GLU A 1 369 ? -89.612 -23.004 143.197 1.00 85.50 369 GLU A CA 1
ATOM 3006 C C . GLU A 1 369 ? -89.293 -22.181 144.458 1.00 85.50 369 GLU A C 1
ATOM 3008 O O . GLU A 1 369 ? -89.896 -22.415 145.503 1.00 85.50 369 GLU A O 1
ATOM 3013 N N . SER A 1 370 ? -88.437 -21.159 144.351 1.00 83.88 370 SER A N 1
ATOM 3014 C CA . SER A 1 370 ? -88.101 -20.226 145.437 1.00 83.88 370 SER A CA 1
ATOM 3015 C C . SER A 1 370 ? -89.327 -19.462 145.949 1.00 83.88 370 SER A C 1
ATOM 3017 O O . SER A 1 370 ? -89.578 -19.427 147.154 1.00 83.88 370 SER A O 1
ATOM 3019 N N . ASN A 1 371 ? -90.160 -18.928 145.047 1.00 86.06 371 ASN A N 1
ATOM 3020 C CA . ASN A 1 371 ? -91.409 -18.266 145.430 1.00 86.06 371 ASN A CA 1
ATOM 3021 C C . ASN A 1 371 ? -92.383 -19.221 146.130 1.00 86.06 371 ASN A C 1
ATOM 3023 O O . ASN A 1 371 ? -92.981 -18.840 147.130 1.00 86.06 371 ASN A O 1
ATOM 3027 N N . VAL A 1 372 ? -92.523 -20.463 145.656 1.00 86.88 372 VAL A N 1
ATOM 3028 C CA . VAL A 1 372 ? -93.374 -21.469 146.315 1.00 86.88 372 VAL A CA 1
ATOM 3029 C C . VAL A 1 372 ? -92.889 -21.753 147.737 1.00 86.88 372 VAL A C 1
ATOM 3031 O O . VAL A 1 372 ? -93.702 -21.797 148.662 1.00 86.88 372 VAL A O 1
ATOM 3034 N N . TRP A 1 373 ? -91.577 -21.919 147.931 1.00 84.94 373 TRP A N 1
ATOM 3035 C CA . TRP A 1 373 ? -90.993 -22.096 149.262 1.00 84.94 373 TRP A CA 1
ATOM 3036 C C . TRP A 1 373 ? -91.219 -20.876 150.156 1.00 84.94 373 TRP A C 1
ATOM 3038 O O . TRP A 1 373 ? -91.587 -21.044 151.319 1.00 84.94 373 TRP A O 1
ATOM 3048 N N . LYS A 1 374 ? -91.092 -19.664 149.608 1.00 87.44 374 LYS A N 1
ATOM 3049 C CA . LYS A 1 374 ? -91.392 -18.415 150.314 1.00 87.44 374 LYS A CA 1
ATOM 3050 C C . LYS A 1 374 ? -92.857 -18.345 150.762 1.00 87.44 374 LYS A C 1
ATOM 3052 O O . LYS A 1 374 ? -93.114 -18.121 151.940 1.00 87.44 374 LYS A O 1
ATOM 3057 N N . THR A 1 375 ? -93.813 -18.621 149.872 1.00 84.62 375 THR A N 1
ATOM 3058 C CA . THR A 1 375 ? -95.249 -18.616 150.204 1.00 84.62 375 THR A CA 1
ATOM 3059 C C . THR A 1 375 ? -95.606 -19.693 151.231 1.00 84.62 375 THR A C 1
ATOM 3061 O O . THR A 1 375 ? -96.395 -19.442 152.142 1.00 84.62 375 THR A O 1
ATOM 3064 N N . ARG A 1 376 ? -95.014 -20.895 151.133 1.00 85.19 376 ARG A N 1
ATOM 3065 C CA . ARG A 1 376 ? -95.198 -21.946 152.150 1.00 85.19 376 ARG A CA 1
ATOM 3066 C C . ARG A 1 376 ? -94.707 -21.498 153.519 1.00 85.19 376 ARG A C 1
ATOM 3068 O O . ARG A 1 376 ? -95.428 -21.683 154.494 1.00 85.19 376 ARG A O 1
ATOM 3075 N N . PHE A 1 377 ? -93.517 -20.905 153.574 1.00 82.44 377 PHE A N 1
ATOM 3076 C CA . PHE A 1 377 ? -92.940 -20.391 154.810 1.00 82.44 377 PHE A CA 1
ATOM 3077 C C . PHE A 1 377 ? -93.835 -19.315 155.445 1.00 82.44 377 PHE A C 1
ATOM 3079 O O . PHE A 1 377 ? -94.172 -19.422 156.623 1.00 82.44 377 PHE A O 1
ATOM 3086 N N . GLU A 1 378 ? -94.297 -18.337 154.659 1.00 87.19 378 GLU A N 1
ATOM 3087 C CA . GLU A 1 378 ? -95.228 -17.288 155.106 1.00 87.19 378 GLU A CA 1
ATOM 3088 C C . GLU A 1 378 ? -96.542 -17.875 155.655 1.00 87.19 378 GLU A C 1
ATOM 3090 O O . GLU A 1 378 ? -97.012 -17.453 156.711 1.00 87.19 378 GLU A O 1
ATOM 3095 N N . SER A 1 379 ? -97.102 -18.895 154.995 1.00 83.69 379 SER A N 1
ATOM 3096 C CA . SER A 1 379 ? -98.325 -19.576 155.442 1.00 83.69 379 SER A CA 1
ATOM 3097 C C . SER A 1 379 ? -98.149 -20.311 156.771 1.00 83.69 379 SER A C 1
ATOM 3099 O O . SER A 1 379 ? -99.022 -20.217 157.631 1.00 83.69 379 SER A O 1
ATOM 3101 N N . THR A 1 380 ? -97.049 -21.047 156.957 1.00 81.06 380 THR A N 1
ATOM 3102 C CA . THR A 1 380 ? -96.770 -21.727 158.233 1.00 81.06 380 THR A CA 1
ATOM 3103 C C . THR A 1 380 ? -96.528 -20.735 159.362 1.00 81.06 380 THR A C 1
ATOM 3105 O O . THR A 1 380 ? -96.979 -20.963 160.480 1.00 81.06 380 THR A O 1
ATOM 3108 N N . ASN A 1 381 ? -95.872 -19.609 159.069 1.00 83.94 381 ASN A N 1
ATOM 3109 C CA . ASN A 1 381 ? -95.634 -18.564 160.060 1.00 83.94 381 ASN A CA 1
ATOM 3110 C C . ASN A 1 381 ? -96.946 -17.888 160.483 1.00 83.94 381 ASN A C 1
ATOM 3112 O O . ASN A 1 381 ? -97.150 -17.631 161.664 1.00 83.94 381 ASN A O 1
ATOM 3116 N N . LYS A 1 382 ? -97.864 -17.660 159.533 1.00 86.94 382 LYS A N 1
ATOM 3117 C CA . LYS A 1 382 ? -99.198 -17.122 159.821 1.00 86.94 382 LYS A CA 1
ATOM 3118 C C . LYS A 1 382 ? -100.019 -18.058 160.716 1.00 86.94 382 LYS A C 1
ATOM 3120 O O . LYS A 1 382 ? -100.561 -17.603 161.715 1.00 86.94 382 LYS A O 1
ATOM 3125 N N . ALA A 1 383 ? -100.052 -19.355 160.403 1.00 81.12 383 ALA A N 1
ATOM 3126 C CA . ALA A 1 383 ? -100.738 -20.349 161.233 1.00 81.12 383 ALA A CA 1
ATOM 3127 C C . ALA A 1 383 ? -100.146 -20.429 162.654 1.00 81.12 383 ALA A C 1
ATOM 3129 O O . ALA A 1 383 ? -100.875 -20.574 163.633 1.00 81.12 383 ALA A O 1
ATOM 3130 N N . LEU A 1 384 ? -98.821 -20.289 162.780 1.00 82.62 384 LEU A N 1
ATOM 3131 C CA . LEU A 1 384 ? -98.151 -20.233 164.077 1.00 82.62 384 LEU A CA 1
ATOM 3132 C C . LEU A 1 384 ? -98.564 -18.989 164.881 1.00 82.62 384 LEU A C 1
ATOM 3134 O O . LEU A 1 384 ? -98.810 -19.100 166.080 1.00 82.62 384 LEU A O 1
ATOM 3138 N N . SER A 1 385 ? -98.672 -17.822 164.237 1.00 81.19 385 SER A N 1
ATOM 3139 C CA . SER A 1 385 ? -99.178 -16.604 164.882 1.00 81.19 385 SER A CA 1
ATOM 3140 C C . SER A 1 385 ? -100.623 -16.758 165.370 1.00 81.19 385 SER A C 1
ATOM 3142 O O . SER A 1 385 ? -100.902 -16.402 166.511 1.00 81.19 385 SER A O 1
ATOM 3144 N N . GLU A 1 386 ? -101.514 -17.347 164.567 1.00 82.94 386 GLU A N 1
ATOM 3145 C CA . GLU A 1 386 ? -102.917 -17.593 164.948 1.00 82.94 386 GLU A CA 1
ATOM 3146 C C . GLU A 1 386 ? -103.028 -18.544 166.161 1.00 82.94 386 GLU A C 1
ATOM 3148 O O . GLU A 1 386 ? -103.770 -18.267 167.103 1.00 82.94 386 GLU A O 1
ATOM 3153 N N . MET A 1 387 ? -102.219 -19.614 166.218 1.00 78.12 387 MET A N 1
ATOM 3154 C CA . MET A 1 387 ? -102.160 -20.503 167.393 1.00 78.12 387 MET A CA 1
ATOM 3155 C C . MET A 1 387 ? -101.676 -19.793 168.670 1.00 78.12 387 MET A C 1
ATOM 3157 O O . MET A 1 387 ? -102.115 -20.129 169.774 1.00 78.12 387 MET A O 1
ATOM 3161 N N . ILE A 1 388 ? -100.756 -18.829 168.551 1.00 79.19 388 ILE A N 1
ATOM 3162 C CA . ILE A 1 388 ? -100.286 -18.029 169.693 1.00 79.19 388 ILE A CA 1
ATOM 3163 C C . ILE A 1 388 ? -101.413 -17.111 170.204 1.00 79.19 388 ILE A C 1
ATOM 3165 O O . ILE A 1 388 ? -101.578 -16.965 171.418 1.00 79.19 388 ILE A O 1
ATOM 3169 N N . GLU A 1 389 ? -102.226 -16.540 169.312 1.00 79.75 389 GLU A N 1
ATOM 3170 C CA . GLU A 1 389 ? -103.391 -15.720 169.677 1.00 79.75 389 GLU A CA 1
ATOM 3171 C C . GLU A 1 389 ? -104.501 -16.546 170.356 1.00 79.75 389 GLU A C 1
ATOM 3173 O O . GLU A 1 389 ? -105.011 -16.140 171.401 1.00 79.75 389 GLU A O 1
ATOM 3178 N N . GLU A 1 390 ? -104.827 -17.745 169.858 1.00 79.38 390 GLU A N 1
ATOM 3179 C CA . GLU A 1 390 ? -105.809 -18.627 170.515 1.00 79.38 390 GLU A CA 1
ATOM 3180 C C . GLU A 1 390 ? -105.373 -19.048 171.926 1.00 79.38 390 GLU A C 1
ATOM 3182 O O . GLU A 1 390 ? -106.193 -19.089 172.851 1.00 79.38 390 GLU A O 1
ATOM 3187 N N . ARG A 1 391 ? -104.075 -19.325 172.121 1.00 82.56 391 ARG A N 1
ATOM 3188 C CA . ARG A 1 391 ? -103.529 -19.668 173.441 1.00 82.56 391 ARG A CA 1
ATOM 3189 C C . ARG A 1 391 ? -103.723 -18.526 174.440 1.00 82.56 391 ARG A C 1
ATOM 3191 O O . ARG A 1 391 ? -104.166 -18.783 175.558 1.00 82.56 391 ARG A O 1
ATOM 3198 N N . THR A 1 392 ? -103.408 -17.288 174.053 1.00 78.00 392 THR A N 1
ATOM 3199 C CA . THR A 1 392 ? -103.521 -16.130 174.960 1.00 78.00 392 THR A CA 1
ATOM 3200 C C . THR A 1 392 ? -104.976 -15.829 175.332 1.00 78.00 392 THR A C 1
ATOM 3202 O O . THR A 1 392 ? -105.259 -15.496 176.482 1.00 78.00 392 THR A O 1
ATOM 3205 N N . LEU A 1 393 ? -105.930 -16.036 174.416 1.00 79.12 393 LEU A N 1
ATOM 3206 C CA . LEU A 1 393 ? -107.363 -15.935 174.718 1.00 79.12 393 LEU A CA 1
ATOM 3207 C C . LEU A 1 393 ? -107.822 -16.964 175.762 1.00 79.12 393 LEU A C 1
ATOM 3209 O O . LEU A 1 393 ? -108.534 -16.607 176.702 1.00 79.12 393 LEU A O 1
ATOM 3213 N N . LYS A 1 394 ? -107.396 -18.227 175.635 1.00 79.38 394 LYS A N 1
ATOM 3214 C CA . LYS A 1 394 ? -107.746 -19.292 176.592 1.00 79.38 394 LYS A CA 1
ATOM 3215 C C . LYS A 1 394 ? -107.160 -19.054 177.984 1.00 79.38 394 LYS A C 1
ATOM 3217 O O . LYS A 1 394 ? -107.822 -19.349 178.977 1.00 79.38 394 LYS A O 1
ATOM 3222 N N . GLU A 1 395 ? -105.952 -18.502 178.056 1.00 77.69 395 GLU A N 1
ATOM 3223 C CA . GLU A 1 395 ? -105.273 -18.149 179.311 1.00 77.69 395 GLU A CA 1
ATOM 3224 C C . GLU A 1 395 ? -106.080 -17.085 180.090 1.00 77.69 395 GLU A C 1
ATOM 3226 O O . GLU A 1 395 ? -106.355 -17.265 181.278 1.00 77.69 395 GLU A O 1
ATOM 3231 N N . ASN A 1 396 ? -106.605 -16.068 179.391 1.00 77.00 396 ASN A N 1
ATOM 3232 C CA . ASN A 1 396 ? -107.478 -15.037 179.970 1.00 77.00 396 ASN A CA 1
ATOM 3233 C C . ASN A 1 396 ? -108.835 -15.588 180.468 1.00 77.00 396 ASN A C 1
ATOM 3235 O O . ASN A 1 396 ? -109.340 -15.171 181.514 1.00 77.00 396 ASN A O 1
ATOM 3239 N N . GLU A 1 397 ? -109.454 -16.526 179.737 1.00 77.88 397 GLU A N 1
ATOM 3240 C CA . GLU A 1 397 ? -110.693 -17.195 180.179 1.00 77.88 397 GLU A CA 1
ATOM 3241 C C . GLU A 1 397 ? -110.470 -17.998 181.470 1.00 77.88 397 GLU A C 1
ATOM 3243 O O . GLU A 1 397 ? -111.323 -18.005 182.363 1.00 77.88 397 GLU A O 1
ATOM 3248 N N . TYR A 1 398 ? -109.310 -18.650 181.588 1.00 77.00 398 TYR A N 1
ATOM 3249 C CA . TYR A 1 398 ? -108.942 -19.453 182.751 1.00 77.00 398 TYR A CA 1
ATOM 3250 C C . TYR A 1 398 ? -108.774 -18.592 184.011 1.00 77.00 398 TYR A C 1
ATOM 3252 O O . TYR A 1 398 ? -109.322 -18.926 185.064 1.00 77.00 398 TYR A O 1
ATOM 3260 N N . GLU A 1 399 ? -108.102 -17.442 183.898 1.00 78.12 399 GLU A N 1
ATOM 3261 C CA . GLU A 1 399 ? -107.982 -16.460 184.986 1.00 78.12 399 GLU A CA 1
ATOM 3262 C C . GLU A 1 399 ? -109.353 -15.990 185.500 1.00 78.12 399 GLU A C 1
ATOM 3264 O O . GLU A 1 399 ? -109.578 -15.890 186.711 1.00 78.12 399 GLU A O 1
ATOM 3269 N N . MET A 1 400 ? -110.318 -15.790 184.598 1.00 74.75 400 MET A N 1
ATOM 3270 C CA . MET A 1 400 ? -111.686 -15.400 184.956 1.00 74.75 400 MET A CA 1
ATOM 3271 C C . MET A 1 400 ? -112.403 -16.467 185.803 1.00 74.75 400 MET A C 1
ATOM 3273 O O . MET A 1 400 ? -113.160 -16.138 186.727 1.00 74.75 400 MET A O 1
ATOM 3277 N N . PHE A 1 401 ? -112.180 -17.753 185.511 1.00 76.00 401 PHE A N 1
ATOM 3278 C CA . PHE A 1 401 ? -112.740 -18.856 186.295 1.00 76.00 401 PHE A CA 1
ATOM 3279 C C . PHE A 1 401 ? -112.105 -18.963 187.681 1.00 76.00 401 PHE A C 1
ATOM 3281 O O . PHE A 1 401 ? -112.830 -19.168 188.658 1.00 76.00 401 PHE A O 1
ATOM 3288 N N . VAL A 1 402 ? -110.792 -18.743 187.791 1.00 78.38 402 VAL A N 1
ATOM 3289 C CA . VAL A 1 402 ? -110.074 -18.736 189.077 1.00 78.38 402 VAL A CA 1
ATOM 3290 C C . VAL A 1 402 ? -110.655 -17.677 190.021 1.00 78.38 402 VAL A C 1
ATOM 3292 O O . VAL A 1 402 ? -110.971 -17.979 191.173 1.00 78.38 402 VAL A O 1
ATOM 3295 N N . VAL A 1 403 ? -110.914 -16.463 189.523 1.00 77.31 403 VAL A N 1
ATOM 3296 C CA . VAL A 1 403 ? -111.524 -15.382 190.322 1.00 77.31 403 VAL A CA 1
ATOM 3297 C C . VAL A 1 403 ? -112.946 -15.732 190.786 1.00 77.31 403 VAL A C 1
ATOM 3299 O O . VAL A 1 403 ? -113.342 -15.393 191.905 1.00 77.31 403 VAL A O 1
ATOM 3302 N N . LYS A 1 404 ? -113.740 -16.419 189.953 1.00 74.19 404 LYS A N 1
ATOM 3303 C CA . LYS A 1 404 ? -115.098 -16.867 190.315 1.00 74.19 404 LYS A CA 1
ATOM 3304 C C . LYS A 1 404 ? -115.091 -17.930 191.414 1.00 74.19 404 LYS A C 1
ATOM 3306 O O . LYS A 1 404 ? -115.931 -17.859 192.312 1.00 74.19 404 LYS A O 1
ATOM 3311 N N . ILE A 1 405 ? -114.162 -18.883 191.350 1.00 74.56 405 ILE A N 1
ATOM 3312 C CA . ILE A 1 405 ? -114.014 -19.954 192.346 1.00 74.56 405 ILE A CA 1
ATOM 3313 C C . ILE A 1 405 ? -113.637 -19.362 193.708 1.00 74.56 405 ILE A C 1
ATOM 3315 O O . ILE A 1 405 ? -114.310 -19.642 194.698 1.00 74.56 405 ILE A O 1
ATOM 3319 N N . ASP A 1 406 ? -112.662 -18.451 193.747 1.00 72.50 406 ASP A N 1
ATOM 3320 C CA . ASP A 1 406 ? -112.224 -17.800 194.990 1.00 72.50 406 ASP A CA 1
ATOM 3321 C C . ASP A 1 406 ? -113.359 -17.010 195.682 1.00 72.50 406 ASP A C 1
ATOM 3323 O O . ASP A 1 406 ? -113.474 -16.954 196.911 1.00 72.50 406 ASP A O 1
ATOM 3327 N N . LYS A 1 407 ? -114.279 -16.441 194.893 1.00 74.75 407 LYS A N 1
ATOM 3328 C CA . LYS A 1 407 ? -115.445 -15.708 195.407 1.00 74.75 407 LYS A CA 1
ATOM 3329 C C . LYS A 1 407 ? -116.518 -16.633 195.998 1.00 74.75 407 LYS A C 1
ATOM 3331 O O . LYS A 1 407 ? -117.143 -16.273 196.996 1.00 74.75 407 LYS A O 1
ATOM 3336 N N . LEU A 1 408 ? -116.710 -17.817 195.413 1.00 70.00 408 LEU A N 1
ATOM 3337 C CA . LEU A 1 408 ? -117.617 -18.854 195.922 1.00 70.00 408 LEU A CA 1
ATOM 3338 C C . LEU A 1 408 ? -117.060 -19.529 197.185 1.00 70.00 408 LEU A C 1
ATOM 3340 O O . LEU A 1 408 ? -117.815 -19.782 198.125 1.00 70.00 408 LEU A O 1
ATOM 3344 N N . GLU A 1 409 ? -115.743 -19.739 197.264 1.00 69.81 409 GLU A N 1
ATOM 3345 C CA . GLU A 1 409 ? -115.092 -20.275 198.466 1.00 69.81 409 GLU A CA 1
ATOM 3346 C C . GLU A 1 409 ? -115.255 -19.357 199.684 1.00 69.81 409 GLU A C 1
ATOM 3348 O O . GLU A 1 409 ? -115.522 -19.834 200.792 1.00 69.81 409 GLU A O 1
ATOM 3353 N N . ARG A 1 410 ? -115.159 -18.034 199.492 1.00 72.19 410 ARG A N 1
ATOM 3354 C CA . ARG A 1 410 ? -115.389 -17.053 200.566 1.00 72.19 410 ARG A CA 1
ATOM 3355 C C . ARG A 1 410 ? -116.826 -17.081 201.099 1.00 72.19 410 ARG A C 1
ATOM 3357 O O . ARG A 1 410 ? -117.024 -16.921 202.303 1.00 72.19 410 ARG A O 1
ATOM 3364 N N . LEU A 1 411 ? -117.813 -17.345 200.241 1.00 65.62 411 LEU A N 1
ATOM 3365 C CA . LEU A 1 411 ? -119.221 -17.448 200.637 1.00 65.62 411 LEU A CA 1
ATOM 3366 C C . LEU A 1 411 ? -119.496 -18.722 201.464 1.00 65.62 411 LEU A C 1
ATOM 3368 O O . LEU A 1 411 ? -120.210 -18.673 202.465 1.00 65.62 411 LEU A O 1
ATOM 3372 N N . CYS A 1 412 ? -118.879 -19.849 201.088 1.00 63.25 412 CYS A N 1
ATOM 3373 C CA . CYS A 1 412 ? -118.987 -21.116 201.821 1.00 63.25 412 CYS A CA 1
ATOM 3374 C C . CYS A 1 412 ? -118.375 -21.049 203.227 1.00 63.25 412 CYS A C 1
ATOM 3376 O O . CYS A 1 412 ? -118.929 -21.641 204.154 1.00 63.25 412 CYS A O 1
ATOM 3378 N N . ARG A 1 413 ? -117.270 -20.309 203.415 1.00 68.56 413 ARG A N 1
ATOM 3379 C CA . ARG A 1 413 ? -116.671 -20.113 204.749 1.00 68.56 413 ARG A CA 1
ATOM 3380 C C . ARG A 1 413 ? -117.574 -19.279 205.667 1.00 68.56 413 ARG A C 1
ATOM 3382 O O . ARG A 1 413 ? -117.773 -19.663 206.813 1.00 68.56 413 ARG A O 1
ATOM 3389 N N . ALA A 1 414 ? -118.205 -18.221 205.150 1.00 60.38 414 ALA A N 1
ATOM 3390 C CA . ALA A 1 414 ? -119.124 -17.384 205.929 1.00 60.38 414 ALA A CA 1
ATOM 3391 C C . ALA A 1 414 ? -120.376 -18.150 206.413 1.00 60.38 414 ALA A C 1
ATOM 3393 O O . ALA A 1 414 ? -120.777 -18.026 207.569 1.00 60.38 414 ALA A O 1
ATOM 3394 N N . LEU A 1 415 ? -120.953 -19.006 205.559 1.00 62.94 415 LEU A N 1
ATOM 3395 C CA . LEU A 1 415 ? -122.132 -19.818 205.899 1.00 62.94 415 LEU A CA 1
ATOM 3396 C C . LEU A 1 415 ? -121.831 -20.943 206.909 1.00 62.94 415 LEU A C 1
ATOM 3398 O O . LEU A 1 415 ? -122.715 -21.364 207.659 1.00 62.94 415 LEU A O 1
ATOM 3402 N N . GLN A 1 416 ? -120.593 -21.445 206.952 1.00 60.88 416 GLN A N 1
ATOM 3403 C CA . GLN A 1 416 ? -120.190 -22.459 207.932 1.00 60.88 416 GLN A CA 1
ATOM 3404 C C . GLN A 1 416 ? -120.004 -21.878 209.341 1.00 60.88 416 GLN A C 1
ATOM 3406 O O . GLN A 1 416 ? -120.340 -22.555 210.318 1.00 60.88 416 GLN A O 1
ATOM 3411 N N . ASP A 1 417 ? -119.547 -20.630 209.456 1.00 62.69 417 ASP A N 1
ATOM 3412 C CA . ASP A 1 417 ? -119.363 -19.971 210.752 1.00 62.69 417 ASP A CA 1
ATOM 3413 C C . ASP A 1 417 ? -120.702 -19.639 211.434 1.00 62.69 417 ASP A C 1
ATOM 3415 O O . ASP A 1 417 ? -120.858 -19.889 212.634 1.00 62.69 417 ASP A O 1
ATOM 3419 N N . GLU A 1 418 ? -121.725 -19.214 210.681 1.00 60.03 418 GLU A N 1
ATOM 3420 C CA . GLU A 1 418 ? -123.081 -19.012 211.226 1.00 60.03 418 GLU A CA 1
ATOM 3421 C C . GLU A 1 418 ? -123.709 -20.320 211.735 1.00 60.03 418 GLU A C 1
ATOM 3423 O O . GLU A 1 418 ? -124.334 -20.356 212.803 1.00 60.03 418 GLU A O 1
ATOM 3428 N N . ARG A 1 419 ? -123.481 -21.433 211.022 1.00 60.47 419 ARG A N 1
ATOM 3429 C CA . ARG A 1 419 ? -123.962 -22.763 211.425 1.00 60.47 419 ARG A CA 1
ATOM 3430 C C . ARG A 1 419 ? -123.343 -23.202 212.754 1.00 60.47 419 ARG A C 1
ATOM 3432 O O . ARG A 1 419 ? -124.034 -23.783 213.592 1.00 60.47 419 ARG A O 1
ATOM 3439 N N . LYS A 1 420 ? -122.063 -22.897 212.982 1.00 61.47 420 LYS A N 1
ATOM 3440 C CA . LYS A 1 420 ? -121.329 -23.272 214.202 1.00 61.47 420 LYS A CA 1
ATOM 3441 C C . LYS A 1 420 ? -121.870 -22.571 215.453 1.00 61.47 420 LYS A C 1
ATOM 3443 O O . LYS A 1 420 ? -121.964 -23.190 216.511 1.00 61.47 420 LYS A O 1
ATOM 3448 N N . ILE A 1 421 ? -122.283 -21.311 215.326 1.00 59.31 421 ILE A N 1
ATOM 3449 C CA . ILE A 1 421 ? -122.810 -20.509 216.443 1.00 59.31 421 ILE A CA 1
ATOM 3450 C C . ILE A 1 421 ? -124.210 -20.990 216.859 1.00 59.31 421 ILE A C 1
ATOM 3452 O O . ILE A 1 421 ? -124.522 -21.047 218.052 1.00 59.31 421 ILE A O 1
ATOM 3456 N N . LEU A 1 422 ? -125.039 -21.396 215.893 1.00 58.34 422 LEU A N 1
ATOM 3457 C CA . LEU A 1 422 ? -126.394 -21.896 216.147 1.00 58.34 422 LEU A CA 1
ATOM 3458 C C . LEU A 1 422 ? -126.402 -23.249 216.878 1.00 58.34 422 LEU A C 1
ATOM 3460 O O . LEU A 1 422 ? -127.217 -23.448 217.780 1.00 58.34 422 LEU A O 1
ATOM 3464 N N . TYR A 1 423 ? -125.458 -24.146 216.570 1.00 57.97 423 TYR A N 1
ATOM 3465 C CA . TYR A 1 423 ? -125.350 -25.446 217.248 1.00 57.97 423 TYR A CA 1
ATOM 3466 C C . TYR A 1 423 ? -124.991 -25.334 218.740 1.00 57.97 423 TYR A C 1
ATOM 3468 O O . TYR A 1 423 ? -125.440 -26.165 219.533 1.00 57.97 423 TYR A O 1
ATOM 3476 N N . SER A 1 424 ? -124.264 -24.292 219.157 1.00 58.56 424 SER A N 1
ATOM 3477 C CA . SER A 1 424 ? -123.928 -24.080 220.575 1.00 58.56 424 SER A CA 1
ATOM 3478 C C . SER A 1 424 ? -125.126 -23.659 221.435 1.00 58.56 424 SER A C 1
ATOM 3480 O O . SER A 1 424 ? -125.115 -23.896 222.640 1.00 58.56 424 SER A O 1
ATOM 3482 N N . LYS A 1 425 ? -126.191 -23.091 220.849 1.00 58.03 425 LYS A N 1
ATOM 3483 C CA . LYS A 1 425 ? -127.388 -22.662 221.600 1.00 58.03 425 LYS A CA 1
ATOM 3484 C C . LYS A 1 425 ? -128.396 -23.784 221.880 1.00 58.03 425 LYS A C 1
ATOM 3486 O O . LYS A 1 425 ? -129.261 -23.605 222.729 1.00 58.03 425 LYS A O 1
ATOM 3491 N N . ILE A 1 426 ? -128.294 -24.931 221.203 1.00 54.34 426 ILE A N 1
ATOM 3492 C CA . ILE A 1 426 ? -129.342 -25.972 221.222 1.00 54.34 426 ILE A CA 1
ATOM 3493 C C . ILE A 1 426 ? -129.012 -27.156 222.160 1.00 54.34 426 ILE A C 1
ATOM 3495 O O . ILE A 1 426 ? -129.906 -27.901 222.547 1.00 54.34 426 ILE A O 1
ATOM 3499 N N . LYS A 1 427 ? -127.765 -27.323 222.623 1.00 51.84 427 LYS A N 1
ATOM 3500 C CA . LYS A 1 427 ? -127.322 -28.561 223.307 1.00 51.84 427 LYS A CA 1
ATOM 3501 C C . LYS A 1 427 ? -127.455 -28.594 224.852 1.00 51.84 427 LYS A C 1
ATOM 3503 O O . LYS A 1 427 ? -126.798 -29.410 225.486 1.00 51.84 427 LYS A O 1
ATOM 3508 N N . GLY A 1 428 ? -128.281 -27.744 225.478 1.00 48.53 428 GLY A N 1
ATOM 3509 C CA . GLY A 1 428 ? -128.350 -27.601 226.952 1.00 48.53 428 GLY A CA 1
ATOM 3510 C C . GLY A 1 428 ? -129.607 -28.102 227.694 1.00 48.53 428 GLY A C 1
ATOM 3511 O O . GLY A 1 428 ? -129.588 -28.129 228.921 1.00 48.53 428 GLY A O 1
ATOM 3512 N N . ILE A 1 429 ? -130.696 -28.504 227.021 1.00 42.09 429 ILE A N 1
ATOM 3513 C CA . ILE A 1 429 ? -131.929 -28.998 227.676 1.00 42.09 429 ILE A CA 1
ATOM 3514 C C . ILE A 1 429 ? -132.204 -30.454 227.249 1.00 42.09 429 ILE A C 1
ATOM 3516 O O . ILE A 1 429 ? -132.492 -30.709 226.086 1.00 42.09 429 ILE A O 1
ATOM 3520 N N . ARG A 1 430 ? -132.194 -31.356 228.247 1.00 37.00 430 ARG A N 1
ATOM 3521 C CA . ARG A 1 430 ? -132.581 -32.792 228.285 1.00 37.00 430 ARG A CA 1
ATOM 3522 C C . ARG A 1 430 ? -131.539 -33.878 227.944 1.00 37.00 430 ARG A C 1
ATOM 3524 O O . ARG A 1 430 ? -130.775 -33.802 226.993 1.00 37.00 430 ARG A O 1
ATOM 3531 N N . GLN A 1 431 ? -131.575 -34.892 228.818 1.00 33.44 431 GLN A N 1
ATOM 3532 C CA . GLN A 1 431 ? -130.696 -36.052 229.012 1.00 33.44 431 GLN A CA 1
ATOM 3533 C C . GLN A 1 431 ? -131.130 -37.313 228.224 1.00 33.44 431 GLN A C 1
ATOM 3535 O O . GLN A 1 431 ? -132.291 -37.430 227.835 1.00 33.44 431 GLN A O 1
ATOM 3540 N N . THR A 1 432 ? -130.220 -38.309 228.235 1.00 27.58 432 THR A N 1
ATOM 3541 C CA . THR A 1 432 ? -130.373 -39.784 228.048 1.00 27.58 432 THR A CA 1
ATOM 3542 C C . THR A 1 432 ? -130.256 -40.338 226.604 1.00 27.58 432 THR A C 1
ATOM 3544 O O . THR A 1 432 ? -130.523 -39.599 225.663 1.00 27.58 432 THR A O 1
ATOM 3547 N N . PRO A 1 433 ? -129.843 -41.615 226.396 1.00 42.50 433 PRO A N 1
ATOM 3548 C CA . PRO A 1 433 ? -128.459 -42.125 226.512 1.00 42.50 433 PRO A CA 1
ATOM 3549 C C . PRO A 1 433 ? -128.023 -43.045 225.328 1.00 42.50 433 PRO A C 1
ATOM 3551 O O . PRO A 1 433 ? -128.859 -43.439 224.526 1.00 42.50 433 PRO A O 1
ATOM 3554 N N . ASN A 1 434 ? -126.743 -43.477 225.324 1.00 23.92 434 ASN A N 1
ATOM 3555 C CA . ASN A 1 434 ? -126.173 -44.666 224.629 1.00 23.92 434 ASN A CA 1
ATOM 3556 C C . ASN A 1 434 ? -126.161 -44.665 223.077 1.00 23.92 434 ASN A C 1
ATOM 3558 O O . ASN A 1 434 ? -127.017 -44.071 222.446 1.00 23.92 434 ASN A O 1
ATOM 3562 N N . ALA A 1 435 ? -125.282 -45.349 222.339 1.00 25.05 435 ALA A N 1
ATOM 3563 C CA . ALA A 1 435 ? -123.992 -46.018 222.528 1.00 25.05 435 ALA A CA 1
ATOM 3564 C C . ALA A 1 435 ? -123.494 -46.429 221.108 1.00 25.05 435 ALA A C 1
ATOM 3566 O O . ALA A 1 435 ? -124.317 -46.558 220.207 1.00 25.05 435 ALA A O 1
ATOM 3567 N N . SER A 1 436 ? -122.172 -46.619 220.959 1.00 26.11 436 SER A N 1
ATOM 3568 C CA . SER A 1 436 ? -121.452 -47.621 220.124 1.00 26.11 436 SER A CA 1
ATOM 3569 C C . SER A 1 436 ? -121.849 -47.856 218.644 1.00 26.11 436 SER A C 1
ATOM 3571 O O . SER A 1 436 ? -122.970 -48.244 218.349 1.00 26.11 436 SER A O 1
ATOM 3573 N N . GLU A 1 437 ? -120.968 -47.591 217.671 1.00 29.28 437 GLU A N 1
ATOM 3574 C CA . GLU A 1 437 ? -119.968 -48.518 217.067 1.00 29.28 437 GLU A CA 1
ATOM 3575 C C . GLU A 1 437 ? -120.457 -49.299 215.831 1.00 29.28 437 GLU A C 1
ATOM 3577 O O . GLU A 1 437 ? -121.547 -49.858 215.818 1.00 29.28 437 GLU A O 1
ATOM 3582 N N . GLY A 1 438 ? -119.552 -49.402 214.845 1.00 25.94 438 GLY A N 1
ATOM 3583 C CA . GLY A 1 438 ? -119.396 -50.562 213.955 1.00 25.94 438 GLY A CA 1
ATOM 3584 C C . GLY A 1 438 ? -119.661 -50.308 212.459 1.00 25.94 438 GLY A C 1
ATOM 3585 O O . GLY A 1 438 ? -120.779 -49.961 212.099 1.00 25.94 438 GLY A O 1
ATOM 3586 N N . THR A 1 439 ? -118.630 -50.244 211.590 1.00 30.89 439 THR A N 1
ATOM 3587 C CA . THR A 1 439 ? -118.006 -51.356 210.792 1.00 30.89 439 THR A CA 1
ATOM 3588 C C . THR A 1 439 ? -118.916 -51.882 209.663 1.00 30.89 439 THR A C 1
ATOM 3590 O O . THR A 1 439 ? -120.106 -52.037 209.878 1.00 30.89 439 THR A O 1
ATOM 3593 N N . THR A 1 440 ? -118.531 -52.252 208.432 1.00 40.88 440 THR A N 1
ATOM 3594 C CA . THR A 1 440 ? -117.331 -52.332 207.553 1.00 40.88 440 THR A CA 1
ATOM 3595 C C . THR A 1 440 ? -117.816 -52.983 206.234 1.00 40.88 440 THR A C 1
ATOM 3597 O O . THR A 1 440 ? -118.924 -53.524 206.232 1.00 40.88 440 THR A O 1
ATOM 3600 N N . LYS A 1 441 ? -116.971 -52.990 205.182 1.00 25.30 441 LYS A N 1
ATOM 3601 C CA . LYS A 1 441 ? -116.811 -53.946 204.037 1.00 25.30 441 LYS A CA 1
ATOM 3602 C C . LYS A 1 441 ? -116.412 -53.114 202.803 1.00 25.30 441 LYS A C 1
ATOM 3604 O O . LYS A 1 441 ? -117.141 -52.183 202.484 1.00 25.30 441 LYS A O 1
ATOM 3609 N N . ASP A 1 442 ? -115.237 -53.186 202.179 1.00 31.03 442 ASP A N 1
ATOM 3610 C CA . ASP A 1 442 ? -114.300 -54.260 201.781 1.00 31.03 442 ASP A CA 1
ATOM 3611 C C . ASP A 1 442 ? -114.744 -55.109 200.570 1.00 31.03 442 ASP A C 1
ATOM 3613 O O . ASP A 1 442 ? -115.939 -55.340 200.404 1.00 31.03 442 ASP A O 1
ATOM 3617 N N . GLU A 1 443 ? -113.732 -55.566 199.806 1.00 26.59 443 GLU A N 1
ATOM 3618 C CA . GLU A 1 443 ? -113.682 -56.408 198.578 1.00 26.59 443 GLU A CA 1
ATOM 3619 C C . GLU A 1 443 ? -113.656 -55.630 197.229 1.00 26.59 443 GLU A C 1
ATOM 3621 O O . GLU A 1 443 ? -114.540 -54.817 196.987 1.00 26.59 443 GLU A O 1
ATOM 3626 N N . THR A 1 444 ? -112.699 -55.693 196.277 1.00 26.84 444 THR A N 1
ATOM 3627 C CA . THR A 1 444 ? -111.566 -56.562 195.833 1.00 26.84 444 THR A CA 1
ATOM 3628 C C . THR A 1 444 ? -111.838 -57.309 194.502 1.00 26.84 444 THR A C 1
ATOM 3630 O O . THR A 1 444 ? -112.874 -57.947 194.374 1.00 26.84 444 THR A O 1
ATOM 3633 N N . GLN A 1 445 ? -110.833 -57.276 193.589 1.00 28.47 445 GLN A N 1
ATOM 3634 C CA . GLN A 1 445 ? -110.579 -58.113 192.374 1.00 28.47 445 GLN A CA 1
ATOM 3635 C C . GLN A 1 445 ? -111.504 -57.926 191.145 1.00 28.47 445 GLN A C 1
ATOM 3637 O O . GLN A 1 445 ? -112.654 -57.551 191.294 1.00 28.47 445 GLN A O 1
ATOM 3642 N N . GLU A 1 446 ? -111.153 -58.195 189.878 1.00 28.11 446 GLU A N 1
ATOM 3643 C CA . GLU A 1 446 ? -109.939 -58.486 189.080 1.00 28.11 446 GLU A CA 1
ATOM 3644 C C . GLU A 1 446 ? -110.415 -58.633 187.603 1.00 28.11 446 GLU A C 1
ATOM 3646 O O . GLU A 1 446 ? -111.613 -58.775 187.366 1.00 28.11 446 GLU A O 1
ATOM 3651 N N . GLN A 1 447 ? -109.472 -58.648 186.646 1.00 24.72 447 GLN A N 1
ATOM 3652 C CA . GLN A 1 447 ? -109.483 -59.333 185.329 1.00 24.72 447 GLN A CA 1
ATOM 3653 C C . GLN A 1 447 ? -109.371 -58.468 184.045 1.00 24.72 447 GLN A C 1
ATOM 3655 O O . GLN A 1 447 ? -110.224 -57.651 183.710 1.00 24.72 447 GLN A O 1
ATOM 3660 N N . ALA A 1 448 ? -108.274 -58.721 183.315 1.00 35.19 448 ALA A N 1
ATOM 3661 C CA . ALA A 1 448 ? -107.990 -58.412 181.901 1.00 35.19 448 ALA A CA 1
ATOM 3662 C C . ALA A 1 448 ? -108.732 -59.421 180.966 1.00 35.19 448 ALA A C 1
ATOM 3664 O O . ALA A 1 448 ? -109.297 -60.365 181.526 1.00 35.19 448 ALA A O 1
ATOM 3665 N N . PRO A 1 449 ? -108.749 -59.339 179.604 1.00 46.34 449 PRO A N 1
ATOM 3666 C CA . PRO A 1 449 ? -107.575 -59.219 178.709 1.00 46.34 449 PRO A CA 1
ATOM 3667 C C . PRO A 1 449 ? -107.766 -58.396 177.390 1.00 46.34 449 PRO A C 1
ATOM 3669 O O . PRO A 1 449 ? -108.800 -57.778 177.168 1.00 46.34 449 PRO A O 1
ATOM 3672 N N . GLU A 1 450 ? -106.692 -58.390 176.575 1.00 31.56 450 GLU A N 1
ATOM 3673 C CA . GLU A 1 450 ? -106.469 -58.157 175.111 1.00 31.56 450 GLU A CA 1
ATOM 3674 C C . GLU A 1 450 ? -107.610 -58.495 174.095 1.00 31.56 450 GLU A C 1
ATOM 3676 O O . GLU A 1 450 ? -108.638 -58.979 174.567 1.00 31.56 450 GLU A O 1
ATOM 3681 N N . PRO A 1 451 ? -107.484 -58.387 172.722 1.00 54.81 451 PRO A N 1
ATOM 3682 C CA . PRO A 1 451 ? -106.311 -58.185 171.803 1.00 54.81 451 PRO A CA 1
ATOM 3683 C C . PRO A 1 451 ? -106.541 -57.180 170.618 1.00 54.81 451 PRO A C 1
ATOM 3685 O O . PRO A 1 451 ? -107.617 -56.608 170.491 1.00 54.81 451 PRO A O 1
ATOM 3688 N N . VAL A 1 452 ? -105.548 -56.719 169.826 1.00 39.50 452 VAL A N 1
ATOM 3689 C CA . VAL A 1 452 ? -104.838 -57.269 168.620 1.00 39.50 452 VAL A CA 1
ATOM 3690 C C . VAL A 1 452 ? -105.726 -57.758 167.449 1.00 39.50 452 VAL A C 1
ATOM 3692 O O . VAL A 1 452 ? -106.509 -58.675 167.638 1.00 39.50 452 VAL A O 1
ATOM 3695 N N . TYR A 1 453 ? -105.566 -57.159 166.249 1.00 30.05 453 TYR A N 1
ATOM 3696 C CA . TYR A 1 453 ? -105.344 -57.719 164.877 1.00 30.05 453 TYR A CA 1
ATOM 3697 C C . TYR A 1 453 ? -105.486 -56.547 163.856 1.00 30.05 453 TYR A C 1
ATOM 3699 O O . TYR A 1 453 ? -106.427 -55.767 163.940 1.00 30.05 453 TYR A O 1
ATOM 3707 N N . SER A 1 454 ? -104.458 -56.200 163.063 1.00 29.11 454 SER A N 1
ATOM 3708 C CA . SER A 1 454 ? -104.095 -56.783 161.748 1.00 29.11 454 SER A CA 1
ATOM 3709 C C . SER A 1 454 ? -105.156 -56.470 160.676 1.00 29.11 454 SER A C 1
ATOM 3711 O O . SER A 1 454 ? -106.305 -56.854 160.826 1.00 29.11 454 SER A O 1
ATOM 3713 N N . LEU A 1 455 ? -104.858 -55.639 159.674 1.00 27.92 455 LEU A N 1
ATOM 3714 C CA . LEU A 1 455 ? -104.192 -56.001 158.409 1.00 27.92 455 LEU A CA 1
ATOM 3715 C C . LEU A 1 455 ? -105.237 -56.122 157.293 1.00 27.92 455 LEU A C 1
ATOM 3717 O O . LEU A 1 455 ? -106.186 -56.873 157.441 1.00 27.92 455 LEU A O 1
ATOM 3721 N N . MET A 1 456 ? -104.983 -55.350 156.229 1.00 29.80 456 MET A N 1
ATOM 3722 C CA . MET A 1 456 ? -105.337 -55.546 154.815 1.00 29.80 456 MET A CA 1
ATOM 3723 C C . MET A 1 456 ? -106.764 -56.006 154.465 1.00 29.80 456 MET A C 1
ATOM 3725 O O . MET A 1 456 ? -107.245 -57.020 154.940 1.00 29.80 456 MET A O 1
ATOM 3729 N N . ASP A 1 457 ? -107.400 -55.308 153.520 1.00 30.47 457 ASP A N 1
ATOM 3730 C CA . ASP A 1 457 ? -107.585 -55.844 152.159 1.00 30.47 457 ASP A CA 1
ATOM 3731 C C . ASP A 1 457 ? -108.466 -54.899 151.316 1.00 30.47 457 ASP A C 1
ATOM 3733 O O . ASP A 1 457 ? -109.469 -54.363 151.774 1.00 30.47 457 ASP A O 1
ATOM 3737 N N . ILE A 1 458 ? -107.950 -54.424 150.179 1.00 31.69 458 ILE A N 1
ATOM 3738 C CA . ILE A 1 458 ? -108.146 -54.998 148.833 1.00 31.69 458 ILE A CA 1
ATOM 3739 C C . ILE A 1 458 ? -109.529 -54.669 148.259 1.00 31.69 458 ILE A C 1
ATOM 3741 O O . ILE A 1 458 ? -110.537 -55.290 148.569 1.00 31.69 458 ILE A O 1
ATOM 3745 N N . ASN A 1 459 ? -109.541 -53.702 147.346 1.00 32.25 459 ASN A N 1
ATOM 3746 C CA . ASN A 1 459 ? -109.840 -53.860 145.914 1.00 32.25 459 ASN A CA 1
ATOM 3747 C C . ASN A 1 459 ? -110.090 -52.451 145.380 1.00 32.25 459 ASN A C 1
ATOM 3749 O O . ASN A 1 459 ? -110.915 -51.715 145.902 1.00 32.25 459 ASN A O 1
ATOM 3753 N N . GLY A 1 460 ? -109.304 -51.966 144.431 1.00 33.03 460 GLY A N 1
ATOM 3754 C CA . GLY A 1 460 ? -109.341 -52.406 143.037 1.00 33.03 460 GLY A CA 1
ATOM 3755 C C . GLY A 1 460 ? -109.780 -51.162 142.250 1.00 33.03 460 GLY A C 1
ATOM 3756 O O . GLY A 1 460 ? -110.626 -50.415 142.713 1.00 33.03 460 GLY A O 1
ATOM 3757 N N . GLN A 1 461 ? -109.203 -50.785 141.123 1.00 37.28 461 GLN A N 1
ATOM 3758 C CA . GLN A 1 461 ? -108.587 -51.581 140.085 1.00 37.28 461 GLN A CA 1
ATOM 3759 C C . GLN A 1 461 ? -107.600 -50.716 139.290 1.00 37.28 461 GLN A C 1
ATOM 3761 O O . GLN A 1 461 ? -107.862 -49.549 139.029 1.00 37.28 461 GLN A O 1
ATOM 3766 N N . GLN A 1 462 ? -106.531 -51.394 138.864 1.00 37.19 462 GLN A N 1
ATOM 3767 C CA . GLN A 1 462 ? -105.951 -51.398 137.511 1.00 37.19 462 GLN A CA 1
ATOM 3768 C C . GLN A 1 462 ? -105.387 -50.068 136.943 1.00 37.19 462 GLN A C 1
ATOM 3770 O O . GLN A 1 462 ? -106.071 -49.067 136.834 1.00 37.19 462 GLN A O 1
ATOM 3775 N N . GLY A 1 463 ? -104.141 -50.012 136.465 1.00 36.97 463 GLY A N 1
ATOM 3776 C CA . GLY A 1 463 ? -103.256 -51.131 136.184 1.00 36.97 463 GLY A CA 1
ATOM 3777 C C . GLY A 1 463 ? -101.808 -50.769 135.863 1.00 36.97 463 GLY A C 1
ATOM 3778 O O . GLY A 1 463 ? -101.469 -49.707 135.353 1.00 36.97 463 GLY A O 1
ATOM 3779 N N . TYR A 1 464 ? -100.988 -51.756 136.206 1.00 33.22 464 TYR A N 1
ATOM 3780 C CA . TYR A 1 464 ? -99.733 -52.176 135.602 1.00 33.22 464 TYR A CA 1
ATOM 3781 C C . TYR A 1 464 ? -99.596 -51.923 134.090 1.00 33.22 464 TYR A C 1
ATOM 3783 O O . TYR A 1 464 ? -100.425 -52.363 133.304 1.00 33.22 464 TYR A O 1
ATOM 3791 N N . SER A 1 465 ? -98.433 -51.403 133.699 1.00 38.34 465 SER A N 1
ATOM 3792 C CA . SER A 1 465 ? -97.400 -52.124 132.926 1.00 38.34 465 SER A CA 1
ATOM 3793 C C . SER A 1 465 ? -96.126 -51.268 133.007 1.00 38.34 465 SER A C 1
ATOM 3795 O O . SER A 1 465 ? -96.185 -50.075 132.747 1.00 38.34 465 SER A O 1
ATOM 3797 N N . GLY A 1 466 ? -94.960 -51.728 133.449 1.00 34.56 466 GLY A N 1
ATOM 3798 C CA . GLY A 1 466 ? -94.382 -53.032 133.188 1.00 34.56 466 GLY A CA 1
ATOM 3799 C C . GLY A 1 466 ? -93.301 -52.886 132.115 1.00 34.56 466 GLY A C 1
ATOM 3800 O O . GLY A 1 466 ? -93.600 -52.966 130.933 1.00 34.56 466 GLY A O 1
ATOM 3801 N N . GLN A 1 467 ? -92.057 -52.798 132.594 1.00 38.38 467 GLN A N 1
ATOM 3802 C CA . GLN A 1 467 ? -90.868 -53.425 132.004 1.00 38.38 467 GLN A CA 1
ATOM 3803 C C . GLN A 1 467 ? -90.157 -52.782 130.784 1.00 38.38 467 GLN A C 1
ATOM 3805 O O . GLN A 1 467 ? -90.713 -51.948 130.080 1.00 38.38 467 GLN A O 1
ATOM 3810 N N . PRO A 1 468 ? -88.851 -53.103 130.626 1.00 60.94 468 PRO A N 1
ATOM 3811 C CA . PRO A 1 468 ? -87.793 -52.166 130.260 1.00 60.94 468 PRO A CA 1
ATOM 3812 C C . PRO A 1 468 ? -87.008 -52.664 129.028 1.00 60.94 468 PRO A C 1
ATOM 3814 O O . PRO A 1 468 ? -87.503 -53.485 128.259 1.00 60.94 468 PRO A O 1
ATOM 3817 N N . LYS A 1 469 ? -85.725 -52.273 128.965 1.00 38.78 469 LYS A N 1
ATOM 3818 C CA . LYS A 1 469 ? -84.654 -52.753 128.072 1.00 38.78 469 LYS A CA 1
ATOM 3819 C C . LYS A 1 469 ? -84.572 -51.939 126.766 1.00 38.78 469 LYS A C 1
ATOM 3821 O O . LYS A 1 469 ? -85.587 -51.528 126.236 1.00 38.78 469 LYS A O 1
ATOM 3826 N N . TYR A 1 470 ? -83.422 -51.604 126.191 1.00 33.88 470 TYR A N 1
ATOM 3827 C CA . TYR A 1 470 ? -82.064 -52.135 126.267 1.00 33.88 470 TYR A CA 1
ATOM 3828 C C . TYR A 1 470 ? -81.082 -50.992 125.914 1.00 33.88 470 TYR A C 1
ATOM 3830 O O . TYR A 1 470 ? -81.306 -50.245 124.967 1.00 33.88 470 TYR A O 1
ATOM 3838 N N . LEU A 1 471 ? -79.974 -50.898 126.656 1.00 45.25 471 LEU A N 1
ATOM 3839 C CA . LEU A 1 471 ? -78.648 -50.555 126.110 1.00 45.25 471 LEU A CA 1
ATOM 3840 C C . LEU A 1 471 ? -78.324 -51.549 124.962 1.00 45.25 471 LEU A C 1
ATOM 3842 O O . LEU A 1 471 ? -78.743 -52.700 125.092 1.00 45.25 471 LEU A O 1
ATOM 3846 N N . PRO A 1 472 ? -77.520 -51.209 123.929 1.00 49.25 472 PRO A N 1
ATOM 3847 C CA . PRO A 1 472 ? -76.161 -50.777 124.230 1.00 49.25 472 PRO A CA 1
ATOM 3848 C C . PRO A 1 472 ? -75.493 -49.777 123.256 1.00 49.25 472 PRO A C 1
ATOM 3850 O O . PRO A 1 472 ? -75.804 -49.655 122.075 1.00 49.25 472 PRO A O 1
ATOM 3853 N N . MET A 1 473 ? -74.510 -49.081 123.829 1.00 43.94 473 MET A N 1
ATOM 3854 C CA . MET A 1 473 ? -73.242 -48.662 123.212 1.00 43.94 473 MET A CA 1
ATOM 3855 C C . MET A 1 473 ? -72.488 -49.885 122.615 1.00 43.94 473 MET A C 1
ATOM 3857 O O . MET A 1 473 ? -72.938 -51.016 122.734 1.00 43.94 473 MET A O 1
ATOM 3861 N N . PRO A 1 474 ? -71.218 -49.763 122.224 1.00 65.19 474 PRO A N 1
ATOM 3862 C CA . PRO A 1 474 ? -70.637 -48.983 121.143 1.00 65.19 474 PRO A C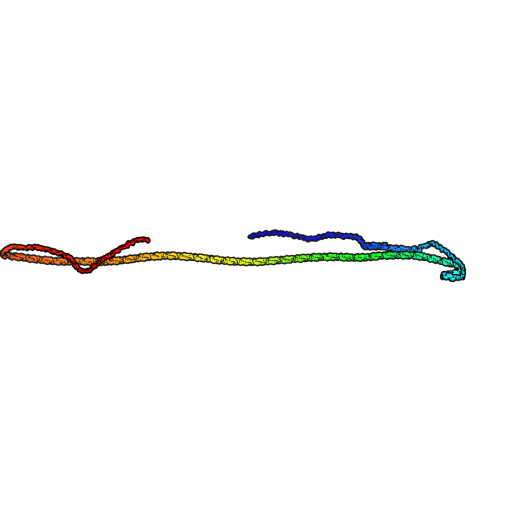A 1
ATOM 3863 C C . PRO A 1 474 ? -69.904 -49.942 120.176 1.00 65.19 474 PRO A C 1
ATOM 3865 O O . PRO A 1 474 ? -69.764 -51.131 120.451 1.00 65.19 474 PRO A O 1
ATOM 3868 N N . ASN A 1 475 ? -69.325 -49.437 119.088 1.00 35.56 475 ASN A N 1
ATOM 3869 C CA . ASN A 1 475 ? -68.083 -50.055 118.633 1.00 35.56 475 ASN A CA 1
ATOM 3870 C C . ASN A 1 475 ? -67.077 -49.008 118.171 1.00 35.56 475 ASN A C 1
ATOM 3872 O O . ASN A 1 475 ? -67.303 -48.226 117.252 1.00 35.56 475 ASN A O 1
ATOM 3876 N N . VAL A 1 476 ? -65.972 -49.023 118.902 1.00 52.97 476 VAL A N 1
ATOM 3877 C CA . VAL A 1 476 ? -64.699 -48.375 118.641 1.00 52.97 476 VAL A CA 1
ATOM 3878 C C . VAL A 1 476 ? -63.889 -49.325 117.768 1.00 52.97 476 VAL A C 1
ATOM 3880 O O . VAL A 1 476 ? -63.636 -50.438 118.207 1.00 52.97 476 VAL A O 1
ATOM 3883 N N . VAL A 1 477 ? -63.418 -48.865 116.608 1.00 42.28 477 VAL A N 1
ATOM 3884 C CA . VAL A 1 477 ? -62.175 -49.300 115.931 1.00 42.28 477 VAL A CA 1
ATOM 3885 C C . VAL A 1 477 ? -61.760 -48.087 115.079 1.00 42.28 477 VAL A C 1
ATOM 3887 O O . VAL A 1 477 ? -62.474 -47.728 114.155 1.00 42.28 477 VAL A O 1
ATOM 3890 N N . CYS A 1 478 ? -60.869 -47.182 115.491 1.00 43.88 478 CYS A N 1
ATOM 3891 C CA . CYS A 1 478 ? -59.422 -47.272 115.711 1.00 43.88 478 CYS A CA 1
ATOM 3892 C C . CYS A 1 478 ? -58.607 -47.684 114.468 1.00 43.88 478 CYS A C 1
ATOM 3894 O O . CYS A 1 478 ? -58.631 -48.848 114.093 1.00 43.88 478 CYS A O 1
ATOM 3896 N N . LYS A 1 479 ? -57.770 -46.734 114.003 1.00 46.28 479 LYS A N 1
ATOM 3897 C CA . LYS A 1 479 ? -56.518 -46.911 113.229 1.00 46.28 479 LYS A CA 1
ATOM 3898 C C . LYS A 1 479 ? -56.707 -47.323 111.752 1.00 46.28 479 LYS A C 1
ATOM 3900 O O . LYS A 1 479 ? -57.604 -48.075 111.427 1.00 46.28 479 LYS A O 1
ATOM 3905 N N . THR A 1 480 ? -55.935 -46.834 110.780 1.00 42.50 480 THR A N 1
ATOM 3906 C CA . THR A 1 480 ? -54.537 -46.371 110.793 1.00 42.50 480 THR A CA 1
ATOM 3907 C C . THR A 1 480 ? -54.215 -45.637 109.486 1.00 42.50 480 THR A C 1
ATOM 3909 O O . THR A 1 480 ? -54.820 -45.930 108.463 1.00 42.50 480 THR A O 1
ATOM 3912 N N . ALA A 1 481 ? -53.246 -44.720 109.576 1.00 46.84 481 ALA A N 1
ATOM 3913 C CA . ALA A 1 481 ? -52.219 -44.354 108.592 1.00 46.84 481 ALA A CA 1
ATOM 3914 C C . ALA A 1 481 ? -52.336 -44.895 107.150 1.00 46.84 481 ALA A C 1
ATOM 3916 O O . ALA A 1 481 ? -52.281 -46.104 106.940 1.00 46.84 481 ALA A O 1
ATOM 3917 N N . SER A 1 482 ? -52.310 -43.993 106.164 1.00 49.16 482 SER A N 1
ATOM 3918 C CA . SER A 1 482 ? -51.074 -43.599 105.468 1.00 49.16 482 SER A CA 1
ATOM 3919 C C . SER A 1 482 ? -51.283 -42.337 104.639 1.00 49.16 482 SER A C 1
ATOM 3921 O O . SER A 1 482 ? -52.416 -42.152 104.146 1.00 49.16 482 SER A O 1
#

Foldseek 3Di:
DDDDDDDDDDDDDPDDDPDPDDDPDPPPPPPDPPPPPPPVPPPVVNVLVVLLVVLCVQQVCVVVVVVVVVVVVVPPPDDDDDDDDDDDDDDDDDDDDDPDCPVVVCVVCPPVSVVLVVVLVVDDDPVVSVVSVVVVVVVVVVVVVVVVVVVVVVVVVVVVVVVVVVVVVVSVVSVVVSVVSVVVSVVSVVVVVVVVVVVVVVVVVVVVVVVVVVVVVVVVVVVVVVVVVVVVVVVVVVVVVVVVVVVVVVVVVVVVVVVVVVVVVVVVVVVVVVVVVVVVVVVVVVVVVVVVVVVVVVVVVVVVVVVVVVVVVVVVVVVVVVVVVVVVVVVVVVVVVVVVVVVVVVVVVVVVVVVVVVVVVVVVVVVVVVVVVVVVVVVVVVVVVVVVVVVVVVVVVVVVVVVVVVVVVVVVVVVVVVVVVVVVVPPDDDDDDDDDDDDDDDDDDDDDDDDDDDDDDDDDDDDDDDDDDDDDDDDDDDDDDD

InterPro domains:
  IPR026183 Taxilin family [PF09728] (111-418)
  IPR026183 Taxilin family [PTHR16127] (28-448)

Organism: NCBI:txid62062

Sequence (482 aa):
METNVQSAVEVIPAQTSVTPPQSPVTTENQVPPPQAQEAQHMDPMEEFGRQLEEIINTYGSAASLIEKQCIVLETEEVDEEASREQGDEVTATKDASTDKDTKKLMKALGKEGTLLMQSLNKLHTPQEKLDSLLKKYAELLEERRGEQKQLRFLQKKQGHVGKERDQLQYEHSRAILARSKLEGLCRELQRHNKTLKEETLARCREDEEKRREITTHFQSTLTDIQAQIEQHSNRNNKLCLENANLADKLKHIISQYEQREESLEKIFKHHDLQQKLSDSKLEQANAQLQEADEKHKREKEYLLREAIDKTKKCYTLKEQELQLKKKLVLYSQKFEEFQTTLSKSNDVYASFKNEMEKMTKKMKKLDKESNVWKTRFESTNKALSEMIEERTLKENEYEMFVVKIDKLERLCRALQDERKILYSKIKGIRQTPNASEGTTKDETQEQAPEPVYSLMDINGQQGYSGQPKYLPMPNVVCKTAS

Secondary structure (DSSP, 8-state):
------------------PPPPPP------PPP----------HHHHHHHHHHHHHHHHTTHHHHHHHHHHHHTT-SS--------------------S--HHHHHHHTHHHHHHHHHHHHT--SHHHHHHHHHHHHHHHHHHHHHHHHHHHHHHHHHHHHHHHHHHHHHHHHHHHHHHHHHHHHHHHHHHHHHHHHHHHHHHHHHHHHHHHHHHHHHHHHHHHHHHHHHHHHHHHHHHHHHHHHHHHHHHHHHHHHHHHHHHHHHHHHHHHHHHHHHHHHHHHHHHHHHHHHHHHHHHHHHHHHHHHHHHHHHHHHHHHHHHHHHHHHHHHHHHHHHHHHHHHHHHHHHHHHHHHHHHHHHHHHHHHHHHHHHHHHHHHHHHHHHHHHHHHHHHHHHHHHHHHHHHHHHHHHHHHHHHHHHHHHHTTS-----------------------------------------------------

Radius of gyration: 141.53 Å; chains: 1; bounding box: 221×78×405 Å

pLDDT: mean 74.37, std 24.35, range [23.92, 98.44]

=== Feature glossary ===
The record interleaves many kinds of information about one protein. Here is each kind framed as the question it answers.

Q: What are the backbone torsion angles?
A: φ (phi) and ψ (psi) are the two rotatable backbone dihedrals per residue: φ is the C(i-1)–N–Cα–C torsion, ψ is the N–Cα–C–N(i+1) torsion, both in degrees on (−180°, 180°]. α-helical residues cluster near (−60°, −45°); β-strand residues near (−120°, +130°). A Ramachandran plot is simply a scatter of (φ, ψ) for every residue.

Q: What is the amino-acid chain?
A: This is the polypeptide sequence — one letter per residue, N-terminus first. Length ranges from a few dozen residues for small domains to over a thousand for large multi-domain proteins.

Q: How mobile is each atom in the crystal?
A: For experimental (PDB) structures, the B-factor (temperature factor) quantifies the positional spread of each atom in the crystal — a combination of thermal vibration and static disorder — in units of Å². High B-factors mark flexible loops or poorly resolved regions; low B-factors mark the rigid, well-ordered core.

Q: Are the domains correctly placed relative to each other?
A: Predicted Aligned Error (PAE) is an AlphaFold confidence matrix: entry (i, j) is the expected error in the position of residue j, in ångströms, when the prediction is superimposed on the true structure at residue i. Low PAE within a block of residues means that block is internally rigid and well-predicted; high PAE between two blocks means their relative placement is uncertain even if each block individually is confident.

Q: How confident is the AlphaFold model at each residue?
A: pLDDT is the predicted lDDT-Cα score: AlphaFold's confidence that the local environment of each residue (all inter-atomic distances within 15 Å) is correctly placed. It is a per-residue number between 0 and 100, with higher meaning more reliable.

Q: What family and function is it annotated with?
A: Functional annotations link the protein to curated databases. InterPro entries identify conserved domains and families by matching the sequence against member-database signatures (Pfam, PROSITE, CDD, …). Gene Ontology (GO) terms describe molecular function, biological process, and cellular component in a controlled vocabulary. CATH places the structure in a hierarchical fold classification (Class/Architecture/Topology/Homologous-superfamily). The organism is the source species.

Q: How big and how compact is the whole molecule?
A: Three whole-structure scalars: the radius of gyration (RMS distance of Cα from centroid, in Å), the count of Cα–Cα contacts (pairs closer than 8 Å and separated by more than four residues in sequence — i.e. tertiary, not local, contacts), and the bounding-box dimensions. Together they distinguish compact globular folds from extended fibres or disordered chains.

Q: What known structures does this most resemble?
A: The Foldseek neighbor list gives the closest experimentally determined structures in the PDB, ranked by structural alignment. TM-score near 1 means near-identical fold; near 0.3 means only rough topology match. This is how one finds what a novel AlphaFold prediction most resembles in the solved-structure universe.

Q: Which residues are buried vs exposed?
A: SASA measures how much of the protein is reachable by solvent. It is computed by rolling a water-sized probe over the atomic surface and summing the exposed area (Å²). Per-residue SASA distinguishes core (buried, low SASA) from surface (exposed, high SASA) residues; total SASA is a whole-molecule size measure.

Q: Which residues are in helices, strands, or loops?
A: Eight-state secondary structure (DSSP): H is the canonical α-helix, G the tighter 3₁₀-helix, I the wider π-helix; E/B are β-structure, T and S are turns and bends, and '-' is everything else. DSSP derives these from the pattern of main-chain N–H···O=C hydrogen bonds, not from the sequence.

Q: Where is each backbone atom in 3D?
A: Structure coordinates are given as an mmCIF _atom_site loop: one row per atom with element, residue name, chain id, sequence number, and x/y/z position in Å. Only the four main-chain atoms per residue are included here; side chains are omitted to keep the record compact.

Q: What if only a Cα trace is available?
A: Three-state secondary structure (P-SEA) collapses the eight DSSP classes into helix (a), strand (b), and coil (c). P-SEA assigns these from Cα geometry alone — distances and angles — without requiring backbone oxygens, so it works on any Cα trace.

Q: What do the rendered images show?
A: The six renders are orthographic views along the three Cartesian axes in both directions. Representation (cartoon, sticks, or surface) and color scheme (sequence-rainbow or by-chain) vary across proteins so the training set covers all the common visualization conventions.

Q: What does the local fold look like, residue by residue?
A: Foldseek's 3Di representation compresses backbone geometry into a per-residue letter drawn from a learned twenty-state alphabet. It captures the tertiary interaction pattern around each residue — which residues are packed against it in space, regardless of where they are in sequence.

Q: What do the diagnostic plots show?
A: The contact map is a binary N×N matrix image: pixel (i, j) is dark where Cα_i and Cα_j are within 8 Å and |i−j|>4. Because the |i−j|>4 filter removes local helical contacts, off-diagonal stripes parallel to the main diagonal indicate parallel β-sheets; stripes perpendicular to it indicate antiparallel β-sheets. The Ramachandran plot scatters every residue's (φ, ψ) pair against the sterically allowed regions. The PAE heatmap renders the predicted-aligned-error matrix.